Protein 3PLT (pdb70)

Structure (mmCIF, N/CA/C/O backbone):
data_3PLT
#
_entry.id   3PLT
#
_cell.length_a   273.1600
_cell.length_b   38.7530
_cell.length_c   75.5090
_cell.angle_alpha   90.0000
_cell.angle_beta   99.3490
_cell.angle_gamma   90.0000
#
_symmetry.space_group_name_H-M   'C 1 2 1'
#
loop_
_entity.id
_entity.type
_entity.pdbx_description
1 polymer 'Sphingolipid long chain base-responsive protein LSP1'
2 water water
#
loop_
_atom_site.group_PDB
_atom_site.id
_atom_site.type_symbol
_atom_site.label_atom_id
_atom_site.label_alt_id
_atom_site.label_comp_id
_atom_site.label_asym_id
_atom_site.label_entity_id
_atom_site.label_seq_id
_atom_site.pdbx_PDB_ins_code
_atom_site.Cartn_x
_atom_site.Cartn_y
_atom_site.Cartn_z
_atom_site.occupancy
_atom_site.B_iso_or_equiv
_atom_site.auth_seq_id
_atom_site.auth_comp_id
_atom_site.auth_asym_id
_atom_site.auth_atom_id
_atom_site.pdbx_PDB_model_num
ATOM 1 N N . GLY A 1 18 ? 88.581 31.081 44.036 1.00 50.02 51 GLY A N 1
ATOM 2 C CA . GLY A 1 18 ? 88.531 32.157 45.087 1.00 49.92 51 GLY A CA 1
ATOM 3 C C . GLY A 1 18 ? 89.342 31.793 46.329 1.00 49.56 51 GLY A C 1
ATOM 4 O O . GLY A 1 18 ? 89.801 30.639 46.461 1.00 50.42 51 GLY A O 1
ATOM 5 N N . PRO A 1 19 ? 89.517 32.757 47.263 1.00 118.25 52 PRO A N 1
ATOM 6 C CA . PRO A 1 19 ? 90.251 32.404 48.484 1.00 114.76 52 PRO A CA 1
ATOM 7 C C . PRO A 1 19 ? 89.516 31.313 49.259 1.00 108.52 52 PRO A C 1
ATOM 8 O O . PRO A 1 19 ? 88.281 31.237 49.199 1.00 105.01 52 PRO A O 1
ATOM 12 N N . GLU A 1 20 ? 90.283 30.487 49.970 1.00 107.17 53 GLU A N 1
ATOM 13 C CA . GLU A 1 20 ? 89.775 29.238 50.540 1.00 103.48 53 GLU A CA 1
ATOM 14 C C . GLU A 1 20 ? 88.622 29.404 51.516 1.00 96.56 53 GLU A C 1
ATOM 15 O O . GLU A 1 20 ? 87.558 28.809 51.321 1.00 94.79 53 GLU A O 1
ATOM 21 N N . LEU A 1 21 ? 88.826 30.206 52.559 1.00 92.79 54 LEU A N 1
ATOM 22 C CA . LEU A 1 21 ? 87.830 30.316 53.630 1.00 87.05 54 LEU A CA 1
ATOM 23 C C . LEU A 1 21 ? 86.547 31.039 53.163 1.00 83.57 54 LEU A C 1
ATOM 24 O O . LEU A 1 21 ? 85.485 30.938 53.810 1.00 80.11 54 LEU A O 1
ATOM 29 N N . ALA A 1 22 ? 86.656 31.737 52.029 1.00 84.26 55 ALA A N 1
ATOM 30 C CA . ALA A 1 22 ? 85.521 32.366 51.371 1.00 81.83 55 ALA A CA 1
ATOM 31 C C . ALA A 1 22 ? 84.565 31.352 50.757 1.00 79.37 55 ALA A C 1
ATOM 32 O O . ALA A 1 22 ? 83.374 31.397 51.027 1.00 76.18 55 ALA A O 1
ATOM 34 N N . ARG A 1 23 ? 85.097 30.442 49.942 1.00 81.06 56 ARG A N 1
ATOM 35 C CA . ARG A 1 23 ? 84.294 29.588 49.040 1.00 80.62 56 ARG A CA 1
ATOM 36 C C . ARG A 1 23 ? 82.925 29.170 49.570 1.00 75.06 56 ARG A C 1
ATOM 37 O O . ARG A 1 23 ? 81.900 29.605 49.043 1.00 73.77 56 ARG A O 1
ATOM 45 N N . LYS A 1 24 ? 82.908 28.335 50.612 1.00 71.79 57 LYS A N 1
ATOM 46 C CA . LYS A 1 24 ? 81.653 27.742 51.133 1.00 67.24 57 LYS A CA 1
ATOM 47 C C . LYS A 1 24 ? 80.606 28.785 51.477 1.00 62.27 57 LYS A C 1
ATOM 48 O O . LYS A 1 24 ? 79.425 28.563 51.277 1.00 60.22 57 LYS A O 1
ATOM 54 N N . LEU A 1 25 ? 81.051 29.920 51.990 1.00 60.44 58 LEU A N 1
ATOM 55 C CA . LEU A 1 25 ? 80.151 31.016 52.284 1.00 57.40 58 LEU A CA 1
ATOM 56 C C . LEU A 1 25 ? 79.721 31.739 51.016 1.00 58.34 58 LEU A C 1
ATOM 57 O O . LEU A 1 25 ? 78.586 32.202 50.934 1.00 56.71 58 LEU A O 1
ATOM 62 N N . SER A 1 26 ? 80.605 31.846 50.030 1.00 61.32 59 SER A N 1
ATOM 63 C CA . SER A 1 26 ? 80.221 32.447 48.747 1.00 63.40 59 SER A CA 1
ATOM 64 C C . SER A 1 26 ? 79.173 31.598 48.034 1.00 62.52 59 SER A C 1
ATOM 65 O O . SER A 1 26 ? 78.289 32.125 47.376 1.00 62.56 59 SER A O 1
ATOM 68 N N . GLN A 1 27 ? 79.283 30.281 48.170 1.00 62.34 60 GLN A N 1
ATOM 69 C CA . GLN A 1 27 ? 78.311 29.350 47.589 1.00 61.99 60 GLN A CA 1
ATOM 70 C C . GLN A 1 27 ? 76.924 29.569 48.159 1.00 57.00 60 GLN A C 1
ATOM 71 O O . GLN A 1 27 ? 75.941 29.539 47.426 1.00 57.06 60 GLN A O 1
ATOM 77 N N . LEU A 1 28 ? 76.859 29.801 49.463 1.00 53.28 61 LEU A N 1
ATOM 78 C CA . LEU A 1 28 ? 75.593 30.034 50.166 1.00 49.36 61 LEU A CA 1
ATOM 79 C C . LEU A 1 28 ? 75.009 31.397 49.827 1.00 48.44 61 LEU A C 1
ATOM 80 O O . LEU A 1 28 ? 73.814 31.537 49.608 1.00 46.87 61 LEU A O 1
ATOM 85 N N . VAL A 1 29 ? 75.866 32.403 49.818 1.00 49.83 62 VAL A N 1
ATOM 86 C CA . VAL A 1 29 ? 75.491 33.739 49.386 1.00 50.78 62 VAL A CA 1
ATOM 87 C C . VAL A 1 29 ? 74.883 33.719 47.984 1.00 52.60 62 VAL A C 1
ATOM 88 O O . VAL A 1 29 ? 73.893 34.385 47.727 1.00 52.16 62 VAL A O 1
ATOM 92 N N . LYS A 1 30 ? 75.471 32.943 47.084 1.00 55.69 63 LYS A N 1
ATOM 93 C CA . LYS A 1 30 ? 74.945 32.801 45.726 1.00 58.63 63 LYS A CA 1
ATOM 94 C C . LYS A 1 30 ? 73.572 32.144 45.735 1.00 55.78 63 LYS A C 1
ATOM 95 O O . LYS A 1 30 ? 72.625 32.661 45.153 1.00 55.61 63 LYS A O 1
ATOM 101 N N . THR A 1 31 ? 73.472 30.998 46.397 1.00 53.99 64 THR A N 1
ATOM 102 C CA . THR A 1 31 ? 72.216 30.269 46.439 1.00 51.93 64 THR A CA 1
ATOM 103 C C . THR A 1 31 ? 71.126 31.160 46.965 1.00 49.04 64 THR A C 1
ATOM 104 O O . THR A 1 31 ? 70.032 31.153 46.442 1.00 48.58 64 THR A O 1
ATOM 108 N N . GLU A 1 32 ? 71.445 31.949 47.980 1.00 48.14 65 GLU A N 1
ATOM 109 C CA . GLU A 1 32 ? 70.471 32.845 48.589 1.00 46.68 65 GLU A CA 1
ATOM 110 C C . GLU A 1 32 ? 70.066 34.016 47.688 1.00 48.18 65 GLU A C 1
ATOM 111 O O . GLU A 1 32 ? 68.946 34.476 47.793 1.00 46.90 65 GLU A O 1
ATOM 117 N N . LYS A 1 33 ? 70.951 34.492 46.809 1.00 51.58 66 LYS A N 1
ATOM 118 C CA . LYS A 1 33 ? 70.541 35.453 45.771 1.00 54.46 66 LYS A CA 1
ATOM 119 C C . LYS A 1 33 ? 69.416 34.860 44.922 1.00 53.87 66 LYS A C 1
ATOM 120 O O . LYS A 1 33 ? 68.436 35.534 44.625 1.00 53.86 66 LYS A O 1
ATOM 126 N N . GLY A 1 34 ? 69.562 33.591 44.556 1.00 53.90 67 GLY A N 1
ATOM 127 C CA . GLY A 1 34 ? 68.580 32.887 43.742 1.00 54.08 67 GLY A CA 1
ATOM 128 C C . GLY A 1 34 ? 67.230 32.759 44.410 1.00 50.33 67 GLY A C 1
ATOM 129 O O . GLY A 1 34 ? 66.202 32.894 43.746 1.00 50.73 67 GLY A O 1
ATOM 130 N N . VAL A 1 35 ? 67.239 32.503 45.716 1.00 47.33 68 VAL A N 1
ATOM 131 C CA . VAL A 1 35 ? 66.015 32.376 46.504 1.00 44.55 68 VAL A CA 1
ATOM 132 C C . VAL A 1 35 ? 65.277 33.690 46.543 1.00 44.76 68 VAL A C 1
ATOM 133 O O . VAL A 1 35 ? 64.068 33.725 46.394 1.00 43.97 68 VAL A O 1
ATOM 137 N N . LEU A 1 36 ? 66.005 34.776 46.748 1.00 46.70 69 LEU A N 1
ATOM 138 C CA . LEU A 1 36 ? 65.426 36.105 46.596 1.00 48.61 69 LEU A CA 1
ATOM 139 C C . LEU A 1 36 ? 64.760 36.220 45.209 1.00 50.93 69 LEU A C 1
ATOM 140 O O . LEU A 1 36 ? 63.542 36.397 45.116 1.00 50.18 69 LEU A O 1
ATOM 145 N N . ARG A 1 37 ? 65.550 36.066 44.146 1.00 54.12 70 ARG A N 1
ATOM 146 C CA . ARG A 1 37 ? 65.044 36.231 42.784 1.00 57.50 70 ARG A CA 1
ATOM 147 C C . ARG A 1 37 ? 63.740 35.472 42.524 1.00 55.22 70 ARG A C 1
ATOM 148 O O . ARG A 1 37 ? 62.851 35.970 41.818 1.00 56.27 70 ARG A O 1
ATOM 156 N N . ALA A 1 38 ? 63.629 34.271 43.093 1.00 52.25 71 ALA A N 1
ATOM 157 C CA . ALA A 1 38 ? 62.424 33.449 42.926 1.00 50.32 71 ALA A CA 1
ATOM 158 C C . ALA A 1 38 ? 61.236 34.003 43.711 1.00 47.72 71 ALA A C 1
ATOM 159 O O . ALA A 1 38 ? 60.111 34.031 43.205 1.00 47.38 71 ALA A O 1
ATOM 161 N N . MET A 1 39 ? 61.493 34.445 44.942 1.00 46.04 72 MET A N 1
ATOM 162 C CA . MET A 1 39 ? 60.451 35.043 45.770 1.00 44.74 72 MET A CA 1
ATOM 163 C C . MET A 1 39 ? 59.839 36.276 45.095 1.00 46.43 72 MET A C 1
ATOM 164 O O . MET A 1 39 ? 58.627 36.472 45.166 1.00 45.39 72 MET A O 1
ATOM 169 N N . GLU A 1 40 ? 60.684 37.079 44.440 1.00 49.06 73 GLU A N 1
ATOM 170 C CA . GLU A 1 40 ? 60.241 38.224 43.632 1.00 52.32 73 GLU A CA 1
ATOM 171 C C . GLU A 1 40 ? 59.189 37.855 42.590 1.00 52.06 73 GLU A C 1
ATOM 172 O O . GLU A 1 40 ? 58.197 38.565 42.427 1.00 53.04 73 GLU A O 1
ATOM 178 N N . VAL A 1 41 ? 59.441 36.760 41.874 1.00 51.15 74 VAL A N 1
ATOM 179 C CA . VAL A 1 41 ? 58.542 36.268 40.841 1.00 51.22 74 VAL A CA 1
ATOM 180 C C . VAL A 1 41 ? 57.205 35.834 41.450 1.00 47.85 74 VAL A C 1
ATOM 181 O O . VAL A 1 41 ? 56.135 36.246 40.992 1.00 47.92 74 VAL A O 1
ATOM 185 N N . VAL A 1 42 ? 57.268 35.018 42.493 1.00 44.83 75 VAL A N 1
ATOM 186 C CA . VAL A 1 42 ? 56.052 34.618 43.195 1.00 42.72 75 VAL A CA 1
ATOM 187 C C . VAL A 1 42 ? 55.216 35.858 43.513 1.00 43.62 75 VAL A C 1
ATOM 188 O O . VAL A 1 42 ? 54.099 35.999 43.025 1.00 44.46 75 VAL A O 1
ATOM 192 N N . ALA A 1 43 ? 55.772 36.773 44.297 1.00 44.41 76 ALA A N 1
ATOM 193 C CA . ALA A 1 43 ? 55.029 37.961 44.713 1.00 46.05 76 ALA A CA 1
ATOM 194 C C . ALA A 1 43 ? 54.416 38.686 43.523 1.00 49.22 76 ALA A C 1
ATOM 195 O O . ALA A 1 43 ? 53.226 38.986 43.523 1.00 49.15 76 ALA A O 1
ATOM 197 N N . SER A 1 44 ? 55.237 38.954 42.507 1.00 52.46 77 SER A N 1
ATOM 198 C CA . SER A 1 44 ? 54.758 39.560 41.261 1.00 56.16 77 SER A CA 1
ATOM 199 C C . SER A 1 44 ? 53.567 38.815 40.678 1.00 55.25 77 SER A C 1
ATOM 200 O O . SER A 1 44 ? 52.512 39.412 40.433 1.00 56.45 77 SER A O 1
ATOM 203 N N . GLU A 1 45 ? 53.744 37.516 40.447 1.00 53.52 78 GLU A N 1
ATOM 204 C CA . GLU A 1 45 ? 52.728 36.746 39.751 1.00 53.42 78 GLU A CA 1
ATOM 205 C C . GLU A 1 45 ? 51.466 36.679 40.599 1.00 51.18 78 GLU A C 1
ATOM 206 O O . GLU A 1 45 ? 50.359 36.872 40.083 1.00 52.21 78 GLU A O 1
ATOM 212 N N . ARG A 1 46 ? 51.638 36.448 41.899 1.00 48.77 79 ARG A N 1
ATOM 213 C CA . ARG A 1 46 ? 50.513 36.404 42.833 1.00 47.50 79 ARG A CA 1
ATOM 214 C C . ARG A 1 46 ? 49.651 37.661 42.746 1.00 49.24 79 ARG A C 1
ATOM 215 O O . ARG A 1 46 ? 48.435 37.592 42.856 1.00 49.23 79 ARG A O 1
ATOM 223 N N . ARG A 1 47 ? 50.272 38.811 42.536 1.00 51.41 80 ARG A N 1
ATOM 224 C CA . ARG A 1 47 ? 49.510 40.031 42.358 1.00 54.19 80 ARG A CA 1
ATOM 225 C C . ARG A 1 47 ? 48.769 40.018 41.028 1.00 55.14 80 ARG A C 1
ATOM 226 O O . ARG A 1 47 ? 47.672 40.566 40.924 1.00 56.89 80 ARG A O 1
ATOM 234 N N . GLU A 1 48 ? 49.372 39.412 40.008 1.00 54.46 81 GLU A N 1
ATOM 235 C CA . GLU A 1 48 ? 48.726 39.306 38.698 1.00 55.77 81 GLU A CA 1
ATOM 236 C C . GLU A 1 48 ? 47.497 38.381 38.785 1.00 52.31 81 GLU A C 1
ATOM 237 O O . GLU A 1 48 ? 46.460 38.625 38.166 1.00 53.21 81 GLU A O 1
ATOM 243 N N . ALA A 1 49 ? 47.630 37.323 39.576 1.00 48.18 82 ALA A N 1
ATOM 244 C CA . ALA A 1 49 ? 46.532 36.398 39.826 1.00 45.62 82 ALA A CA 1
ATOM 245 C C . ALA A 1 49 ? 45.365 37.132 40.450 1.00 45.25 82 ALA A C 1
ATOM 246 O O . ALA A 1 49 ? 44.227 36.940 40.043 1.00 45.67 82 ALA A O 1
ATOM 248 N N . ALA A 1 50 ? 45.662 37.971 41.438 1.00 44.94 83 ALA A N 1
ATOM 249 C CA . ALA A 1 50 ? 44.646 38.756 42.131 1.00 45.59 83 ALA A CA 1
ATOM 250 C C . ALA A 1 50 ? 43.780 39.498 41.141 1.00 47.91 83 ALA A C 1
ATOM 251 O O . ALA A 1 50 ? 42.562 39.371 41.152 1.00 47.62 83 ALA A O 1
ATOM 253 N N . LYS A 1 51 ? 44.430 40.260 40.276 1.00 50.37 84 LYS A N 1
ATOM 254 C CA . LYS A 1 51 ? 43.727 41.068 39.301 1.00 54.06 84 LYS A CA 1
ATOM 255 C C . LYS A 1 51 ? 42.913 40.191 38.365 1.00 52.78 84 LYS A C 1
ATOM 256 O O . LYS A 1 51 ? 41.714 40.425 38.151 1.00 53.89 84 LYS A O 1
ATOM 262 N N . GLN A 1 52 ? 43.555 39.157 37.837 1.00 50.61 85 GLN A N 1
ATOM 263 C CA . GLN A 1 52 ? 42.901 38.285 36.869 1.00 50.07 85 GLN A CA 1
ATOM 264 C C . GLN A 1 52 ? 41.703 37.554 37.455 1.00 47.15 85 GLN A C 1
ATOM 265 O O . GLN A 1 52 ? 40.717 37.327 36.759 1.00 48.00 85 GLN A O 1
ATOM 271 N N . LEU A 1 53 ? 41.780 37.214 38.733 1.00 44.38 86 LEU A N 1
ATOM 272 C CA . LEU A 1 53 ? 40.658 36.595 39.435 1.00 43.13 86 LEU A CA 1
ATOM 273 C C . LEU A 1 53 ? 39.494 37.572 39.560 1.00 45.40 86 LEU A C 1
ATOM 274 O O . LEU A 1 53 ? 38.360 37.275 39.180 1.00 45.79 86 LEU A O 1
ATOM 279 N N . SER A 1 54 ? 39.782 38.744 40.108 1.00 47.36 87 SER A N 1
ATOM 280 C CA . SER A 1 54 ? 38.772 39.771 40.260 1.00 50.10 87 SER A CA 1
ATOM 281 C C . SER A 1 54 ? 38.112 40.086 38.926 1.00 52.29 87 SER A C 1
ATOM 282 O O . SER A 1 54 ? 36.884 40.164 38.854 1.00 53.33 87 SER A O 1
ATOM 285 N N . LEU A 1 55 ? 38.915 40.257 37.875 1.00 53.56 88 LEU A N 1
ATOM 286 C CA . LEU A 1 55 ? 38.372 40.603 36.541 1.00 56.61 88 LEU A CA 1
ATOM 287 C C . LEU A 1 55 ? 37.537 39.475 35.964 1.00 54.88 88 LEU A C 1
ATOM 288 O O . LEU A 1 55 ? 36.525 39.725 35.333 1.00 56.46 88 LEU A O 1
ATOM 293 N N . TRP A 1 56 ? 37.965 38.235 36.178 1.00 52.11 89 TRP A N 1
ATOM 294 C CA . TRP A 1 56 ? 37.139 37.078 35.813 1.00 51.38 89 TRP A CA 1
ATOM 295 C C . TRP A 1 56 ? 35.796 37.054 36.545 1.00 50.90 89 TRP A C 1
ATOM 296 O O . TRP A 1 56 ? 34.743 37.007 35.924 1.00 51.93 89 TRP A O 1
ATOM 307 N N . GLY A 1 57 ? 35.857 37.052 37.871 1.00 49.65 90 GLY A N 1
ATOM 308 C CA . GLY A 1 57 ? 34.669 37.167 38.694 1.00 50.57 90 GLY A CA 1
ATOM 309 C C . GLY A 1 57 ? 33.841 38.395 38.376 1.00 54.03 90 GLY A C 1
ATOM 310 O O . GLY A 1 57 ? 32.627 38.390 38.530 1.00 54.82 90 GLY A O 1
ATOM 311 N N . ALA A 1 58 ? 34.500 39.452 37.922 1.00 56.89 91 ALA A N 1
ATOM 312 C CA . ALA A 1 58 ? 33.810 40.675 37.542 1.00 61.48 91 ALA A CA 1
ATOM 313 C C . ALA A 1 58 ? 32.515 40.384 36.782 1.00 63.17 91 ALA A C 1
ATOM 314 O O . ALA A 1 58 ? 31.464 40.913 37.132 1.00 65.88 91 ALA A O 1
ATOM 316 N N . ASP A 1 59 ? 32.566 39.533 35.766 1.00 62.77 92 ASP A N 1
ATOM 317 C CA . ASP A 1 59 ? 31.394 39.367 34.902 1.00 64.97 92 ASP A CA 1
ATOM 318 C C . ASP A 1 59 ? 30.720 38.009 35.085 1.00 62.53 92 ASP A C 1
ATOM 319 O O . ASP A 1 59 ? 30.584 37.225 34.146 1.00 62.02 92 ASP A O 1
ATOM 324 N N . ASN A 1 60 ? 30.266 37.775 36.311 1.00 61.35 93 ASN A N 1
ATOM 325 C CA . ASN A 1 60 ? 29.595 36.541 36.664 1.00 60.10 93 ASN A CA 1
ATOM 326 C C . ASN A 1 60 ? 28.316 36.858 37.421 1.00 61.93 93 ASN A C 1
ATOM 327 O O . ASN A 1 60 ? 27.746 37.923 37.237 1.00 64.48 93 ASN A O 1
ATOM 332 N N . ASP A 1 61 ? 27.852 35.935 38.254 1.00 61.61 94 ASP A N 1
ATOM 333 C CA . ASP A 1 61 ? 26.762 36.233 39.164 1.00 64.31 94 ASP A CA 1
ATOM 334 C C . ASP A 1 61 ? 27.199 37.273 40.205 1.00 65.48 94 ASP A C 1
ATOM 335 O O . ASP A 1 61 ? 28.388 37.459 40.467 1.00 63.74 94 ASP A O 1
ATOM 340 N N . ASP A 1 62 ? 26.216 37.951 40.789 1.00 68.90 95 ASP A N 1
ATOM 341 C CA . ASP A 1 62 ? 26.464 39.050 41.719 1.00 71.38 95 ASP A CA 1
ATOM 342 C C . ASP A 1 62 ? 27.287 38.589 42.924 1.00 69.74 95 ASP A C 1
ATOM 343 O O . ASP A 1 62 ? 28.171 39.314 43.399 1.00 70.10 95 ASP A O 1
ATOM 348 N N . ASP A 1 63 ? 26.996 37.385 43.415 1.00 68.22 96 ASP A N 1
ATOM 349 C CA . ASP A 1 63 ? 27.679 36.864 44.606 1.00 67.39 96 ASP A CA 1
ATOM 350 C C . ASP A 1 63 ? 29.118 36.471 44.326 1.00 62.97 96 ASP A C 1
ATOM 351 O O . ASP A 1 63 ? 30.003 36.745 45.141 1.00 62.56 96 ASP A O 1
ATOM 356 N N . VAL A 1 64 ? 29.340 35.835 43.176 1.00 59.64 97 VAL A N 1
ATOM 357 C CA . VAL A 1 64 ? 30.676 35.465 42.747 1.00 56.06 97 VAL A CA 1
ATOM 358 C C . VAL A 1 64 ? 31.503 36.716 42.466 1.00 55.83 97 VAL A C 1
ATOM 359 O O . VAL A 1 64 ? 32.649 36.805 42.894 1.00 54.69 97 VAL A O 1
ATOM 363 N N . SER A 1 65 ? 30.918 37.696 41.784 1.00 57.52 98 SER A N 1
ATOM 364 C CA . SER A 1 65 ? 31.621 38.958 41.518 1.00 58.63 98 SER A CA 1
ATOM 365 C C . SER A 1 65 ? 32.084 39.704 42.782 1.00 60.22 98 SER A C 1
ATOM 366 O O . SER A 1 65 ? 33.066 40.447 42.736 1.00 60.64 98 SER A O 1
ATOM 369 N N . ASP A 1 66 ? 31.376 39.523 43.893 1.00 61.63 99 ASP A N 1
ATOM 370 C CA . ASP A 1 66 ? 31.756 40.166 45.141 1.00 63.97 99 ASP A CA 1
ATOM 371 C C . ASP A 1 66 ? 32.863 39.388 45.832 1.00 60.90 99 ASP A C 1
ATOM 372 O O . ASP A 1 66 ? 33.948 39.915 46.038 1.00 60.48 99 ASP A O 1
ATOM 377 N N . VAL A 1 67 ? 32.593 38.129 46.165 1.00 59.16 100 VAL A N 1
ATOM 378 C CA . VAL A 1 67 ? 33.557 37.285 46.869 1.00 57.03 100 VAL A CA 1
ATOM 379 C C . VAL A 1 67 ? 34.913 37.349 46.175 1.00 54.03 100 VAL A C 1
ATOM 380 O O . VAL A 1 67 ? 35.964 37.440 46.822 1.00 53.07 100 VAL A O 1
ATOM 384 N N . THR A 1 68 ? 34.873 37.327 44.849 1.00 52.75 101 THR A N 1
ATOM 385 C CA . THR A 1 68 ? 36.082 37.396 44.052 1.00 50.79 101 THR A CA 1
ATOM 386 C C . THR A 1 68 ? 36.754 38.757 44.122 1.00 52.62 101 THR A C 1
ATOM 387 O O . THR A 1 68 ? 37.967 38.830 44.158 1.00 51.32 101 THR A O 1
ATOM 391 N N . ASP A 1 69 ? 35.973 39.836 44.143 1.00 56.44 102 ASP A N 1
ATOM 392 C CA . ASP A 1 69 ? 36.541 41.171 44.292 1.00 59.31 102 ASP A CA 1
ATOM 393 C C . ASP A 1 69 ? 37.379 41.212 45.569 1.00 59.44 102 ASP A C 1
ATOM 394 O O . ASP A 1 69 ? 38.590 41.478 45.521 1.00 58.77 102 ASP A O 1
ATOM 399 N N . LYS A 1 70 ? 36.761 40.906 46.706 1.00 60.49 103 LYS A N 1
ATOM 400 C CA . LYS A 1 70 ? 37.496 40.965 47.971 1.00 61.31 103 LYS A CA 1
ATOM 401 C C . LYS A 1 70 ? 38.648 39.956 47.972 1.00 56.73 103 LYS A C 1
ATOM 402 O O . LYS A 1 70 ? 39.746 40.288 48.398 1.00 56.63 103 LYS A O 1
ATOM 408 N N . LEU A 1 71 ? 38.430 38.750 47.455 1.00 53.27 104 LEU A N 1
ATOM 409 C CA . LEU A 1 71 ? 39.535 37.776 47.364 1.00 49.72 104 LEU A CA 1
ATOM 410 C C . LEU A 1 71 ? 40.718 38.325 46.587 1.00 48.61 104 LEU A C 1
ATOM 411 O O . LEU A 1 71 ? 41.861 37.939 46.825 1.00 47.00 104 LEU A O 1
ATOM 416 N N . GLY A 1 72 ? 40.428 39.215 45.645 1.00 49.98 105 GLY A N 1
ATOM 417 C CA . GLY A 1 72 ? 41.463 39.923 44.906 1.00 50.09 105 GLY A CA 1
ATOM 418 C C . GLY A 1 72 ? 42.206 40.928 45.763 1.00 52.20 105 GLY A C 1
ATOM 419 O O . GLY A 1 72 ? 43.393 41.138 45.567 1.00 51.76 105 GLY A O 1
ATOM 420 N N . VAL A 1 73 ? 41.523 41.566 46.705 1.00 54.98 106 VAL A N 1
ATOM 421 C CA . VAL A 1 73 ? 42.229 42.457 47.611 1.00 57.82 106 VAL A CA 1
ATOM 422 C C . VAL A 1 73 ? 43.158 41.632 48.482 1.00 55.29 106 VAL A C 1
ATOM 423 O O . VAL A 1 73 ? 44.356 41.884 48.519 1.00 55.17 106 VAL A O 1
ATOM 427 N N . LEU A 1 74 ? 42.602 40.638 49.170 1.00 53.98 107 LEU A N 1
ATOM 428 C CA . LEU A 1 74 ? 43.363 39.863 50.150 1.00 52.31 107 LEU A CA 1
ATOM 429 C C . LEU A 1 74 ? 44.592 39.214 49.528 1.00 48.80 107 LEU A C 1
ATOM 430 O O . LEU A 1 74 ? 45.678 39.284 50.097 1.00 48.68 107 LEU A O 1
ATOM 435 N N . ILE A 1 75 ? 44.422 38.604 48.360 1.00 46.62 108 ILE A N 1
ATOM 436 C CA . ILE A 1 75 ? 45.544 37.993 47.644 1.00 43.96 108 ILE A CA 1
ATOM 437 C C . ILE A 1 75 ? 46.546 39.029 47.137 1.00 45.55 108 ILE A C 1
ATOM 438 O O . ILE A 1 75 ? 47.727 38.741 47.061 1.00 44.10 108 ILE A O 1
ATOM 443 N N . TYR A 1 76 ? 46.101 40.244 46.837 1.00 49.44 109 TYR A N 1
ATOM 444 C CA . TYR A 1 76 ? 47.038 41.305 46.451 1.00 52.37 109 TYR A CA 1
ATOM 445 C C . TYR A 1 76 ? 48.004 41.637 47.579 1.00 53.88 109 TYR A C 1
ATOM 446 O O . TYR A 1 76 ? 49.163 41.954 47.329 1.00 54.36 109 TYR A O 1
ATOM 455 N N . GLU A 1 77 ? 47.524 41.556 48.816 1.00 55.59 110 GLU A N 1
ATOM 456 C CA . GLU A 1 77 ? 48.338 41.879 49.980 1.00 57.87 110 GLU A CA 1
ATOM 457 C C . GLU A 1 77 ? 49.444 40.838 50.201 1.00 54.55 110 GLU A C 1
ATOM 458 O O . GLU A 1 77 ? 50.589 41.187 50.499 1.00 55.29 110 GLU A O 1
ATOM 464 N N . LEU A 1 78 ? 49.121 39.563 50.027 1.00 51.61 111 LEU A N 1
ATOM 465 C CA . LEU A 1 78 ? 50.149 38.532 50.034 1.00 48.78 111 LEU A CA 1
ATOM 466 C C . LEU A 1 78 ? 51.316 39.004 49.166 1.00 49.25 111 LEU A C 1
ATOM 467 O O . LEU A 1 78 ? 52.489 38.838 49.524 1.00 48.68 111 LEU A O 1
ATOM 472 N N . GLY A 1 79 ? 50.979 39.618 48.031 1.00 50.91 112 GLY A N 1
ATOM 473 C CA . GLY A 1 79 ? 51.970 40.176 47.123 1.00 52.30 112 GLY A CA 1
ATOM 474 C C . GLY A 1 79 ? 52.813 41.214 47.816 1.00 55.46 112 GLY A C 1
ATOM 475 O O . GLY A 1 79 ? 54.016 41.009 48.011 1.00 54.89 112 GLY A O 1
ATOM 476 N N . GLU A 1 80 ? 52.170 42.310 48.217 1.00 59.23 113 GLU A N 1
ATOM 477 C CA . GLU A 1 80 ? 52.846 43.375 48.935 1.00 63.27 113 GLU A CA 1
ATOM 478 C C . GLU A 1 80 ? 53.630 42.822 50.116 1.00 61.58 113 GLU A C 1
ATOM 479 O O . GLU A 1 80 ? 54.804 43.129 50.284 1.00 62.63 113 GLU A O 1
ATOM 485 N N . LEU A 1 81 ? 52.988 41.986 50.920 1.00 59.70 114 LEU A N 1
ATOM 486 C CA . LEU A 1 81 ? 53.646 41.390 52.079 1.00 58.83 114 LEU A CA 1
ATOM 487 C C . LEU A 1 81 ? 54.926 40.638 51.721 1.00 56.16 114 LEU A C 1
ATOM 488 O O . LEU A 1 81 ? 55.940 40.804 52.398 1.00 56.87 114 LEU A O 1
ATOM 493 N N . GLN A 1 82 ? 54.884 39.812 50.676 1.00 53.59 115 GLN A N 1
ATOM 494 C CA . GLN A 1 82 ? 56.093 39.130 50.219 1.00 52.08 115 GLN A CA 1
ATOM 495 C C . GLN A 1 82 ? 57.165 40.162 49.962 1.00 54.47 115 GLN A C 1
ATOM 496 O O . GLN A 1 82 ? 58.253 40.077 50.503 1.00 54.71 115 GLN A O 1
ATOM 502 N N . ASP A 1 83 ? 56.860 41.163 49.155 1.00 57.20 116 ASP A N 1
ATOM 503 C CA . ASP A 1 83 ? 57.904 42.095 48.760 1.00 60.44 116 ASP A CA 1
ATOM 504 C C . ASP A 1 83 ? 58.512 42.832 49.933 1.00 62.34 116 ASP A C 1
ATOM 505 O O . ASP A 1 83 ? 59.710 43.102 49.939 1.00 63.23 116 ASP A O 1
ATOM 510 N N . GLN A 1 84 ? 57.700 43.144 50.933 1.00 63.18 117 GLN A N 1
ATOM 511 C CA . GLN A 1 84 ? 58.235 43.713 52.155 1.00 65.54 117 GLN A CA 1
ATOM 512 C C . GLN A 1 84 ? 59.248 42.741 52.742 1.00 61.67 117 GLN A C 1
ATOM 513 O O . GLN A 1 84 ? 60.330 43.151 53.133 1.00 63.68 117 GLN A O 1
ATOM 519 N N . PHE A 1 85 ? 58.918 41.455 52.783 1.00 56.61 118 PHE A N 1
ATOM 520 C CA . PHE A 1 85 ? 59.854 40.476 53.324 1.00 53.52 118 PHE A CA 1
ATOM 521 C C . PHE A 1 85 ? 61.092 40.299 52.453 1.00 52.45 118 PHE A C 1
ATOM 522 O O . PHE A 1 85 ? 62.151 39.969 52.976 1.00 52.19 118 PHE A O 1
ATOM 530 N N . ILE A 1 86 ? 60.975 40.502 51.142 1.00 52.39 119 ILE A N 1
ATOM 531 C CA . ILE A 1 86 ? 62.163 40.549 50.278 1.00 52.87 119 ILE A CA 1
ATOM 532 C C . ILE A 1 86 ? 63.158 41.648 50.697 1.00 56.54 119 ILE A C 1
ATOM 533 O O . ILE A 1 86 ? 64.295 41.357 51.035 1.00 55.85 119 ILE A O 1
ATOM 538 N N . ASP A 1 87 ? 62.728 42.906 50.694 1.00 61.07 120 ASP A N 1
ATOM 539 C CA . ASP A 1 87 ? 63.563 44.007 51.197 1.00 65.75 120 ASP A CA 1
ATOM 540 C C . ASP A 1 87 ? 64.415 43.580 52.407 1.00 64.15 120 ASP A C 1
ATOM 541 O O . ASP A 1 87 ? 65.602 43.885 52.462 1.00 65.83 120 ASP A O 1
ATOM 546 N N . LYS A 1 88 ? 63.798 42.895 53.372 1.00 61.38 121 LYS A N 1
ATOM 547 C CA . LYS A 1 88 ? 64.486 42.497 54.607 1.00 60.93 121 LYS A CA 1
ATOM 548 C C . LYS A 1 88 ? 65.397 41.272 54.401 1.00 57.17 121 LYS A C 1
ATOM 549 O O . LYS A 1 88 ? 66.460 41.166 55.015 1.00 57.31 121 LYS A O 1
ATOM 555 N N . TYR A 1 89 ? 64.980 40.353 53.538 1.00 54.14 122 TYR A N 1
ATOM 556 C CA . TYR A 1 89 ? 65.819 39.230 53.169 1.00 51.65 122 TYR A CA 1
ATOM 557 C C . TYR A 1 89 ? 67.103 39.792 52.583 1.00 53.88 122 TYR A C 1
ATOM 558 O O . TYR A 1 89 ? 68.198 39.383 52.947 1.00 54.01 122 TYR A O 1
ATOM 567 N N . ASP A 1 90 ? 66.977 40.763 51.697 1.00 56.78 123 ASP A N 1
ATOM 568 C CA . ASP A 1 90 ? 68.155 41.389 51.112 1.00 60.24 123 ASP A CA 1
ATOM 569 C C . ASP A 1 90 ? 69.173 41.788 52.195 1.00 61.68 123 ASP A C 1
ATOM 570 O O . ASP A 1 90 ? 70.355 41.450 52.093 1.00 61.71 123 ASP A O 1
ATOM 575 N N . GLN A 1 91 ? 68.702 42.482 53.233 1.00 63.18 124 GLN A N 1
ATOM 576 C CA . GLN A 1 91 ? 69.560 42.920 54.340 1.00 65.20 124 GLN A CA 1
ATOM 577 C C . GLN A 1 91 ? 70.260 41.739 54.990 1.00 61.47 124 GLN A C 1
ATOM 578 O O . GLN A 1 91 ? 71.439 41.826 55.353 1.00 62.51 124 GLN A O 1
ATOM 584 N N . TYR A 1 92 ? 69.521 40.638 55.129 1.00 57.28 125 TYR A N 1
ATOM 585 C CA . TYR A 1 92 ? 70.083 39.381 55.601 1.00 53.96 125 TYR A CA 1
ATOM 586 C C . TYR A 1 92 ? 71.232 39.017 54.684 1.00 53.45 125 TYR A C 1
ATOM 587 O O . TYR A 1 92 ? 72.369 38.905 55.125 1.00 53.74 125 TYR A O 1
ATOM 596 N N . ARG A 1 93 ? 70.945 38.921 53.395 1.00 54.96 126 ARG A N 1
ATOM 597 C CA . ARG A 1 93 ? 71.931 38.441 52.425 1.00 55.35 126 ARG A CA 1
ATOM 598 C C . ARG A 1 93 ? 73.227 39.256 52.404 1.00 56.19 126 ARG A C 1
ATOM 599 O O . ARG A 1 93 ? 74.306 38.680 52.384 1.00 55.31 126 ARG A O 1
ATOM 607 N N . VAL A 1 94 ? 73.130 40.584 52.405 1.00 58.13 127 VAL A N 1
ATOM 608 C CA . VAL A 1 94 ? 74.339 41.418 52.374 1.00 59.69 127 VAL A CA 1
ATOM 609 C C . VAL A 1 94 ? 75.148 41.241 53.652 1.00 58.19 127 VAL A C 1
ATOM 610 O O . VAL A 1 94 ? 76.369 41.147 53.611 1.00 58.45 127 VAL A O 1
ATOM 614 N N . THR A 1 95 ? 74.470 41.169 54.789 1.00 57.07 128 THR A N 1
ATOM 615 C CA . THR A 1 95 ? 75.156 40.877 56.037 1.00 55.70 128 THR A CA 1
ATOM 616 C C . THR A 1 95 ? 76.014 39.628 55.876 1.00 53.35 128 THR A C 1
ATOM 617 O O . THR A 1 95 ? 77.184 39.634 56.229 1.00 53.43 128 THR A O 1
ATOM 621 N N . LEU A 1 96 ? 75.455 38.565 55.317 1.00 51.89 129 LEU A N 1
ATOM 622 C CA . LEU A 1 96 ? 76.267 37.382 55.069 1.00 50.83 129 LEU A CA 1
ATOM 623 C C . LEU A 1 96 ? 77.401 37.773 54.132 1.00 52.47 129 LEU A C 1
ATOM 624 O O . LEU A 1 96 ? 78.567 37.480 54.407 1.00 52.39 129 LEU A O 1
ATOM 629 N N . LYS A 1 97 ? 77.061 38.454 53.043 1.00 54.51 130 LYS A N 1
ATOM 630 C CA . LYS A 1 97 ? 78.065 38.879 52.083 1.00 56.85 130 LYS A CA 1
ATOM 631 C C . LYS A 1 97 ? 79.225 39.529 52.832 1.00 57.10 130 LYS A C 1
ATOM 632 O O . LYS A 1 97 ? 80.391 39.252 52.551 1.00 57.35 130 LYS A O 1
ATOM 638 N N . SER A 1 98 ? 78.902 40.353 53.822 1.00 57.51 131 SER A N 1
ATOM 639 C CA . SER A 1 98 ? 79.928 41.076 54.559 1.00 58.47 131 SER A CA 1
ATOM 640 C C . SER A 1 98 ? 80.818 40.127 55.359 1.00 56.46 131 SER A C 1
ATOM 641 O O . SER A 1 98 ? 82.022 40.377 55.469 1.00 57.14 131 SER A O 1
ATOM 644 N N . ILE A 1 99 ? 80.244 39.051 55.912 1.00 54.41 132 ILE A N 1
ATOM 645 C CA . ILE A 1 99 ? 81.051 38.039 56.620 1.00 52.96 132 ILE A CA 1
ATOM 646 C C . ILE A 1 99 ? 82.029 37.384 55.671 1.00 52.88 132 ILE A C 1
ATOM 647 O O . ILE A 1 99 ? 83.190 37.181 56.010 1.00 52.41 132 ILE A O 1
ATOM 652 N N . ARG A 1 100 ? 81.537 37.033 54.489 1.00 53.67 133 ARG A N 1
ATOM 653 C CA . ARG A 1 100 ? 82.375 36.419 53.472 1.00 54.76 133 ARG A CA 1
ATOM 654 C C . ARG A 1 100 ? 83.555 37.317 53.133 1.00 56.46 133 ARG A C 1
ATOM 655 O O . ARG A 1 100 ? 84.695 36.844 53.057 1.00 56.79 133 ARG A O 1
ATOM 663 N N . ASN A 1 101 ? 83.294 38.606 52.944 1.00 58.06 134 ASN A N 1
ATOM 664 C CA . ASN A 1 101 ? 84.376 39.547 52.634 1.00 60.06 134 ASN A CA 1
ATOM 665 C C . ASN A 1 101 ? 85.484 39.546 53.676 1.00 59.24 134 ASN A C 1
ATOM 666 O O . ASN A 1 101 ? 86.662 39.725 53.343 1.00 60.35 134 ASN A O 1
ATOM 671 N N . ILE A 1 102 ? 85.102 39.338 54.932 1.00 57.66 135 ILE A N 1
ATOM 672 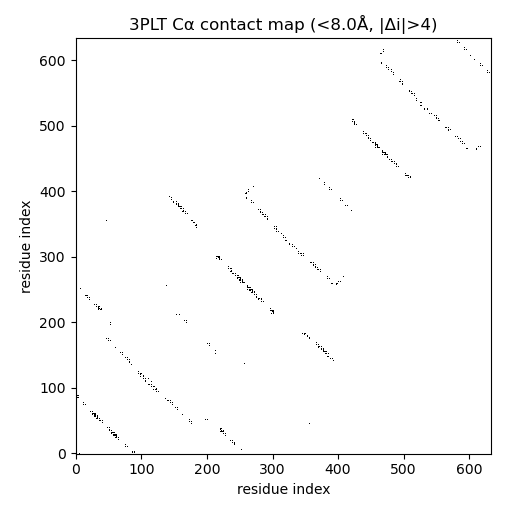C CA . ILE A 1 102 ? 86.059 39.329 56.027 1.00 57.00 135 ILE A CA 1
ATOM 673 C C . ILE A 1 102 ? 86.845 38.028 56.048 1.00 55.41 135 ILE A C 1
ATOM 674 O O . ILE A 1 102 ? 88.063 38.048 56.224 1.00 55.57 135 ILE A O 1
ATOM 679 N N . GLU A 1 103 ? 86.164 36.908 55.839 1.00 54.27 136 GLU A N 1
ATOM 680 C CA . GLU A 1 103 ? 86.856 35.638 55.678 1.00 53.81 136 GLU A CA 1
ATOM 681 C C . GLU A 1 103 ? 87.852 35.738 54.523 1.00 54.70 136 GLU A C 1
ATOM 682 O O . GLU A 1 103 ? 88.857 35.049 54.512 1.00 54.62 136 GLU A O 1
ATOM 688 N N . ALA A 1 104 ? 87.572 36.594 53.550 1.00 56.37 137 ALA A N 1
ATOM 689 C CA . ALA A 1 104 ? 88.516 36.839 52.451 1.00 58.50 137 ALA A CA 1
ATOM 690 C C . ALA A 1 104 ? 89.755 37.609 52.916 1.00 58.91 137 ALA A C 1
ATOM 691 O O . ALA A 1 104 ? 90.874 37.257 52.542 1.00 59.58 137 ALA A O 1
ATOM 693 N N . SER A 1 105 ? 89.548 38.648 53.730 1.00 58.90 138 SER A N 1
ATOM 694 C CA . SER A 1 105 ? 90.637 39.538 54.167 1.00 59.90 138 SER A CA 1
ATOM 695 C C . SER A 1 105 ? 91.683 38.822 55.026 1.00 58.00 138 SER A C 1
ATOM 696 O O . SER A 1 105 ? 92.816 39.292 55.162 1.00 59.04 138 SER A O 1
ATOM 699 N N . VAL A 1 106 ? 91.308 37.683 55.591 1.00 55.62 139 VAL A N 1
ATOM 700 C CA . VAL A 1 106 ? 92.177 36.982 56.518 1.00 54.27 139 VAL A CA 1
ATOM 701 C C . VAL A 1 106 ? 93.159 36.045 55.820 1.00 54.40 139 VAL A C 1
ATOM 702 O O . VAL A 1 106 ? 94.222 35.757 56.375 1.00 53.80 139 VAL A O 1
ATOM 706 N N . GLN A 1 107 ? 92.825 35.612 54.603 1.00 55.52 140 GLN A N 1
ATOM 707 C CA . GLN A 1 107 ? 93.659 34.653 53.847 1.00 56.61 140 GLN A CA 1
ATOM 708 C C . GLN A 1 107 ? 95.129 35.041 53.731 1.00 57.63 140 GLN A C 1
ATOM 709 O O . GLN A 1 107 ? 96.003 34.218 53.997 1.00 57.12 140 GLN A O 1
ATOM 715 N N . PRO A 1 108 ? 95.411 36.286 53.321 1.00 59.65 141 PRO A N 1
ATOM 716 C CA . PRO A 1 108 ? 96.805 36.700 53.197 1.00 60.87 141 PRO A CA 1
ATOM 717 C C . PRO A 1 108 ? 97.661 36.334 54.400 1.00 59.16 141 PRO A C 1
ATOM 718 O O . PRO A 1 108 ? 98.730 35.746 54.230 1.00 59.52 141 PRO A O 1
ATOM 722 N N . SER A 1 109 ? 97.176 36.642 55.601 1.00 57.92 142 SER A N 1
ATOM 723 C CA . SER A 1 109 ? 97.939 36.396 56.824 1.00 56.75 142 SER A CA 1
ATOM 724 C C . SER A 1 109 ? 98.165 34.912 57.060 1.00 55.96 142 SER A C 1
ATOM 725 O O . SER A 1 109 ? 99.014 34.540 57.857 1.00 55.49 142 SER A O 1
ATOM 728 N N . ARG A 1 110 ? 97.382 34.073 56.390 1.00 56.44 143 ARG A N 1
ATOM 729 C CA . ARG A 1 110 ? 97.574 32.641 56.431 1.00 56.63 143 ARG A CA 1
ATOM 730 C C . ARG A 1 110 ? 98.603 32.220 55.399 1.00 58.07 143 ARG A C 1
ATOM 731 O O . ARG A 1 110 ? 99.535 31.499 55.721 1.00 58.93 143 ARG A O 1
ATOM 739 N N . ASP A 1 111 ? 98.439 32.660 54.159 1.00 59.24 144 ASP A N 1
ATOM 740 C CA . ASP A 1 111 ? 99.420 32.364 53.122 1.00 61.35 144 ASP A CA 1
ATOM 741 C C . ASP A 1 111 ? 100.839 32.769 53.547 1.00 60.98 144 ASP A C 1
ATOM 742 O O . ASP A 1 111 ? 101.823 32.080 53.266 1.00 61.73 144 ASP A O 1
ATOM 747 N N . ARG A 1 112 ? 100.930 33.898 54.232 1.00 59.79 145 ARG A N 1
ATOM 748 C CA . ARG A 1 112 ? 102.207 34.427 54.639 1.00 59.87 145 ARG A CA 1
ATOM 749 C C . ARG A 1 112 ? 102.862 33.528 55.666 1.00 58.66 145 ARG A C 1
ATOM 750 O O . ARG A 1 112 ? 104.037 33.187 55.548 1.00 59.72 145 ARG A O 1
ATOM 758 N N . LYS A 1 113 ? 102.109 33.176 56.694 1.00 57.07 146 LYS A N 1
ATOM 759 C CA . LYS A 1 113 ? 102.584 32.232 57.689 1.00 56.37 146 LYS A CA 1
ATOM 760 C C . LYS A 1 113 ? 103.102 30.984 56.991 1.00 57.69 146 LYS A C 1
ATOM 761 O O . LYS A 1 113 ? 104.205 30.527 57.292 1.00 58.17 146 LYS A O 1
ATOM 767 N N . GLU A 1 114 ? 102.324 30.450 56.049 1.00 58.66 147 GLU A N 1
ATOM 768 C CA . GLU A 1 114 ? 102.711 29.226 55.348 1.00 60.82 147 GLU A CA 1
ATOM 769 C C . GLU A 1 114 ? 103.977 29.403 54.492 1.00 62.15 147 GLU A C 1
ATOM 770 O O . GLU A 1 114 ? 104.804 28.504 54.419 1.00 63.34 147 GLU A O 1
ATOM 776 N N . LYS A 1 115 ? 104.132 30.561 53.863 1.00 62.10 148 LYS A N 1
ATOM 777 C CA . LYS A 1 115 ? 105.311 30.825 53.039 1.00 64.01 148 LYS A CA 1
ATOM 778 C C . LYS A 1 115 ? 106.610 30.890 53.851 1.00 62.68 148 LYS A C 1
ATOM 779 O O . LYS A 1 115 ? 107.617 30.249 53.513 1.00 64.09 148 LYS A O 1
ATOM 785 N N . ILE A 1 116 ? 106.579 31.687 54.913 1.00 59.99 149 ILE A N 1
ATOM 786 C CA . ILE A 1 116 ? 107.697 31.792 55.846 1.00 58.65 149 ILE A CA 1
ATOM 787 C C . ILE A 1 116 ? 108.054 30.426 56.429 1.00 58.46 149 ILE A C 1
ATOM 788 O O . ILE A 1 116 ? 109.217 30.151 56.694 1.00 58.94 149 ILE A O 1
ATOM 793 N N . THR A 1 117 ? 107.060 29.572 56.631 1.00 58.19 150 THR A N 1
ATOM 794 C CA . THR A 1 117 ? 107.320 28.229 57.123 1.00 59.11 150 THR A CA 1
ATOM 795 C C . THR A 1 117 ? 108.057 27.403 56.068 1.00 62.16 150 THR A C 1
ATOM 796 O O . THR A 1 117 ? 109.060 26.745 56.364 1.00 63.19 150 THR A O 1
ATOM 800 N N . ASP A 1 118 ? 107.576 27.463 54.834 1.00 64.10 151 ASP A N 1
ATOM 801 C CA . ASP A 1 118 ? 108.172 26.689 53.750 1.00 67.75 151 ASP A CA 1
ATOM 802 C C . ASP A 1 118 ? 109.551 27.226 53.369 1.00 68.67 151 ASP A C 1
ATOM 803 O O . ASP A 1 118 ? 110.386 26.479 52.844 1.00 71.41 151 ASP A O 1
ATOM 808 N N . GLU A 1 119 ? 109.785 28.513 53.629 1.00 66.87 152 GLU A N 1
ATOM 809 C CA . GLU A 1 119 ? 111.096 29.119 53.383 1.00 67.79 152 GLU A CA 1
ATOM 810 C C . GLU A 1 119 ? 112.139 28.631 54.367 1.00 66.79 152 GLU A C 1
ATOM 811 O O . GLU A 1 119 ? 113.251 28.323 53.967 1.00 68.47 152 GLU A O 1
ATOM 817 N N . ILE A 1 120 ? 111.778 28.551 55.646 1.00 64.47 153 ILE A N 1
ATOM 818 C CA . ILE A 1 120 ? 112.666 27.970 56.655 1.00 64.04 153 ILE A CA 1
ATOM 819 C C . ILE A 1 120 ? 112.940 26.496 56.343 1.00 66.97 153 ILE A C 1
ATOM 820 O O . ILE A 1 120 ? 114.086 26.066 56.365 1.00 68.11 153 ILE A O 1
ATOM 825 N N . ALA A 1 121 ? 111.880 25.738 56.050 1.00 68.46 154 ALA A N 1
ATOM 826 C CA . ALA A 1 121 ? 111.984 24.322 55.684 1.00 71.90 154 ALA A CA 1
ATOM 827 C C . ALA A 1 121 ? 112.924 24.102 54.511 1.00 75.63 154 ALA A C 1
ATOM 828 O O . ALA A 1 121 ? 113.658 23.109 54.475 1.00 78.55 154 ALA A O 1
ATOM 830 N N . HIS A 1 122 ? 112.895 25.019 53.546 1.00 76.35 155 HIS A N 1
ATOM 831 C CA . HIS A 1 122 ? 113.814 24.967 52.409 1.00 80.15 155 HIS A CA 1
ATOM 832 C C . HIS A 1 122 ? 115.248 25.303 52.818 1.00 79.83 155 HIS A C 1
ATOM 833 O O . HIS A 1 122 ? 116.199 24.661 52.389 1.00 82.83 155 HIS A O 1
ATOM 840 N N . LEU A 1 123 ? 115.391 26.322 53.647 1.00 76.79 156 LEU A N 1
ATOM 841 C CA . LEU A 1 123 ? 116.692 26.833 54.015 1.00 76.53 156 LEU A CA 1
ATOM 842 C C . LEU A 1 123 ? 117.372 25.933 55.060 1.00 76.63 156 LEU A C 1
ATOM 843 O O . LEU A 1 123 ? 118.548 25.623 54.907 1.00 78.05 156 LEU A O 1
ATOM 848 N N . LYS A 1 124 ? 116.644 25.501 56.099 1.00 75.66 157 LYS A N 1
ATOM 849 C CA . LYS A 1 124 ? 117.197 24.551 57.100 1.00 76.65 157 LYS A CA 1
ATOM 850 C C . LYS A 1 124 ? 117.656 23.228 56.465 1.00 81.34 157 LYS A C 1
ATOM 851 O O . LYS A 1 124 ? 118.702 22.674 56.841 1.00 82.48 157 LYS A O 1
ATOM 857 N N . TYR A 1 125 ? 116.882 22.729 55.507 1.00 84.35 158 TYR A N 1
ATOM 858 C CA . TYR A 1 125 ? 117.244 21.489 54.825 1.00 89.77 158 TYR A CA 1
ATOM 859 C C . TYR A 1 125 ? 118.409 21.668 53.845 1.00 92.38 158 TYR A C 1
ATOM 860 O O . TYR A 1 125 ? 119.415 20.957 53.948 1.00 95.06 158 TYR A O 1
ATOM 869 N N . LYS A 1 126 ? 118.290 22.614 52.914 1.00 92.22 159 LYS A N 1
ATOM 870 C CA . LYS A 1 126 ? 119.298 22.766 51.848 1.00 95.53 159 LYS A CA 1
ATOM 871 C C . LYS A 1 126 ? 120.331 23.878 52.048 1.00 93.30 159 LYS A C 1
ATOM 872 O O . LYS A 1 126 ? 120.965 24.305 51.082 1.00 95.74 159 LYS A O 1
ATOM 878 N N . ASP A 1 127 ? 120.526 24.328 53.289 1.00 89.36 160 ASP A N 1
ATOM 879 C CA . ASP A 1 127 ? 121.476 25.412 53.578 1.00 87.14 160 ASP A CA 1
ATOM 880 C C . ASP A 1 127 ? 121.471 25.748 55.070 1.00 82.91 160 ASP A C 1
ATOM 881 O O . ASP A 1 127 ? 121.169 26.884 55.431 1.00 80.35 160 ASP A O 1
ATOM 886 N N . PRO A 1 128 ? 121.798 24.778 55.949 1.00 82.86 161 PRO A N 1
ATOM 887 C CA . PRO A 1 128 ? 121.633 25.107 57.377 1.00 79.60 161 PRO A CA 1
ATOM 888 C C . PRO A 1 128 ? 122.590 26.176 57.921 1.00 77.54 161 PRO A C 1
ATOM 889 O O . PRO A 1 128 ? 122.357 26.702 59.010 1.00 74.94 161 PRO A O 1
ATOM 893 N N . GLN A 1 129 ? 123.627 26.513 57.155 1.00 79.03 162 GLN A N 1
ATOM 894 C CA . GLN A 1 129 ? 124.651 27.464 57.595 1.00 77.64 162 GLN A CA 1
ATOM 895 C C . GLN A 1 129 ? 124.217 28.912 57.499 1.00 75.86 162 GLN A C 1
ATOM 896 O O . GLN A 1 129 ? 124.895 29.791 58.030 1.00 74.74 162 GLN A O 1
ATOM 902 N N . SER A 1 130 ? 123.122 29.166 56.794 1.00 76.02 163 SER A N 1
ATOM 903 C CA . SER A 1 130 ? 122.688 30.523 56.532 1.00 75.11 163 SER A CA 1
ATOM 904 C C . SER A 1 130 ? 122.358 31.318 57.793 1.00 72.46 163 SER A C 1
ATOM 905 O O . SER A 1 130 ? 121.815 30.788 58.768 1.00 71.06 163 SER A O 1
ATOM 908 N N . THR A 1 131 ? 122.694 32.603 57.738 1.00 72.43 164 THR A N 1
ATOM 909 C CA . THR A 1 131 ? 122.489 33.535 58.836 1.00 70.64 164 THR A CA 1
ATOM 910 C C . THR A 1 131 ? 121.056 34.093 58.890 1.00 69.90 164 THR A C 1
ATOM 911 O O . THR A 1 131 ? 120.670 34.727 59.882 1.00 68.76 164 THR A O 1
ATOM 915 N N . LYS A 1 132 ? 120.271 33.863 57.835 1.00 70.78 165 LYS A N 1
ATOM 916 C CA . LYS A 1 132 ? 118.884 34.348 57.790 1.00 69.98 165 LYS A CA 1
ATOM 917 C C . LYS A 1 132 ? 117.844 33.333 58.303 1.00 68.03 165 LYS A C 1
ATOM 918 O O . LYS A 1 132 ? 116.646 33.571 58.179 1.00 67.69 165 LYS A O 1
ATOM 924 N N . ILE A 1 133 ? 118.291 32.224 58.885 1.00 67.07 166 ILE A N 1
ATOM 925 C CA . ILE A 1 133 ? 117.380 31.317 59.589 1.00 65.74 166 ILE A CA 1
ATOM 926 C C . ILE A 1 133 ? 116.956 31.874 60.947 1.00 63.93 166 ILE A C 1
ATOM 927 O O . ILE A 1 133 ? 115.766 31.860 61.255 1.00 62.93 166 ILE A O 1
ATOM 932 N N . PRO A 1 134 ? 117.918 32.348 61.776 1.00 63.59 167 PRO A N 1
ATOM 933 C CA . PRO A 1 134 ? 117.474 32.944 63.037 1.00 62.64 167 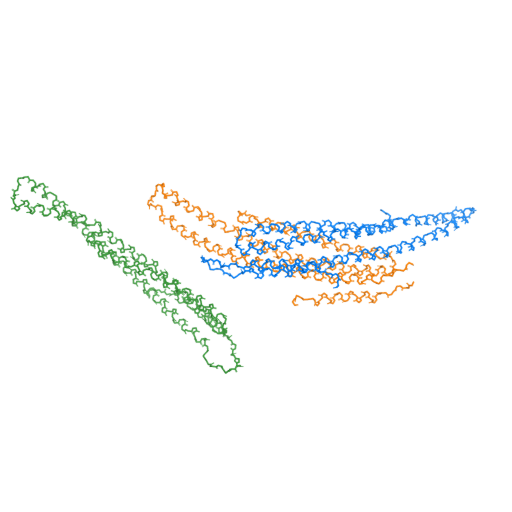PRO A CA 1
ATOM 934 C C . PRO A 1 134 ? 116.433 34.046 62.825 1.00 62.38 167 PRO A C 1
ATOM 935 O O . PRO A 1 134 ? 115.477 34.142 63.589 1.00 61.73 167 PRO A O 1
ATOM 939 N N . VAL A 1 135 ? 116.620 34.839 61.769 1.00 63.23 168 VAL A N 1
ATOM 940 C CA . VAL A 1 135 ? 115.738 35.955 61.455 1.00 63.53 168 VAL A CA 1
ATOM 941 C C . VAL A 1 135 ? 114.378 35.447 60.971 1.00 62.96 168 VAL A C 1
ATOM 942 O O . VAL A 1 135 ? 113.343 35.878 61.465 1.00 62.43 168 VAL A O 1
ATOM 946 N N . LEU A 1 136 ? 114.379 34.511 60.026 1.00 63.37 169 LEU A N 1
ATOM 947 C CA . LEU A 1 136 ? 113.131 33.870 59.586 1.00 63.01 169 LEU A CA 1
ATOM 948 C C . LEU A 1 136 ? 112.408 33.171 60.728 1.00 61.50 169 LEU A C 1
ATOM 949 O O . LEU A 1 136 ? 111.190 33.223 60.806 1.00 61.18 169 LEU A O 1
ATOM 954 N N . GLU A 1 137 ? 113.146 32.510 61.605 1.00 61.18 170 GLU A N 1
ATOM 955 C CA . GLU A 1 137 ? 112.529 31.892 62.779 1.00 60.82 170 GLU A CA 1
ATOM 956 C C . GLU A 1 137 ? 111.819 32.947 63.606 1.00 59.73 170 GLU A C 1
ATOM 957 O O . GLU A 1 137 ? 110.702 32.749 64.046 1.00 59.55 170 GLU A O 1
ATOM 963 N N . GLN A 1 138 ? 112.472 34.080 63.793 1.00 59.44 171 GLN A N 1
ATOM 964 C CA . GLN A 1 138 ? 111.876 35.197 64.492 1.00 59.35 171 GLN A CA 1
ATOM 965 C C . GLN A 1 138 ? 110.657 35.745 63.720 1.00 58.56 171 GLN A C 1
ATOM 966 O O . GLN A 1 138 ? 109.627 36.023 64.326 1.00 58.45 171 GLN A O 1
ATOM 972 N N . GLU A 1 139 ? 110.769 35.877 62.393 1.00 57.90 172 GLU A N 1
ATOM 973 C CA . GLU A 1 139 ? 109.651 36.331 61.547 1.00 57.49 172 GLU A CA 1
ATOM 974 C C . GLU A 1 139 ? 108.418 35.411 61.658 1.00 55.55 172 GLU A C 1
ATOM 975 O O . GLU A 1 139 ? 107.277 35.861 61.598 1.00 55.08 172 GLU A O 1
ATOM 981 N N . LEU A 1 140 ? 108.655 34.120 61.824 1.00 54.21 173 LEU A N 1
ATOM 982 C CA . LEU A 1 140 ? 107.574 33.156 61.902 1.00 53.14 173 LEU A CA 1
ATOM 983 C C . LEU A 1 140 ? 106.761 33.276 63.205 1.00 52.74 173 LEU A C 1
ATOM 984 O O . LEU A 1 140 ? 105.539 33.104 63.196 1.00 52.30 173 LEU A O 1
ATOM 989 N N . VAL A 1 141 ? 107.425 33.557 64.327 1.00 52.74 174 VAL A N 1
ATOM 990 C CA . VAL A 1 141 ? 106.703 33.690 65.595 1.00 52.85 174 VAL A CA 1
ATOM 991 C C . VAL A 1 141 ? 105.767 34.881 65.533 1.00 52.88 174 VAL A C 1
ATOM 992 O O . VAL A 1 141 ? 104.607 34.749 65.918 1.00 53.29 174 VAL A O 1
ATOM 996 N N . ARG A 1 142 ? 106.253 36.017 65.012 1.00 52.75 175 ARG A N 1
ATOM 997 C CA . ARG A 1 142 ? 105.404 37.181 64.750 1.00 52.99 175 ARG A CA 1
ATOM 998 C C . ARG A 1 142 ? 104.246 36.821 63.818 1.00 51.54 175 ARG A C 1
ATOM 999 O O . ARG A 1 142 ? 103.111 37.161 64.103 1.00 51.73 175 ARG A O 1
ATOM 1007 N N . ALA A 1 143 ? 104.538 36.138 62.710 1.00 50.23 176 ALA A N 1
ATOM 1008 C CA . ALA A 1 143 ? 103.507 35.734 61.732 1.00 49.37 176 ALA A CA 1
ATOM 1009 C C . ALA A 1 143 ? 102.408 34.843 62.315 1.00 48.24 176 ALA A C 1
ATOM 1010 O O . ALA A 1 143 ? 101.229 35.043 62.051 1.00 47.78 176 ALA A O 1
ATOM 1012 N N . GLU A 1 144 ? 102.810 33.850 63.087 1.00 48.16 177 GLU A N 1
ATOM 1013 C CA . GLU A 1 144 ? 101.871 32.965 63.782 1.00 48.43 177 GLU A CA 1
ATOM 1014 C C . GLU A 1 144 ? 101.019 33.737 64.771 1.00 48.53 177 GLU A C 1
ATOM 1015 O O . GLU A 1 144 ? 99.820 33.493 64.889 1.00 48.30 177 GLU A O 1
ATOM 1021 N N . ALA A 1 145 ? 101.654 34.659 65.493 1.00 49.03 178 ALA A N 1
ATOM 1022 C CA . ALA A 1 145 ? 100.949 35.510 66.432 1.00 50.24 178 ALA A CA 1
ATOM 1023 C C . ALA A 1 145 ? 99.911 36.347 65.691 1.00 50.32 178 ALA A C 1
ATOM 1024 O O . ALA A 1 145 ? 98.769 36.443 66.129 1.00 50.92 178 ALA A O 1
ATOM 1026 N N . GLU A 1 146 ? 100.316 36.936 64.563 1.00 50.22 179 GLU A N 1
ATOM 1027 C CA . GLU A 1 146 ? 99.429 37.770 63.747 1.00 50.59 179 GLU A CA 1
ATOM 1028 C C . GLU A 1 146 ? 98.229 36.944 63.318 1.00 48.83 179 GLU A C 1
ATOM 1029 O O . GLU A 1 146 ? 97.101 37.400 63.402 1.00 49.12 179 GLU A O 1
ATOM 1035 N N . SER A 1 147 ? 98.481 35.709 62.908 1.00 47.33 180 SER A N 1
ATOM 1036 C CA . SER A 1 147 ? 97.428 34.837 62.425 1.00 46.58 180 SER A CA 1
ATOM 1037 C C . SER A 1 147 ? 96.403 34.479 63.525 1.00 46.82 180 SER A C 1
ATOM 1038 O O . SER A 1 147 ? 95.199 34.540 63.289 1.00 46.52 180 SER A O 1
ATOM 1041 N N . LEU A 1 148 ? 96.865 34.124 64.724 1.00 47.36 181 LEU A N 1
ATOM 1042 C CA . LEU A 1 148 ? 95.942 33.899 65.848 1.00 48.28 181 LEU A CA 1
ATOM 1043 C C . LEU A 1 148 ? 95.025 35.086 66.097 1.00 48.72 181 LEU A C 1
ATOM 1044 O O . LEU A 1 148 ? 93.805 34.943 66.083 1.00 49.32 181 LEU A O 1
ATOM 1049 N N . VAL A 1 149 ? 95.609 36.256 66.323 1.00 49.03 182 VAL A N 1
ATOM 1050 C CA . VAL A 1 149 ? 94.821 37.455 66.519 1.00 50.21 182 VAL A CA 1
ATOM 1051 C C . VAL A 1 149 ? 93.829 37.617 65.374 1.00 49.01 182 VAL A C 1
ATOM 1052 O O . VAL A 1 149 ? 92.640 37.797 65.593 1.00 49.04 182 VAL A O 1
ATOM 1056 N N . ALA A 1 150 ? 94.328 37.523 64.150 1.00 48.05 183 ALA A N 1
ATOM 1057 C CA . ALA A 1 150 ? 93.476 37.622 62.972 1.00 47.65 183 ALA A CA 1
ATOM 1058 C C . ALA A 1 150 ? 92.270 36.696 63.053 1.00 47.04 183 ALA A C 1
ATOM 1059 O O . ALA A 1 150 ? 91.149 37.131 62.802 1.00 47.31 183 ALA A O 1
ATOM 1061 N N . GLU A 1 151 ? 92.491 35.437 63.419 1.00 46.84 184 GLU A N 1
ATOM 1062 C CA . GLU A 1 151 ? 91.414 34.444 63.424 1.00 47.14 184 GLU A CA 1
ATOM 1063 C C . GLU A 1 151 ? 90.474 34.663 64.617 1.00 48.36 184 GLU A C 1
ATOM 1064 O O . GLU A 1 151 ? 89.257 34.471 64.507 1.00 48.16 184 GLU A O 1
ATOM 1070 N N . ALA A 1 152 ? 91.021 35.079 65.756 1.00 49.82 185 ALA A N 1
ATOM 1071 C CA . ALA A 1 152 ? 90.171 35.423 66.896 1.00 51.96 185 ALA A CA 1
ATOM 1072 C C . ALA A 1 152 ? 89.193 36.534 66.492 1.00 52.65 185 ALA A C 1
ATOM 1073 O O . ALA A 1 152 ? 87.993 36.448 66.752 1.00 53.23 185 ALA A O 1
ATOM 1075 N N . GLN A 1 153 ? 89.722 37.572 65.854 1.00 53.01 186 GLN A N 1
ATOM 1076 C CA . GLN A 1 153 ? 88.911 38.666 65.350 1.00 54.06 186 GLN A CA 1
ATOM 1077 C C . GLN A 1 153 ? 87.836 38.159 64.413 1.00 52.02 186 GLN A C 1
ATOM 1078 O O . GLN A 1 153 ? 86.666 38.456 64.591 1.00 52.79 186 GLN A O 1
ATOM 1084 N N . LEU A 1 154 ? 88.232 37.395 63.409 1.00 49.85 187 LEU A N 1
ATOM 1085 C CA . LEU A 1 154 ? 87.265 36.858 62.475 1.00 48.51 187 LEU A CA 1
ATOM 1086 C C . LEU A 1 154 ? 86.099 36.223 63.229 1.00 48.80 187 LEU A C 1
ATOM 1087 O O . LEU A 1 154 ? 84.943 36.561 62.961 1.00 49.34 187 LEU A O 1
ATOM 1092 N N . SER A 1 155 ? 86.401 35.341 64.184 1.00 49.06 188 SER A N 1
ATOM 1093 C CA . SER A 1 155 ? 85.361 34.643 64.962 1.00 50.00 188 SER A CA 1
ATOM 1094 C C . SER A 1 155 ? 84.367 35.561 65.649 1.00 51.65 188 SER A C 1
ATOM 1095 O O . SER A 1 155 ? 83.164 35.351 65.558 1.00 51.97 188 SER A O 1
ATOM 1098 N N . ASN A 1 156 ? 84.871 36.582 66.329 1.00 53.45 189 ASN A N 1
ATOM 1099 C CA . ASN A 1 156 ? 84.010 37.543 67.021 1.00 55.86 189 ASN A CA 1
ATOM 1100 C C . ASN A 1 156 ? 83.146 38.348 66.076 1.00 55.41 189 ASN A C 1
ATOM 1101 O O . ASN A 1 156 ? 82.131 38.919 66.488 1.00 57.24 189 ASN A O 1
ATOM 1106 N N . ILE A 1 157 ? 83.584 38.449 64.829 1.00 53.55 190 ILE A N 1
ATOM 1107 C CA . ILE A 1 157 ? 82.808 39.127 63.818 1.00 53.52 190 ILE A CA 1
ATOM 1108 C C . ILE A 1 157 ? 81.797 38.145 63.249 1.00 51.76 190 ILE A C 1
ATOM 1109 O O . ILE A 1 157 ? 80.627 38.482 63.086 1.00 51.87 190 ILE A O 1
ATOM 1114 N N . THR A 1 158 ? 82.237 36.928 62.956 1.00 50.19 191 THR A N 1
ATOM 1115 C CA . THR A 1 158 ? 81.327 35.960 62.383 1.00 49.20 191 THR A CA 1
ATOM 1116 C C . THR A 1 158 ? 80.160 35.782 63.330 1.00 50.24 191 THR A C 1
ATOM 1117 O O . THR A 1 158 ? 79.022 36.088 62.990 1.00 50.24 191 THR A O 1
ATOM 1121 N N . ARG A 1 159 ? 80.460 35.359 64.545 1.00 51.63 192 ARG A N 1
ATOM 1122 C CA . ARG A 1 159 ? 79.422 35.128 65.534 1.00 53.60 192 ARG A CA 1
ATOM 1123 C C . ARG A 1 159 ? 78.398 36.256 65.599 1.00 54.83 192 ARG A C 1
ATOM 1124 O O . ARG A 1 159 ? 77.206 35.993 65.577 1.00 55.18 192 ARG A O 1
ATOM 1132 N N . GLU A 1 160 ? 78.867 37.500 65.663 1.00 56.20 193 GLU A N 1
ATOM 1133 C CA . GLU A 1 160 ? 77.984 38.678 65.804 1.00 58.37 193 GLU A CA 1
ATOM 1134 C C . GLU A 1 160 ? 77.128 38.925 64.564 1.00 56.40 193 GLU A C 1
ATOM 1135 O O . GLU A 1 160 ? 75.901 39.051 64.647 1.00 56.82 193 GLU A O 1
ATOM 1141 N N . LYS A 1 161 ? 77.788 38.973 63.415 1.00 54.32 194 LYS A N 1
ATOM 1142 C CA . LYS A 1 161 ? 77.107 39.160 62.140 1.00 52.96 194 LYS A CA 1
ATOM 1143 C C . LYS A 1 161 ? 76.152 38.008 61.864 1.00 50.59 194 LYS A C 1
ATOM 1144 O O . LYS A 1 161 ? 75.024 38.229 61.432 1.00 50.39 194 LYS A O 1
ATOM 1150 N N . LEU A 1 162 ? 76.588 36.787 62.144 1.00 48.90 195 LEU A N 1
ATOM 1151 C CA . LEU A 1 162 ? 75.699 35.633 62.017 1.00 47.86 195 LEU A CA 1
ATOM 1152 C C . LEU A 1 162 ? 74.471 35.805 62.895 1.00 48.87 195 LEU A C 1
ATOM 1153 O O . LEU A 1 162 ? 73.340 35.771 62.405 1.00 48.43 195 LEU A O 1
ATOM 1158 N N . LYS A 1 163 ? 74.701 36.008 64.187 1.00 50.27 196 LYS A N 1
ATOM 1159 C CA . LYS A 1 163 ? 73.610 36.164 65.118 1.00 52.30 196 LYS A CA 1
ATOM 1160 C C . LYS A 1 163 ? 72.662 37.257 64.641 1.00 52.95 196 LYS A C 1
ATOM 1161 O O . LYS A 1 163 ? 71.471 37.021 64.517 1.00 53.09 196 LYS A O 1
ATOM 1167 N N . ALA A 1 164 ? 73.182 38.443 64.346 1.00 53.65 197 ALA A N 1
ATOM 1168 C CA . ALA A 1 164 ? 72.323 39.520 63.851 1.00 54.71 197 ALA A CA 1
ATOM 1169 C C . ALA A 1 164 ? 71.621 39.148 62.537 1.00 52.72 197 ALA A C 1
ATOM 1170 O O . ALA A 1 164 ? 70.482 39.532 62.319 1.00 53.34 197 ALA A O 1
ATOM 1172 N N . ALA A 1 165 ? 72.300 38.407 61.671 1.00 50.72 198 ALA A N 1
ATOM 1173 C CA . ALA A 1 165 ? 71.734 38.017 60.391 1.00 49.62 198 ALA A CA 1
ATOM 1174 C C . ALA A 1 165 ? 70.426 37.230 60.538 1.00 49.61 198 ALA A C 1
ATOM 1175 O O . ALA A 1 165 ? 69.330 37.754 60.313 1.00 50.52 198 ALA A O 1
ATOM 1177 N N . TYR A 1 166 ? 70.539 35.966 60.916 1.00 49.06 199 TYR A N 1
ATOM 1178 C CA . TYR A 1 166 ? 69.369 35.117 61.005 1.00 49.01 199 TYR A CA 1
ATOM 1179 C C . TYR A 1 166 ? 68.386 35.629 62.055 1.00 50.77 199 TYR A C 1
ATOM 1180 O O . TYR A 1 166 ? 67.190 35.448 61.923 1.00 51.02 199 TYR A O 1
ATOM 1189 N N . SER A 1 167 ? 68.879 36.296 63.084 1.00 52.78 200 SER A N 1
ATOM 1190 C CA . SER A 1 167 ? 67.993 36.829 64.112 1.00 55.58 200 SER A CA 1
ATOM 1191 C C . SER A 1 167 ? 66.985 37.793 63.504 1.00 56.50 200 SER A C 1
ATOM 1192 O O . SER A 1 167 ? 65.791 37.715 63.778 1.00 57.60 200 SER A O 1
ATOM 1195 N N . TYR A 1 168 ? 67.483 38.686 62.661 1.00 56.74 201 TYR A N 1
ATOM 1196 C CA . TYR A 1 168 ? 66.659 39.654 61.959 1.00 57.94 201 TYR A CA 1
ATOM 1197 C C . TYR A 1 168 ? 65.736 38.978 60.942 1.00 55.80 201 TYR A C 1
ATOM 1198 O O . TYR A 1 168 ? 64.525 39.217 60.940 1.00 56.64 201 TYR A O 1
ATOM 1207 N N . MET A 1 169 ? 66.311 38.131 60.091 1.00 53.53 202 MET A N 1
ATOM 1208 C CA . MET A 1 169 ? 65.547 37.367 59.095 1.00 51.96 202 MET A CA 1
ATOM 1209 C C . MET A 1 169 ? 64.402 36.554 59.708 1.00 51.60 202 MET A C 1
ATOM 1210 O O . MET A 1 169 ? 63.289 36.604 59.204 1.00 51.56 202 MET A O 1
ATOM 1215 N N . PHE A 1 170 ? 64.654 35.817 60.787 1.00 51.71 203 PHE A N 1
ATOM 1216 C CA . PHE A 1 170 ? 63.588 35.011 61.399 1.00 52.27 203 PHE A CA 1
ATOM 1217 C C . PHE A 1 170 ? 62.453 35.855 61.943 1.00 53.51 203 PHE A C 1
ATOM 1218 O O . PHE A 1 170 ? 61.288 35.491 61.798 1.00 53.05 203 PHE A O 1
ATOM 1226 N N . ASP A 1 171 ? 62.780 36.982 62.555 1.00 55.03 204 ASP A N 1
ATOM 1227 C CA . ASP A 1 171 ? 61.732 37.887 63.013 1.00 57.37 204 ASP A CA 1
ATOM 1228 C C . ASP A 1 171 ? 60.906 38.427 61.857 1.00 56.24 204 ASP A C 1
ATOM 1229 O O . ASP A 1 171 ? 59.695 38.601 61.989 1.00 57.20 204 ASP A O 1
ATOM 1234 N N . SER A 1 172 ? 61.556 38.684 60.728 1.00 54.28 205 SER A N 1
ATOM 1235 C CA . SER A 1 172 ? 60.850 39.148 59.542 1.00 53.58 205 SER A CA 1
ATOM 1236 C C . SER A 1 172 ? 60.002 38.046 58.922 1.00 51.61 205 SER A C 1
ATOM 1237 O O . SER A 1 172 ? 58.869 38.286 58.493 1.00 51.57 205 SER A O 1
ATOM 1240 N N . LEU A 1 173 ? 60.554 36.838 58.880 1.00 49.92 206 LEU A N 1
ATOM 1241 C CA . LEU A 1 173 ? 59.831 35.697 58.359 1.00 48.79 206 LEU A CA 1
ATOM 1242 C C . LEU A 1 173 ? 58.656 35.376 59.255 1.00 49.89 206 LEU A C 1
ATOM 1243 O O . LEU A 1 173 ? 57.580 35.066 58.762 1.00 49.62 206 LEU A O 1
ATOM 1248 N N . ARG A 1 174 ? 58.843 35.437 60.567 1.00 51.51 207 ARG A N 1
ATOM 1249 C CA . ARG A 1 174 ? 57.719 35.181 61.450 1.00 53.50 207 ARG A CA 1
ATOM 1250 C C . ARG A 1 174 ? 56.658 36.241 61.237 1.00 54.38 207 ARG A C 1
ATOM 1251 O O . ARG A 1 174 ? 55.485 35.944 61.346 1.00 55.39 207 ARG A O 1
ATOM 1259 N N . GLU A 1 175 ? 57.047 37.471 60.924 1.00 55.03 208 GLU A N 1
ATOM 1260 C CA . GLU A 1 175 ? 56.048 38.499 60.623 1.00 56.22 208 GLU A CA 1
ATOM 1261 C C . GLU A 1 175 ? 55.283 38.070 59.376 1.00 54.48 208 GLU A C 1
ATOM 1262 O O . GLU A 1 175 ? 54.088 37.758 59.454 1.00 54.78 208 GLU A O 1
ATOM 1268 N N . LEU A 1 176 ? 55.971 38.025 58.236 1.00 52.83 209 LEU A N 1
ATOM 1269 C CA . LEU A 1 176 ? 55.344 37.560 57.004 1.00 51.53 209 LEU A CA 1
ATOM 1270 C C . LEU A 1 176 ? 54.329 36.480 57.330 1.00 51.16 209 LEU A C 1
ATOM 1271 O O . LEU A 1 176 ? 53.133 36.664 57.146 1.00 52.01 209 LEU A O 1
ATOM 1276 N N . SER A 1 177 ? 54.812 35.375 57.874 1.00 50.49 210 SER A N 1
ATOM 1277 C CA . SER A 1 177 ? 53.993 34.200 58.023 1.00 50.32 210 SER A CA 1
ATOM 1278 C C . SER A 1 177 ? 52.831 34.367 58.966 1.00 51.52 210 SER A C 1
ATOM 1279 O O . SER A 1 177 ? 51.750 33.890 58.674 1.00 51.67 210 SER A O 1
ATOM 1282 N N . GLU A 1 178 ? 53.012 35.063 60.075 1.00 53.02 211 GLU A N 1
ATOM 1283 C CA . GLU A 1 178 ? 51.862 35.297 60.966 1.00 55.21 211 GLU A CA 1
ATOM 1284 C C . GLU A 1 178 ? 50.793 36.190 60.325 1.00 55.00 211 GLU A C 1
ATOM 1285 O O . GLU A 1 178 ? 49.595 36.035 60.597 1.00 55.78 211 GLU A O 1
ATOM 1291 N N . LYS A 1 179 ? 51.222 37.093 59.452 1.00 54.06 212 LYS A N 1
ATOM 1292 C CA . LYS A 1 179 ? 50.278 37.904 58.680 1.00 54.31 212 LYS A CA 1
ATOM 1293 C C . LYS A 1 179 ? 49.609 37.120 57.534 1.00 52.18 212 LYS A C 1
ATOM 1294 O O . LYS A 1 179 ? 48.456 37.372 57.203 1.00 52.70 212 LYS A O 1
ATOM 1300 N N . PHE A 1 180 ? 50.319 36.181 56.926 1.00 50.30 213 PHE A N 1
ATOM 1301 C CA . PHE A 1 180 ? 49.682 35.283 55.965 1.00 49.41 213 PHE A CA 1
ATOM 1302 C C . PHE A 1 180 ? 48.558 34.550 56.690 1.00 49.92 213 PHE A C 1
ATOM 1303 O O . PHE A 1 180 ? 47.418 34.555 56.232 1.00 50.14 213 PHE A O 1
ATOM 1311 N N . ALA A 1 181 ? 48.881 33.958 57.842 1.00 50.45 214 ALA A N 1
ATOM 1312 C CA . ALA A 1 181 ? 47.906 33.220 58.644 1.00 51.44 214 ALA A CA 1
ATOM 1313 C C . ALA A 1 181 ? 46.603 33.990 58.790 1.00 52.33 214 ALA A C 1
ATOM 1314 O O . ALA A 1 181 ? 45.518 33.433 58.649 1.00 52.55 214 ALA A O 1
ATOM 1316 N N . LEU A 1 182 ? 46.718 35.282 59.055 1.00 53.34 215 LEU A N 1
ATOM 1317 C CA . LEU A 1 182 ? 45.543 36.119 59.246 1.00 54.98 215 LEU A CA 1
ATOM 1318 C C . LEU A 1 182 ? 44.723 36.185 57.989 1.00 53.74 215 LEU A C 1
ATOM 1319 O O . LEU A 1 182 ? 43.522 35.957 58.019 1.00 54.63 215 LEU A O 1
ATOM 1324 N N . ILE A 1 183 ? 45.375 36.496 56.883 1.00 52.44 216 ILE A N 1
ATOM 1325 C CA . ILE A 1 183 ? 44.674 36.641 55.614 1.00 51.93 216 ILE A CA 1
ATOM 1326 C C . ILE A 1 183 ? 44.003 35.348 55.136 1.00 50.75 216 ILE A C 1
ATOM 1327 O O . ILE A 1 183 ? 42.887 35.379 54.634 1.00 50.33 216 ILE A O 1
ATOM 1332 N N . ALA A 1 184 ? 44.678 34.218 55.304 1.00 50.31 217 ALA A N 1
ATOM 1333 C CA . ALA A 1 184 ? 44.060 32.926 55.032 1.00 50.47 217 ALA A CA 1
ATOM 1334 C C . ALA A 1 184 ? 42.758 32.819 55.801 1.00 52.06 217 ALA A C 1
ATOM 1335 O O . ALA A 1 184 ? 41.706 32.599 55.209 1.00 52.35 217 ALA A O 1
ATOM 1337 N N . GLY A 1 185 ? 42.833 32.995 57.119 1.00 53.73 218 GLY A N 1
ATOM 1338 C CA . GLY A 1 185 ? 41.665 32.869 57.986 1.00 55.68 218 GLY A CA 1
ATOM 1339 C C . GLY A 1 185 ? 40.528 33.788 57.582 1.00 56.40 218 GLY A C 1
ATOM 1340 O O . GLY A 1 185 ? 39.373 33.380 57.577 1.00 57.06 218 GLY A O 1
ATOM 1341 N N . TYR A 1 186 ? 40.852 35.032 57.245 1.00 56.96 219 TYR A N 1
ATOM 1342 C CA . TYR A 1 186 ? 39.841 35.984 56.792 1.00 58.08 219 TYR A CA 1
ATOM 1343 C C . TYR A 1 186 ? 39.412 35.646 55.370 1.00 57.17 219 TYR A C 1
ATOM 1344 O O . TYR A 1 186 ? 38.233 35.699 55.043 1.00 57.86 219 TYR A O 1
ATOM 1353 N N . GLY A 1 187 ? 40.365 35.269 54.533 1.00 56.40 220 GLY A N 1
ATOM 1354 C CA . GLY A 1 187 ? 40.046 34.824 53.191 1.00 56.18 220 GLY A CA 1
ATOM 1355 C C . GLY A 1 187 ? 39.009 33.718 53.191 1.00 56.78 220 GLY A C 1
ATOM 1356 O O . GLY A 1 187 ? 38.143 33.685 52.327 1.00 57.23 220 GLY A O 1
ATOM 1357 N N . LYS A 1 188 ? 39.089 32.806 54.157 1.00 57.77 221 LYS A N 1
ATOM 1358 C CA . LYS A 1 188 ? 38.142 31.697 54.222 1.00 58.90 221 LYS A CA 1
ATOM 1359 C C . LYS A 1 188 ? 36.808 32.153 54.784 1.00 60.19 221 LYS A C 1
ATOM 1360 O O . LYS A 1 188 ? 35.769 31.557 54.514 1.00 60.88 221 LYS A O 1
ATOM 1366 N N . ALA A 1 189 ? 36.838 33.222 55.565 1.00 61.41 222 ALA A N 1
ATOM 1367 C CA . ALA A 1 189 ? 35.618 33.814 56.087 1.00 62.96 222 ALA A CA 1
ATOM 1368 C C . ALA A 1 189 ? 34.780 34.426 54.976 1.00 62.70 222 ALA A C 1
ATOM 1369 O O . ALA A 1 189 ? 33.572 34.511 55.122 1.00 64.07 222 ALA A O 1
ATOM 1371 N N . LEU A 1 190 ? 35.416 34.858 53.886 1.00 61.88 223 LEU A N 1
ATOM 1372 C CA . LEU A 1 190 ? 34.696 35.350 52.701 1.00 62.02 223 LEU A CA 1
ATOM 1373 C C . LEU A 1 190 ? 33.974 34.228 51.971 1.00 61.95 223 LEU A C 1
ATOM 1374 O O . LEU A 1 190 ? 32.840 34.389 51.545 1.00 62.31 223 LEU A O 1
ATOM 1379 N N . LEU A 1 191 ? 34.634 33.093 51.816 1.00 61.96 224 LEU A N 1
ATOM 1380 C CA . LEU A 1 191 ? 34.029 31.972 51.118 1.00 62.79 224 LEU A CA 1
ATOM 1381 C C . LEU A 1 191 ? 32.740 31.494 51.785 1.00 64.46 224 LEU A C 1
ATOM 1382 O O . LEU A 1 191 ? 31.920 30.855 51.124 1.00 64.97 224 LEU A O 1
ATOM 1387 N N . GLU A 1 192 ? 32.552 31.777 53.076 1.00 66.00 225 GLU A N 1
ATOM 1388 C CA . GLU A 1 192 ? 31.265 31.478 53.722 1.00 68.13 225 GLU A CA 1
ATOM 1389 C C . GLU A 1 192 ? 30.104 32.250 53.073 1.00 68.46 225 GLU A C 1
ATOM 1390 O O . GLU A 1 192 ? 28.994 31.729 52.997 1.00 69.23 225 GLU A O 1
ATOM 1396 N N . LEU A 1 193 ? 30.364 33.469 52.594 1.00 68.41 226 LEU A N 1
ATOM 1397 C CA . LEU A 1 193 ? 29.352 34.257 51.869 1.00 69.01 226 LEU A CA 1
ATOM 1398 C C . LEU A 1 193 ? 28.826 33.556 50.620 1.00 69.08 226 LEU A C 1
ATOM 1399 O O . LEU A 1 193 ? 27.645 33.640 50.314 1.00 69.83 226 LEU A O 1
ATOM 1404 N N . LEU A 1 194 ? 29.710 32.876 49.901 1.00 69.12 227 LEU A N 1
ATOM 1405 C CA . LEU A 1 194 ? 29.380 32.255 48.619 1.00 69.82 227 LEU A CA 1
ATOM 1406 C C . LEU A 1 194 ? 28.554 30.984 48.808 1.00 71.00 227 LEU A C 1
ATOM 1407 O O . LEU A 1 194 ? 29.027 30.019 49.406 1.00 71.29 227 LEU A O 1
ATOM 1412 N N . ASP A 1 195 ? 27.320 30.995 48.304 1.00 72.29 228 ASP A N 1
ATOM 1413 C CA . ASP A 1 195 ? 26.410 29.854 48.420 1.00 73.74 228 ASP A CA 1
ATOM 1414 C C . ASP A 1 195 ? 26.609 28.895 47.257 1.00 75.02 228 ASP A C 1
ATOM 1415 O O . ASP A 1 195 ? 26.477 29.295 46.100 1.00 75.15 228 ASP A O 1
ATOM 1420 N N . ASP A 1 196 ? 26.882 27.627 47.567 1.00 76.60 229 ASP A N 1
ATOM 1421 C CA . ASP A 1 196 ? 27.080 26.591 46.532 1.00 78.82 229 ASP A CA 1
ATOM 1422 C C . ASP A 1 196 ? 25.905 25.619 46.366 1.00 80.87 229 ASP A C 1
ATOM 1423 O O . ASP A 1 196 ? 26.046 24.574 45.730 1.00 82.97 229 ASP A O 1
ATOM 1428 N N . SER A 1 197 ? 24.748 25.982 46.920 1.00 80.64 230 SER A N 1
ATOM 1429 C CA . SER A 1 197 ? 23.527 25.183 46.802 1.00 82.40 230 SER A CA 1
ATOM 1430 C C . SER A 1 197 ? 23.063 25.124 45.355 1.00 83.44 230 SER A C 1
ATOM 1431 O O . SER A 1 197 ? 22.719 26.163 44.777 1.00 82.70 230 SER A O 1
ATOM 1434 N N . PRO A 1 198 ? 23.036 23.913 44.770 1.00 85.75 231 PRO A N 1
ATOM 1435 C CA . PRO A 1 198 ? 22.597 23.698 43.401 1.00 87.44 231 PRO A CA 1
ATOM 1436 C C . PRO A 1 198 ? 21.317 24.413 42.980 1.00 86.69 231 PRO A C 1
ATOM 1437 O O . PRO A 1 198 ? 20.522 24.869 43.813 1.00 85.08 231 PRO A O 1
ATOM 1441 N N . VAL A 1 199 ? 21.138 24.468 41.668 1.00 88.22 232 VAL A N 1
ATOM 1442 C CA . VAL A 1 199 ? 20.024 25.141 41.046 1.00 88.22 232 VAL A CA 1
ATOM 1443 C C . VAL A 1 199 ? 19.307 24.159 40.132 1.00 91.80 232 VAL A C 1
ATOM 1444 O O . VAL A 1 199 ? 19.929 23.289 39.513 1.00 94.47 232 VAL A O 1
ATOM 1448 N N . THR A 1 200 ? 17.985 24.291 40.088 1.00 92.07 233 THR A N 1
ATOM 1449 C CA . THR A 1 200 ? 17.161 23.582 39.130 1.00 95.47 233 THR A CA 1
ATOM 1450 C C . THR A 1 200 ? 17.281 24.316 37.802 1.00 96.56 233 THR A C 1
ATOM 1451 O O . THR A 1 200 ? 17.120 25.543 37.757 1.00 94.55 233 THR A O 1
ATOM 1455 N N . PRO A 1 201 ? 17.567 23.577 36.719 1.00 100.32 234 PRO A N 1
ATOM 1456 C CA . PRO A 1 201 ? 17.518 24.133 35.374 1.00 102.65 234 PRO A CA 1
ATOM 1457 C C . PRO A 1 201 ? 16.201 24.852 35.121 1.00 102.08 234 PRO A C 1
ATOM 1458 O O . PRO A 1 201 ? 15.146 24.223 35.166 1.00 103.21 234 PRO A O 1
ATOM 1462 N N . GLY A 1 202 ? 16.268 26.159 34.882 1.00 100.66 235 GLY A N 1
ATOM 1463 C CA . GLY A 1 202 ? 15.076 26.985 34.702 1.00 100.20 235 GLY A CA 1
ATOM 1464 C C . GLY A 1 202 ? 15.015 28.158 35.663 1.00 96.35 235 GLY A C 1
ATOM 1465 O O . GLY A 1 202 ? 15.114 29.313 35.252 1.00 96.47 235 GLY A O 1
ATOM 1466 N N . GLU A 1 203 ? 14.852 27.875 36.948 1.00 93.54 236 GLU A N 1
ATOM 1467 C CA . GLU A 1 203 ? 14.610 28.944 37.900 1.00 90.60 236 GLU A CA 1
ATOM 1468 C C . GLU A 1 203 ? 15.911 29.686 38.247 1.00 88.70 236 GLU A C 1
ATOM 1469 O O . GLU A 1 203 ? 17.012 29.176 38.013 1.00 89.33 236 GLU A O 1
ATOM 1475 N N . ALA A 1 204 ? 15.750 30.896 38.790 1.00 86.45 237 ALA A N 1
ATOM 1476 C CA . ALA A 1 204 ? 16.832 31.854 38.987 1.00 85.00 237 ALA A CA 1
ATOM 1477 C C . ALA A 1 204 ? 17.509 31.701 40.338 1.00 82.05 237 ALA A C 1
ATOM 1478 O O . ALA A 1 204 ? 16.987 31.039 41.230 1.00 81.02 237 ALA A O 1
ATOM 1480 N N . ARG A 1 205 ? 18.675 32.333 40.472 1.00 80.94 238 ARG A N 1
ATOM 1481 C CA . ARG A 1 205 ? 19.416 32.384 41.738 1.00 78.36 238 ARG A CA 1
ATOM 1482 C C . ARG A 1 205 ? 18.779 33.425 42.661 1.00 77.15 238 ARG A C 1
ATOM 1483 O O . ARG A 1 205 ? 18.275 34.444 42.182 1.00 77.93 238 ARG A O 1
ATOM 1491 N N . PRO A 1 206 ? 18.813 33.186 43.988 1.00 75.48 239 PRO A N 1
ATOM 1492 C CA . PRO A 1 206 ? 18.203 34.115 44.944 1.00 74.93 239 PRO A CA 1
ATOM 1493 C C . PRO A 1 206 ? 18.878 35.480 45.057 1.00 74.88 239 PRO A C 1
ATOM 1494 O O . PRO A 1 206 ? 19.881 35.750 44.402 1.00 75.15 239 PRO A O 1
ATOM 1498 N N . ALA A 1 207 ? 18.301 36.328 45.900 1.00 74.91 240 ALA A N 1
ATOM 1499 C CA . ALA A 1 207 ? 18.905 37.594 46.269 1.00 75.33 240 ALA A CA 1
ATOM 1500 C C . ALA A 1 207 ? 20.198 37.345 47.010 1.00 73.79 240 ALA A C 1
ATOM 1501 O O . ALA A 1 207 ? 20.254 36.486 47.887 1.00 72.81 240 ALA A O 1
ATOM 1503 N N . TYR A 1 208 ? 21.223 38.114 46.653 1.00 73.85 241 TYR A N 1
ATOM 1504 C CA . TYR A 1 208 ? 22.500 38.107 47.351 1.00 72.56 241 TYR A CA 1
ATOM 1505 C C . TYR A 1 208 ? 22.699 39.418 48.093 1.00 74.24 241 TYR A C 1
ATOM 1506 O O . TYR A 1 208 ? 22.827 40.469 47.462 1.00 76.04 241 TYR A O 1
ATOM 1515 N N . ASP A 1 209 ? 22.755 39.358 49.421 1.00 74.17 242 ASP A N 1
ATOM 1516 C CA . ASP A 1 209 ? 23.071 40.541 50.208 1.00 76.33 242 ASP A CA 1
ATOM 1517 C C . ASP A 1 209 ? 24.229 40.296 51.179 1.00 75.68 242 ASP A C 1
ATOM 1518 O O . ASP A 1 209 ? 24.128 40.557 52.380 1.00 77.06 242 ASP A O 1
ATOM 1523 N N . GLY A 1 210 ? 25.346 39.814 50.642 1.00 73.85 243 GLY A N 1
ATOM 1524 C CA . GLY A 1 210 ? 26.558 39.651 51.428 1.00 73.02 243 GLY A CA 1
ATOM 1525 C C . GLY A 1 210 ? 27.563 40.772 51.247 1.00 74.24 243 GLY A C 1
ATOM 1526 O O . GLY A 1 210 ? 28.753 40.547 51.434 1.00 73.36 243 GLY A O 1
ATOM 1527 N N . TYR A 1 211 ? 27.106 41.976 50.893 1.00 76.65 244 TYR A N 1
ATOM 1528 C CA . TYR A 1 211 ? 28.016 43.103 50.659 1.00 78.52 244 TYR A CA 1
ATOM 1529 C C . TYR A 1 211 ? 28.437 43.739 51.971 1.00 80.39 244 TYR A C 1
ATOM 1530 O O . TYR A 1 211 ? 29.620 44.010 52.170 1.00 80.42 244 TYR A O 1
ATOM 1539 N N . GLU A 1 212 ? 27.467 43.998 52.853 1.00 82.39 245 GLU A N 1
ATOM 1540 C CA . GLU A 1 212 ? 27.754 44.568 54.180 1.00 85.03 245 GLU A CA 1
ATOM 1541 C C . GLU A 1 212 ? 28.758 43.646 54.873 1.00 82.50 245 GLU A C 1
ATOM 1542 O O . GLU A 1 212 ? 29.792 44.103 55.379 1.00 83.52 245 GLU A O 1
ATOM 1548 N N . ALA A 1 213 ? 28.463 42.346 54.842 1.00 79.23 246 ALA A N 1
ATOM 1549 C CA . ALA A 1 213 ? 29.326 41.339 55.451 1.00 77.06 246 ALA A CA 1
ATOM 1550 C C . ALA A 1 213 ? 30.716 41.323 54.826 1.00 75.35 246 ALA A C 1
ATOM 1551 O O . ALA A 1 213 ? 31.717 41.332 55.545 1.00 75.79 246 ALA A O 1
ATOM 1553 N N . SER A 1 214 ? 30.779 41.303 53.495 1.00 73.74 247 SER A N 1
ATOM 1554 C CA . SER A 1 214 ? 32.055 41.181 52.797 1.00 72.15 247 SER A CA 1
ATOM 1555 C C . SER A 1 214 ? 32.950 42.375 53.077 1.00 74.21 247 SER A C 1
ATOM 1556 O O . SER A 1 214 ? 34.124 42.206 53.398 1.00 73.56 247 SER A O 1
ATOM 1559 N N . ARG A 1 215 ? 32.398 43.578 52.958 1.00 77.16 248 ARG A N 1
ATOM 1560 C CA . ARG A 1 215 ? 33.150 44.793 53.275 1.00 80.18 248 ARG A CA 1
ATOM 1561 C C . ARG A 1 215 ? 33.664 44.741 54.711 1.00 80.18 248 ARG A C 1
ATOM 1562 O O . ARG A 1 215 ? 34.764 45.211 54.998 1.00 80.80 248 ARG A O 1
ATOM 1570 N N . GLN A 1 216 ? 32.858 44.161 55.600 1.00 79.37 249 GLN A N 1
ATOM 1571 C CA . GLN A 1 216 ? 33.234 44.010 56.998 1.00 80.07 249 GLN A CA 1
ATOM 1572 C C . GLN A 1 216 ? 34.469 43.142 57.163 1.00 77.04 249 GLN A C 1
ATOM 1573 O O . GLN A 1 216 ? 35.305 43.443 58.012 1.00 78.48 249 GLN A O 1
ATOM 1579 N N . ILE A 1 217 ? 34.588 42.083 56.357 1.00 73.07 250 ILE A N 1
ATOM 1580 C CA . ILE A 1 217 ? 35.739 41.180 56.437 1.00 70.32 250 ILE A CA 1
ATOM 1581 C C . ILE A 1 217 ? 37.057 41.850 56.049 1.00 70.50 250 ILE A C 1
ATOM 1582 O O . ILE A 1 217 ? 38.078 41.607 56.688 1.00 70.07 250 ILE A O 1
ATOM 1587 N N . ILE A 1 218 ? 37.045 42.691 55.020 1.00 71.57 251 ILE A N 1
ATOM 1588 C CA . ILE A 1 218 ? 38.218 43.514 54.704 1.00 72.99 251 ILE A CA 1
ATOM 1589 C C . ILE A 1 218 ? 38.629 44.355 55.905 1.00 76.26 251 ILE A C 1
ATOM 1590 O O . ILE A 1 218 ? 39.742 44.237 56.396 1.00 76.04 251 ILE A O 1
ATOM 1595 N N . MET A 1 219 ? 37.711 45.204 56.362 1.00 80.02 252 MET A N 1
ATOM 1596 C CA . MET A 1 219 ? 37.922 46.069 57.525 1.00 84.17 252 MET A CA 1
ATOM 1597 C C . MET A 1 219 ? 38.484 45.310 58.724 1.00 83.43 252 MET A C 1
ATOM 1598 O O . MET A 1 219 ? 39.301 45.844 59.466 1.00 85.69 252 MET A O 1
ATOM 1603 N N . ASP A 1 220 ? 38.024 44.076 58.918 1.00 80.81 253 ASP A N 1
ATOM 1604 C CA . ASP A 1 220 ? 38.507 43.233 60.012 1.00 80.55 253 ASP A CA 1
ATOM 1605 C C . ASP A 1 220 ? 39.943 42.814 59.755 1.00 78.10 253 ASP A C 1
ATOM 1606 O O . ASP A 1 220 ? 40.764 42.814 60.673 1.00 79.34 253 ASP A O 1
ATOM 1611 N N . ALA A 1 221 ? 40.229 42.465 58.501 1.00 75.31 254 ALA A N 1
ATOM 1612 C CA . ALA A 1 221 ? 41.571 42.058 58.058 1.00 73.06 254 ALA A CA 1
ATOM 1613 C C . ALA A 1 221 ? 42.590 43.198 58.145 1.00 75.32 254 ALA A C 1
ATOM 1614 O O . ALA A 1 221 ? 43.722 42.992 58.586 1.00 74.85 254 ALA A O 1
ATOM 1616 N N . GLU A 1 222 ? 42.187 44.391 57.708 1.00 78.11 255 GLU A N 1
ATOM 1617 C CA . GLU A 1 222 ? 43.026 45.580 57.808 1.00 81.28 255 GLU A CA 1
ATOM 1618 C C . GLU A 1 222 ? 43.282 45.904 59.281 1.00 84.18 255 GLU A C 1
ATOM 1619 O O . GLU A 1 222 ? 44.362 46.373 59.646 1.00 85.52 255 GLU A O 1
ATOM 1625 N N . SER A 1 223 ? 42.286 45.636 60.121 1.00 85.39 256 SER A N 1
ATOM 1626 C CA . SER A 1 223 ? 42.399 45.888 61.548 1.00 88.90 256 SER A CA 1
ATOM 1627 C C . SER A 1 223 ? 43.406 44.933 62.171 1.00 86.79 256 SER A C 1
ATOM 1628 O O . SER A 1 223 ? 44.267 45.360 62.944 1.00 89.16 256 SER A O 1
ATOM 1631 N N . ALA A 1 224 ? 43.306 43.651 61.819 1.00 82.72 257 ALA A N 1
ATOM 1632 C CA . ALA A 1 224 ? 44.209 42.629 62.354 1.00 80.96 257 ALA A CA 1
ATOM 1633 C C . ALA A 1 224 ? 45.671 42.819 61.914 1.00 79.72 257 ALA A C 1
ATOM 1634 O O . ALA A 1 224 ? 46.597 42.515 62.674 1.00 79.81 257 ALA A O 1
ATOM 1636 N N . LEU A 1 225 ? 45.871 43.337 60.703 1.00 78.86 258 LEU A N 1
ATOM 1637 C CA . LEU A 1 225 ? 47.218 43.566 60.174 1.00 78.23 258 LEU A CA 1
ATOM 1638 C C . LEU A 1 225 ? 47.870 44.871 60.655 1.00 82.32 258 LEU A C 1
ATOM 1639 O O . LEU A 1 225 ? 49.089 45.016 60.602 1.00 81.73 258 LEU A O 1
ATOM 1644 N N . GLU A 1 226 ? 47.065 45.824 61.104 1.00 86.90 259 GLU A N 1
ATOM 1645 C CA . GLU A 1 226 ? 47.608 47.040 61.719 1.00 92.08 259 GLU A CA 1
ATOM 1646 C C . GLU A 1 226 ? 48.143 46.744 63.114 1.00 93.65 259 GLU A C 1
ATOM 1647 O O . GLU A 1 226 ? 49.204 47.223 63.499 1.00 95.20 259 GLU A O 1
ATOM 1653 N N . SER A 1 227 ? 47.382 45.949 63.859 1.00 93.63 260 SER A N 1
ATOM 1654 C CA . SER A 1 227 ? 47.598 45.756 65.288 1.00 96.72 260 SER A CA 1
ATOM 1655 C C . SER A 1 227 ? 48.545 44.611 65.623 1.00 93.74 260 SER A C 1
ATOM 1656 O O . SER A 1 227 ? 48.969 44.475 66.768 1.00 96.13 260 SER A O 1
ATOM 1659 N N . TRP A 1 228 ? 48.857 43.777 64.635 1.00 89.09 261 TRP A N 1
ATOM 1660 C CA . TRP A 1 228 ? 49.753 42.649 64.847 1.00 86.35 261 TRP A CA 1
ATOM 1661 C C . TRP A 1 228 ? 51.077 43.138 65.414 1.00 88.22 261 TRP A C 1
ATOM 1662 O O . TRP A 1 228 ? 51.612 44.133 64.943 1.00 89.39 261 TRP A O 1
ATOM 1673 N N . THR A 1 229 ? 51.600 42.450 66.426 1.00 89.19 262 THR A N 1
ATOM 1674 C CA . THR A 1 229 ? 52.934 42.754 66.948 1.00 90.64 262 THR A CA 1
ATOM 1675 C C . THR A 1 229 ? 53.697 41.485 67.267 1.00 88.61 262 THR A C 1
ATOM 1676 O O . THR A 1 229 ? 53.102 40.465 67.613 1.00 88.14 262 THR A O 1
ATOM 1680 N N . LEU A 1 230 ? 55.020 41.571 67.174 1.00 88.01 263 LEU A N 1
ATOM 1681 C CA . LEU A 1 230 ? 55.899 40.493 67.614 1.00 87.00 263 LEU A CA 1
ATOM 1682 C C . LEU A 1 230 ? 55.629 40.136 69.077 1.00 91.46 263 LEU A C 1
ATOM 1683 O O . LEU A 1 230 ? 55.835 40.976 69.968 1.00 96.11 263 LEU A O 1
ATOM 1688 N N . ASP A 1 231 ? 55.164 38.902 69.315 1.00 90.87 264 ASP A N 1
ATOM 1689 C CA . ASP A 1 231 ? 54.877 38.369 70.679 1.00 95.25 264 ASP A CA 1
ATOM 1690 C C . ASP A 1 231 ? 53.681 39.038 71.366 1.00 99.42 264 ASP A C 1
ATOM 1691 O O . ASP A 1 231 ? 52.512 38.684 71.047 1.00 98.61 264 ASP A O 1
ATOM 1696 N N . GLY B 1 18 ? 40.607 27.342 24.617 1.00 49.83 51 GLY B N 1
ATOM 1697 C CA . GLY B 1 18 ? 39.113 27.427 24.496 1.00 49.50 51 GLY B CA 1
ATOM 1698 C C . GLY B 1 18 ? 38.571 28.742 23.923 1.00 48.99 51 GLY B C 1
ATOM 1699 O O . GLY B 1 18 ? 39.361 29.645 23.572 1.00 49.51 51 GLY B O 1
ATOM 1700 N N . PRO B 1 19 ? 37.223 28.857 23.832 1.00 90.39 52 PRO B N 1
ATOM 1701 C CA . PRO B 1 19 ? 36.420 30.003 23.356 1.00 90.84 52 PRO B CA 1
ATOM 1702 C C . PRO B 1 19 ? 36.304 31.184 24.338 1.00 88.72 52 PRO B C 1
ATOM 1703 O O . PRO B 1 19 ? 36.968 31.191 25.368 1.00 86.89 52 PRO B O 1
ATOM 1707 N N . GLU B 1 20 ? 35.454 32.159 24.008 1.00 88.98 53 GLU B N 1
ATOM 1708 C CA . GLU B 1 20 ? 35.335 33.433 24.744 1.00 88.51 53 GLU B CA 1
ATOM 1709 C C . GLU B 1 20 ? 34.999 33.334 26.237 1.00 84.16 53 GLU B C 1
ATOM 1710 O O . GLU B 1 20 ? 35.645 33.964 27.069 1.00 83.70 53 GLU B O 1
ATOM 1716 N N . LEU B 1 21 ? 33.970 32.566 26.569 1.00 80.69 54 LEU B N 1
ATOM 1717 C CA . LEU B 1 21 ? 33.519 32.441 27.952 1.00 77.36 54 LEU B CA 1
ATOM 1718 C C . LEU B 1 21 ? 34.646 31.956 28.872 1.00 74.04 54 LEU B C 1
ATOM 1719 O O . LEU B 1 21 ? 34.681 32.309 30.051 1.00 73.53 54 LEU B O 1
ATOM 1724 N N . ALA B 1 22 ? 35.570 31.166 28.332 1.00 71.86 55 ALA B N 1
ATOM 1725 C CA . ALA B 1 22 ? 36.665 30.594 29.117 1.00 68.84 55 ALA B CA 1
ATOM 1726 C C . ALA B 1 22 ? 37.962 31.430 29.156 1.00 68.76 55 ALA B C 1
ATOM 1727 O O . ALA B 1 22 ? 38.843 31.153 29.967 1.00 67.50 55 ALA B O 1
ATOM 1729 N N . ARG B 1 23 ? 38.076 32.453 28.310 1.00 69.90 56 ARG B N 1
ATOM 1730 C CA . ARG B 1 23 ? 39.340 33.193 28.142 1.00 70.64 56 ARG B CA 1
ATOM 1731 C C . ARG B 1 23 ? 39.949 33.678 29.443 1.00 68.11 56 ARG B C 1
ATOM 1732 O O . ARG B 1 23 ? 41.108 33.411 29.728 1.00 67.35 56 ARG B O 1
ATOM 1740 N N . LYS B 1 24 ? 39.166 34.419 30.216 1.00 66.69 57 LYS B N 1
ATOM 1741 C CA . LYS B 1 24 ? 39.690 35.101 31.399 1.00 65.38 57 LYS B CA 1
ATOM 1742 C C . LYS B 1 24 ? 40.136 34.127 32.471 1.00 61.09 57 LYS B C 1
ATOM 1743 O O . LYS B 1 24 ? 41.041 34.435 33.248 1.00 60.54 57 LYS B O 1
ATOM 1749 N N . LEU B 1 25 ? 39.503 32.954 32.498 1.00 57.96 58 LEU B N 1
ATOM 1750 C CA . LEU B 1 25 ? 39.847 31.908 33.452 1.00 54.47 58 LEU B CA 1
ATOM 1751 C C . LEU B 1 25 ? 41.055 31.112 32.978 1.00 53.55 58 LEU B C 1
ATOM 1752 O O . LEU B 1 25 ? 41.822 30.606 33.782 1.00 52.21 58 LEU B O 1
ATOM 1757 N N . SER B 1 26 ? 41.245 31.009 31.674 1.00 54.63 59 SER B N 1
ATOM 1758 C CA . SER B 1 26 ? 42.476 30.421 31.163 1.00 55.28 59 SER B CA 1
ATOM 1759 C C . SER B 1 26 ? 43.684 31.245 31.576 1.00 55.92 59 SER B C 1
ATOM 1760 O O . SER B 1 26 ? 44.675 30.705 32.057 1.00 55.47 59 SER B O 1
ATOM 1763 N N . GLN B 1 27 ? 43.591 32.558 31.388 1.00 57.59 60 GLN B N 1
ATOM 1764 C CA . GLN B 1 27 ? 44.652 33.488 31.787 1.00 58.56 60 GLN B CA 1
ATOM 1765 C C . GLN B 1 27 ? 45.029 33.194 33.218 1.00 55.30 60 GLN B C 1
ATOM 1766 O O . GLN B 1 27 ? 46.203 33.057 33.537 1.00 55.55 60 GLN B O 1
ATOM 1772 N N . LEU B 1 28 ? 44.019 33.081 34.074 1.00 52.67 61 LEU B N 1
ATOM 1773 C CA . LEU B 1 28 ? 44.244 32.843 35.485 1.00 50.03 61 LEU B CA 1
ATOM 1774 C C . LEU B 1 28 ? 44.973 31.542 35.691 1.00 48.01 61 LEU B C 1
ATOM 1775 O O . LEU B 1 28 ? 45.977 31.489 36.384 1.00 47.46 61 LEU B O 1
ATOM 1780 N N . VAL B 1 29 ? 44.475 30.482 35.087 1.00 47.34 62 VAL B N 1
ATOM 1781 C CA . VAL B 1 29 ? 45.120 29.188 35.250 1.00 46.58 62 VAL B CA 1
ATOM 1782 C C . VAL B 1 29 ? 46.607 29.253 34.867 1.00 48.01 62 VAL B C 1
ATOM 1783 O O . VAL B 1 29 ? 47.456 28.704 35.560 1.00 47.24 62 VAL B O 1
ATOM 1787 N N . LYS B 1 30 ? 46.911 29.966 33.786 1.00 50.69 63 LYS B N 1
ATOM 1788 C CA . LYS B 1 30 ? 48.284 30.130 33.297 1.00 53.04 63 LYS B CA 1
ATOM 1789 C C . LYS B 1 30 ? 49.184 30.826 34.302 1.00 52.55 63 LYS B C 1
ATOM 1790 O O . LYS B 1 30 ? 50.373 30.556 34.392 1.00 53.39 63 LYS B O 1
ATOM 1796 N N . THR B 1 31 ? 48.617 31.749 35.047 1.00 51.90 64 THR B N 1
ATOM 1797 C CA . THR B 1 31 ? 49.403 32.507 35.979 1.00 51.91 64 THR B CA 1
ATOM 1798 C C . THR B 1 31 ? 49.723 31.659 37.204 1.00 49.76 64 THR B C 1
ATOM 1799 O O . THR B 1 31 ? 50.837 31.726 37.732 1.00 49.90 64 THR B O 1
ATOM 1803 N N . GLU B 1 32 ? 48.764 30.849 37.647 1.00 48.24 65 GLU B N 1
ATOM 1804 C CA . GLU B 1 32 ? 48.979 30.034 38.834 1.00 46.88 65 GLU B CA 1
ATOM 1805 C C . GLU B 1 32 ? 49.967 28.909 38.571 1.00 46.97 65 GLU B C 1
ATOM 1806 O O . GLU B 1 32 ? 50.639 28.457 39.486 1.00 46.03 65 GLU B O 1
ATOM 1812 N N . LYS B 1 33 ? 50.072 28.466 37.327 1.00 48.58 66 LYS B N 1
ATOM 1813 C CA . LYS B 1 33 ? 51.159 27.568 36.956 1.00 50.21 66 LYS B CA 1
ATOM 1814 C C . LYS B 1 33 ? 52.497 28.297 37.117 1.00 51.11 66 LYS B C 1
ATOM 1815 O O . LYS B 1 33 ? 53.442 27.750 37.676 1.00 51.35 66 LYS B O 1
ATOM 1821 N N . GLY B 1 34 ? 52.574 29.534 36.641 1.00 52.27 67 GLY B N 1
ATOM 1822 C CA . GLY B 1 34 ? 53.735 30.383 36.904 1.00 53.32 67 GLY B CA 1
ATOM 1823 C C . GLY B 1 34 ? 54.083 30.492 38.384 1.00 51.04 67 GLY B C 1
ATOM 1824 O O . GLY B 1 34 ? 55.252 30.420 38.757 1.00 51.69 67 GLY B O 1
ATOM 1825 N N . VAL B 1 35 ? 53.070 30.659 39.228 1.00 48.80 68 VAL B N 1
ATOM 1826 C CA . VAL B 1 35 ? 53.288 30.798 40.672 1.00 47.18 68 VAL B CA 1
ATOM 1827 C C . VAL B 1 35 ? 53.736 29.491 41.304 1.00 46.25 68 VAL B C 1
ATOM 1828 O O . VAL B 1 35 ? 54.638 29.482 42.114 1.00 45.82 68 VAL B O 1
ATOM 1832 N N . LEU B 1 36 ? 53.088 28.391 40.947 1.00 46.59 69 LEU B N 1
ATOM 1833 C CA . LEU B 1 36 ? 53.516 27.078 41.404 1.00 46.91 69 LEU B CA 1
ATOM 1834 C C . LEU B 1 36 ? 55.009 26.899 41.067 1.00 49.07 69 LEU B C 1
ATOM 1835 O O . LEU B 1 36 ? 55.844 26.628 41.939 1.00 48.82 69 LEU B O 1
ATOM 1840 N N . ARG B 1 37 ? 55.352 27.100 39.803 1.00 51.56 70 ARG B N 1
ATOM 1841 C CA . ARG B 1 37 ? 56.722 26.912 39.370 1.00 54.41 70 ARG B CA 1
ATOM 1842 C C . ARG B 1 37 ? 57.706 27.831 40.093 1.00 53.82 70 ARG B C 1
ATOM 1843 O O . ARG B 1 37 ? 58.821 27.416 40.389 1.00 55.07 70 ARG B O 1
ATOM 1851 N N . ALA B 1 38 ? 57.309 29.059 40.401 1.00 52.63 71 ALA B N 1
ATOM 1852 C CA . ALA B 1 38 ? 58.189 29.948 41.168 1.00 52.53 71 ALA B CA 1
ATOM 1853 C C . ALA B 1 38 ? 58.413 29.391 42.583 1.00 50.41 71 ALA B C 1
ATOM 1854 O O . ALA B 1 38 ? 59.533 29.384 43.115 1.00 50.67 71 ALA B O 1
ATOM 1856 N N . MET B 1 39 ? 57.349 28.883 43.179 1.00 48.49 72 MET B N 1
ATOM 1857 C CA . MET B 1 39 ? 57.449 28.330 44.506 1.00 47.12 72 MET B CA 1
ATOM 1858 C C . MET B 1 39 ? 58.379 27.119 44.513 1.00 47.84 72 MET B C 1
ATOM 1859 O O . MET B 1 39 ? 59.252 27.018 45.371 1.00 47.83 72 MET B O 1
ATOM 1864 N N . GLU B 1 40 ? 58.207 26.208 43.557 1.00 48.93 73 GLU B N 1
ATOM 1865 C CA . GLU B 1 40 ? 59.070 25.025 43.465 1.00 50.53 73 GLU B CA 1
ATOM 1866 C C . GLU B 1 40 ? 60.551 25.415 43.545 1.00 51.02 73 GLU B C 1
ATOM 1867 O O . GLU B 1 40 ? 61.334 24.753 44.215 1.00 51.37 73 GLU B O 1
ATOM 1873 N N . VAL B 1 41 ? 60.925 26.499 42.874 1.00 50.99 74 VAL B N 1
ATOM 1874 C CA . VAL B 1 41 ? 62.292 26.983 42.936 1.00 51.87 74 VAL B CA 1
ATOM 1875 C C . VAL B 1 41 ? 62.643 27.470 44.340 1.00 49.82 74 VAL B C 1
ATOM 1876 O O . VAL B 1 41 ? 63.692 27.139 44.883 1.00 50.25 74 VAL B O 1
ATOM 1880 N N . VAL B 1 42 ? 61.763 28.249 44.941 1.00 47.65 75 VAL B N 1
ATOM 1881 C CA . VAL B 1 42 ? 62.049 28.756 46.261 1.00 46.31 75 VAL B CA 1
ATOM 1882 C C . VAL B 1 42 ? 62.279 27.632 47.266 1.00 45.57 75 VAL B C 1
ATOM 1883 O O . VAL B 1 42 ? 63.261 27.657 47.990 1.00 45.85 75 VAL B O 1
ATOM 1887 N N . ALA B 1 43 ? 61.406 26.637 47.307 1.00 45.38 76 ALA B N 1
ATOM 1888 C CA . ALA B 1 43 ? 61.646 25.493 48.190 1.00 46.01 76 ALA B CA 1
ATOM 1889 C C . ALA B 1 43 ? 62.996 24.851 47.877 1.00 48.48 76 ALA B C 1
ATOM 1890 O O . ALA B 1 43 ? 63.850 24.723 48.735 1.00 48.73 76 ALA B O 1
ATOM 1892 N N . SER B 1 44 ? 63.182 24.464 46.629 1.00 51.18 77 SER B N 1
ATOM 1893 C CA . SER B 1 44 ? 64.422 23.858 46.181 1.00 54.47 77 SER B CA 1
ATOM 1894 C C . SER B 1 44 ? 65.653 24.543 46.738 1.00 54.99 77 SER B C 1
ATOM 1895 O O . SER B 1 44 ? 66.507 23.899 47.345 1.00 56.21 77 SER B O 1
ATOM 1898 N N . GLU B 1 45 ? 65.745 25.847 46.505 1.00 54.74 78 GLU B N 1
ATOM 1899 C CA . GLU B 1 45 ? 66.924 26.612 46.882 1.00 55.72 78 GLU B CA 1
ATOM 1900 C C . GLU B 1 45 ? 67.048 26.728 48.393 1.00 53.65 78 GLU B C 1
ATOM 1901 O O . GLU B 1 45 ? 68.140 26.578 48.951 1.00 54.57 78 GLU B O 1
ATOM 1907 N N . ARG B 1 46 ? 65.942 26.994 49.069 1.00 51.34 79 ARG B N 1
ATOM 1908 C CA . ARG B 1 46 ? 66.001 27.056 50.521 1.00 50.40 79 ARG B CA 1
ATOM 1909 C C . ARG B 1 46 ? 66.759 25.836 51.017 1.00 51.25 79 ARG B C 1
ATOM 1910 O O . ARG B 1 46 ? 67.643 25.943 51.853 1.00 51.49 79 ARG B O 1
ATOM 1918 N N . ARG B 1 47 ? 66.440 24.682 50.453 1.00 52.30 80 ARG B N 1
ATOM 1919 C CA . ARG B 1 47 ? 67.098 23.445 50.841 1.00 54.10 80 ARG B CA 1
ATOM 1920 C C . ARG B 1 47 ? 68.580 23.449 50.559 1.00 55.25 80 ARG B C 1
ATOM 1921 O O . ARG B 1 47 ? 69.360 22.913 51.336 1.00 56.63 80 ARG B O 1
ATOM 1929 N N . GLU B 1 48 ? 68.978 24.036 49.448 1.00 55.24 81 GLU B N 1
ATOM 1930 C CA . GLU B 1 48 ? 70.387 24.158 49.179 1.00 56.76 81 GLU B CA 1
ATOM 1931 C C . GLU B 1 48 ? 70.987 25.109 50.206 1.00 53.91 81 GLU B C 1
ATOM 1932 O O . GLU B 1 48 ? 72.023 24.825 50.785 1.00 54.58 81 GLU B O 1
ATOM 1938 N N . ALA B 1 49 ? 70.313 26.224 50.451 1.00 50.51 82 ALA B N 1
ATOM 1939 C CA . ALA B 1 49 ? 70.777 27.181 51.443 1.00 48.70 82 ALA B CA 1
ATOM 1940 C C . ALA B 1 49 ? 71.019 26.533 52.804 1.00 47.33 82 ALA B C 1
ATOM 1941 O O . ALA B 1 49 ? 72.025 26.788 53.450 1.00 47.56 82 ALA B O 1
ATOM 1943 N N . ALA B 1 50 ? 70.098 25.690 53.241 1.00 46.27 83 ALA B N 1
ATOM 1944 C CA . ALA B 1 50 ? 70.248 25.012 54.530 1.00 45.95 83 ALA B CA 1
ATOM 1945 C C . ALA B 1 50 ? 71.539 24.226 54.545 1.00 48.22 83 ALA B C 1
ATOM 1946 O O . ALA B 1 50 ? 72.400 24.441 55.391 1.00 48.36 83 ALA B O 1
ATOM 1948 N N . LYS B 1 51 ? 71.681 23.322 53.588 1.00 50.31 84 LYS B N 1
ATOM 1949 C CA . LYS B 1 51 ? 72.864 22.508 53.525 1.00 53.37 84 LYS B CA 1
ATOM 1950 C C . LYS B 1 51 ? 74.087 23.386 53.516 1.00 53.12 84 LYS B C 1
ATOM 1951 O O . LYS B 1 51 ? 74.972 23.256 54.354 1.00 54.06 84 LYS B O 1
ATOM 1957 N N . GLN B 1 52 ? 74.129 24.305 52.574 1.00 52.32 85 GLN B N 1
ATOM 1958 C CA . GLN B 1 52 ? 75.296 25.129 52.432 1.00 52.91 85 GLN B CA 1
ATOM 1959 C C . GLN B 1 52 ? 75.619 25.832 53.749 1.00 50.16 85 GLN B C 1
ATOM 1960 O O . GLN B 1 52 ? 76.775 25.943 54.117 1.00 50.97 85 GLN B O 1
ATOM 1966 N N . LEU B 1 53 ? 74.601 26.244 54.489 1.00 47.12 86 LEU B N 1
ATOM 1967 C CA . LEU B 1 53 ? 74.836 26.932 55.760 1.00 45.78 86 LEU B CA 1
ATOM 1968 C C . LEU B 1 53 ? 75.428 26.019 56.821 1.00 46.87 86 LEU B C 1
ATOM 1969 O O . LEU B 1 53 ? 76.265 26.446 57.624 1.00 47.13 86 LEU B O 1
ATOM 1974 N N . SER B 1 54 ? 74.969 24.770 56.836 1.00 47.83 87 SER B N 1
ATOM 1975 C CA . SER B 1 54 ? 75.479 23.770 57.758 1.00 49.21 87 SER B CA 1
ATOM 1976 C C . SER B 1 54 ? 76.921 23.385 57.462 1.00 52.04 87 SER B C 1
ATOM 1977 O O . SER B 1 54 ? 77.712 23.211 58.383 1.00 52.88 87 SER B O 1
ATOM 1980 N N . LEU B 1 55 ? 77.257 23.242 56.182 1.00 54.06 88 LEU B N 1
ATOM 1981 C CA . LEU B 1 55 ? 78.600 22.820 55.782 1.00 57.64 88 LEU B CA 1
ATOM 1982 C C . LEU B 1 55 ? 79.651 23.900 55.986 1.00 57.56 88 LEU B C 1
ATOM 1983 O O . LEU B 1 55 ? 80.787 23.593 56.282 1.00 59.95 88 LEU B O 1
ATOM 1988 N N . TRP B 1 56 ? 79.280 25.160 55.794 1.00 55.83 89 TRP B N 1
ATOM 1989 C CA . TRP B 1 56 ? 80.171 26.277 56.086 1.00 55.94 89 TRP B CA 1
ATOM 1990 C C . TRP B 1 56 ? 80.392 26.377 57.587 1.00 54.53 89 TRP B C 1
ATOM 1991 O O . TRP B 1 56 ? 81.503 26.585 58.043 1.00 55.48 89 TRP B O 1
ATOM 2002 N N . GLY B 1 57 ? 79.316 26.238 58.351 1.00 52.80 90 GLY B N 1
ATOM 2003 C CA . GLY B 1 57 ? 79.404 26.265 59.805 1.00 52.34 90 GLY B CA 1
ATOM 2004 C C . GLY B 1 57 ? 80.387 25.246 60.354 1.00 55.08 90 GLY B C 1
ATOM 2005 O O . GLY B 1 57 ? 81.006 25.480 61.383 1.00 55.20 90 GLY B O 1
ATOM 2006 N N . ALA B 1 58 ? 80.552 24.124 59.658 1.00 58.01 91 ALA B N 1
ATOM 2007 C CA . ALA B 1 58 ? 81.416 23.047 60.128 1.00 61.39 91 ALA B CA 1
ATOM 2008 C C . ALA B 1 58 ? 82.856 23.495 60.404 1.00 63.48 91 ALA B C 1
ATOM 2009 O O . ALA B 1 58 ? 83.516 22.942 61.288 1.00 65.05 91 ALA B O 1
ATOM 2011 N N . ASP B 1 59 ? 83.337 24.499 59.669 1.00 64.18 92 ASP B N 1
ATOM 2012 C CA . ASP B 1 59 ? 84.721 24.974 59.814 1.00 66.37 92 ASP B CA 1
ATOM 2013 C C . ASP B 1 59 ? 84.857 26.143 60.781 1.00 64.01 92 ASP B C 1
ATOM 2014 O O . ASP B 1 59 ? 85.681 27.018 60.567 1.00 65.01 92 ASP B O 1
ATOM 2019 N N . ASN B 1 60 ? 84.070 26.165 61.844 1.00 61.77 93 ASN B N 1
ATOM 2020 C CA . ASN B 1 60 ? 84.037 27.327 62.721 1.00 60.20 93 ASN B CA 1
ATOM 2021 C C . ASN B 1 60 ? 84.099 26.943 64.194 1.00 59.96 93 ASN B C 1
ATOM 2022 O O . ASN B 1 60 ? 84.108 25.768 64.543 1.00 61.11 93 ASN B O 1
ATOM 2027 N N . ASP B 1 61 ? 84.142 27.938 65.067 1.00 59.21 94 ASP B N 1
ATOM 2028 C CA . ASP B 1 61 ? 84.062 27.662 66.496 1.00 59.58 94 ASP B CA 1
ATOM 2029 C C . ASP B 1 61 ? 82.879 26.725 66.762 1.00 59.22 94 ASP B C 1
ATOM 2030 O O . ASP B 1 61 ? 81.918 26.678 65.990 1.00 58.25 94 ASP B O 1
ATOM 2035 N N . ASP B 1 62 ? 82.961 25.968 67.851 1.00 60.50 95 ASP B N 1
ATOM 2036 C CA . ASP B 1 62 ? 82.048 24.833 68.081 1.00 61.23 95 ASP B CA 1
ATOM 2037 C C . ASP B 1 62 ? 80.601 25.240 68.300 1.00 59.19 95 ASP B C 1
ATOM 2038 O O . ASP B 1 62 ? 79.691 24.530 67.896 1.00 59.26 95 ASP B O 1
ATOM 2043 N N . ASP B 1 63 ? 80.396 26.374 68.959 1.00 57.73 96 ASP B N 1
ATOM 2044 C CA . ASP B 1 63 ? 79.057 26.936 69.110 1.00 56.30 96 ASP B CA 1
ATOM 2045 C C . ASP B 1 63 ? 78.436 27.229 67.749 1.00 54.06 96 ASP B C 1
ATOM 2046 O O . ASP B 1 63 ? 77.283 26.890 67.500 1.00 53.60 96 ASP B O 1
ATOM 2051 N N . VAL B 1 64 ? 79.212 27.848 66.868 1.00 52.76 97 VAL B N 1
ATOM 2052 C CA . VAL B 1 64 ? 78.742 28.170 65.538 1.00 51.17 97 VAL B CA 1
ATOM 2053 C C . VAL B 1 64 ? 78.472 26.893 64.754 1.00 51.30 97 VAL B C 1
ATOM 2054 O O . VAL B 1 64 ? 77.454 26.789 64.084 1.00 50.37 97 VAL B O 1
ATOM 2058 N N . SER B 1 65 ? 79.359 25.908 64.873 1.00 52.70 98 SER B N 1
ATOM 2059 C CA . SER B 1 65 ? 79.188 24.637 64.164 1.00 54.13 98 SER B CA 1
ATOM 2060 C C . SER B 1 65 ? 77.890 23.918 64.544 1.00 54.18 98 SER B C 1
ATOM 2061 O O . SER B 1 65 ? 77.268 23.251 63.717 1.00 54.80 98 SER B O 1
ATOM 2064 N N . ASP B 1 66 ? 77.489 24.068 65.799 1.00 54.06 99 ASP B N 1
ATOM 2065 C CA . ASP B 1 66 ? 76.341 23.371 66.343 1.00 54.73 99 ASP B CA 1
ATOM 2066 C C . ASP B 1 66 ? 75.068 24.081 65.988 1.00 52.56 99 ASP B C 1
ATOM 2067 O O . ASP B 1 66 ? 74.139 23.495 65.476 1.00 52.60 99 ASP B O 1
ATOM 2072 N N . VAL B 1 67 ? 75.029 25.362 66.290 1.00 51.04 100 VAL B N 1
ATOM 2073 C CA . VAL B 1 67 ? 73.874 26.163 65.998 1.00 49.75 100 VAL B CA 1
ATOM 2074 C C . VAL B 1 67 ? 73.604 26.108 64.502 1.00 48.69 100 VAL B C 1
ATOM 2075 O O . VAL B 1 67 ? 72.459 25.896 64.095 1.00 48.32 100 VAL B O 1
ATOM 2079 N N . THR B 1 68 ? 74.643 26.260 63.680 1.00 48.61 101 THR B N 1
ATOM 2080 C CA . THR B 1 68 ? 74.435 26.283 62.222 1.00 48.29 101 THR B CA 1
ATOM 2081 C C . THR B 1 68 ? 73.950 24.963 61.680 1.00 49.39 101 THR B C 1
ATOM 2082 O O . THR B 1 68 ? 73.197 24.948 60.726 1.00 49.20 101 THR B O 1
ATOM 2086 N N . ASP B 1 69 ? 74.368 23.847 62.263 1.00 51.58 102 ASP B N 1
ATOM 2087 C CA . ASP B 1 69 ? 73.815 22.564 61.816 1.00 53.38 102 ASP B CA 1
ATOM 2088 C C . ASP B 1 69 ? 72.318 22.444 62.144 1.00 52.82 102 ASP B C 1
ATOM 2089 O O . ASP B 1 69 ? 71.546 21.949 61.330 1.00 53.28 102 ASP B O 1
ATOM 2094 N N . LYS B 1 70 ? 71.905 22.918 63.315 1.00 52.28 103 LYS B N 1
ATOM 2095 C CA . LYS B 1 70 ? 70.479 22.941 63.653 1.00 52.16 103 LYS B CA 1
ATOM 2096 C C . LYS B 1 70 ? 69.695 23.920 62.764 1.00 49.35 103 LYS B C 1
ATOM 2097 O O . LYS B 1 70 ? 68.731 23.532 62.105 1.00 49.20 103 LYS B O 1
ATOM 2103 N N . LEU B 1 71 ? 70.106 25.179 62.722 1.00 47.24 104 LEU B N 1
ATOM 2104 C CA . LEU B 1 71 ? 69.489 26.106 61.782 1.00 45.24 104 LEU B CA 1
ATOM 2105 C C . LEU B 1 71 ? 69.277 25.414 60.432 1.00 44.96 104 LEU B C 1
ATOM 2106 O O . LEU B 1 71 ? 68.248 25.585 59.784 1.00 44.17 104 LEU B O 1
ATOM 2111 N N . GLY B 1 72 ? 70.247 24.615 60.013 1.00 45.91 105 GLY B N 1
ATOM 2112 C CA . GLY B 1 72 ? 70.098 23.837 58.794 1.00 46.54 105 GLY B CA 1
ATOM 2113 C C . GLY B 1 72 ? 68.887 22.924 58.813 1.00 47.13 105 GLY B C 1
ATOM 2114 O O . GLY B 1 72 ? 68.093 22.920 57.872 1.00 46.46 105 GLY B O 1
ATOM 2115 N N . VAL B 1 73 ? 68.737 22.153 59.887 1.00 48.57 106 VAL B N 1
ATOM 2116 C CA . VAL B 1 73 ? 67.598 21.238 60.000 1.00 50.05 106 VAL B CA 1
ATOM 2117 C C . VAL B 1 73 ? 66.273 21.993 59.944 1.00 48.16 106 VAL B C 1
ATOM 2118 O O . VAL B 1 73 ? 65.350 21.558 59.275 1.00 48.40 106 VAL B O 1
ATOM 2122 N N . LEU B 1 74 ? 66.186 23.121 60.639 1.00 46.73 107 LEU B N 1
ATOM 2123 C CA . LEU B 1 74 ? 64.970 23.906 60.633 1.00 45.90 107 LEU B CA 1
ATOM 2124 C C . LEU B 1 74 ? 64.683 24.400 59.229 1.00 44.48 107 LEU B C 1
ATOM 2125 O O . LEU B 1 74 ? 63.628 24.122 58.664 1.00 44.72 107 LEU B O 1
ATOM 2130 N N . ILE B 1 75 ? 65.642 25.108 58.657 1.00 43.72 108 ILE B N 1
ATOM 2131 C CA . ILE B 1 75 ? 65.468 25.709 57.336 1.00 42.90 108 ILE B CA 1
ATOM 2132 C C . ILE B 1 75 ? 65.158 24.667 56.267 1.00 44.11 108 ILE B C 1
ATOM 2133 O O . ILE B 1 75 ? 64.320 24.903 55.408 1.00 43.58 108 ILE B O 1
ATOM 2138 N N . TYR B 1 76 ? 65.797 23.506 56.328 1.00 46.76 109 TYR B N 1
ATOM 2139 C CA . TYR B 1 76 ? 65.456 22.427 55.396 1.00 48.96 109 TYR B CA 1
ATOM 2140 C C . TYR B 1 76 ? 63.956 22.124 55.436 1.00 49.63 109 TYR B C 1
ATOM 2141 O O . TYR B 1 76 ? 63.318 21.985 54.396 1.00 49.25 109 TYR B O 1
ATOM 2150 N N . GLU B 1 77 ? 63.405 22.051 56.645 1.00 51.17 110 GLU B N 1
ATOM 2151 C CA . GLU B 1 77 ? 61.990 21.762 56.833 1.00 52.70 110 GLU B CA 1
ATOM 2152 C C . GLU B 1 77 ? 61.098 22.849 56.249 1.00 50.67 110 GLU B C 1
ATOM 2153 O O . GLU B 1 77 ? 60.008 22.542 55.764 1.00 50.92 110 GLU B O 1
ATOM 2159 N N . LEU B 1 78 ? 61.545 24.107 56.291 1.00 49.19 111 LEU B N 1
ATOM 2160 C CA . LEU B 1 78 ? 60.805 25.184 55.630 1.00 47.78 111 LEU B CA 1
ATOM 2161 C C . LEU B 1 78 ? 60.570 24.726 54.207 1.00 48.04 111 LEU B C 1
ATOM 2162 O O . LEU B 1 78 ? 59.435 24.657 53.741 1.00 48.18 111 LEU B O 1
ATOM 2167 N N . GLY B 1 79 ? 61.659 24.358 53.547 1.00 48.72 112 GLY B N 1
ATOM 2168 C CA . GLY B 1 79 ? 61.614 23.832 52.198 1.00 49.60 112 GLY B CA 1
ATOM 2169 C C . GLY B 1 79 ? 60.673 22.666 51.993 1.00 51.21 112 GLY B C 1
ATOM 2170 O O . GLY B 1 79 ? 60.017 22.587 50.961 1.00 51.46 112 GLY B O 1
ATOM 2171 N N . GLU B 1 80 ? 60.599 21.755 52.953 1.00 53.23 113 GLU B N 1
ATOM 2172 C CA . GLU B 1 80 ? 59.719 20.597 52.805 1.00 55.80 113 GLU B CA 1
ATOM 2173 C C . GLU B 1 80 ? 58.260 20.963 53.002 1.00 55.23 113 GLU B C 1
ATOM 2174 O O . GLU B 1 80 ? 57.396 20.521 52.252 1.00 55.64 113 GLU B O 1
ATOM 2180 N N . LEU B 1 81 ? 57.990 21.795 54.001 1.00 54.68 114 LEU B N 1
ATOM 2181 C CA . LEU B 1 81 ? 56.643 22.299 54.218 1.00 54.36 114 LEU B CA 1
ATOM 2182 C C . LEU B 1 81 ? 56.187 22.968 52.946 1.00 52.94 114 LEU B C 1
ATOM 2183 O O . LEU B 1 81 ? 55.042 22.806 52.530 1.00 53.57 114 LEU B O 1
ATOM 2188 N N . GLN B 1 82 ? 57.095 23.693 52.304 1.00 51.80 115 GLN B N 1
ATOM 2189 C CA . GLN B 1 82 ? 56.747 24.397 51.080 1.00 50.89 115 GLN B CA 1
ATOM 2190 C C . GLN B 1 82 ? 56.345 23.432 49.985 1.00 51.73 115 GLN B C 1
ATOM 2191 O O . GLN B 1 82 ? 55.293 23.605 49.377 1.00 51.50 115 GLN B O 1
ATOM 2197 N N . ASP B 1 83 ? 57.152 22.403 49.741 1.00 53.21 116 ASP B N 1
ATOM 2198 C CA . ASP B 1 83 ? 56.757 21.395 48.758 1.00 54.92 116 ASP B CA 1
ATOM 2199 C C . ASP B 1 83 ? 55.436 20.741 49.138 1.00 55.28 116 ASP B C 1
ATOM 2200 O O . ASP B 1 83 ? 54.618 20.449 48.267 1.00 55.17 116 ASP B O 1
ATOM 2205 N N . GLN B 1 84 ? 55.217 20.538 50.438 1.00 55.65 117 GLN B N 1
ATOM 2206 C CA . GLN B 1 84 ? 53.947 19.976 50.913 1.00 56.96 117 GLN B CA 1
ATOM 2207 C C . GLN B 1 84 ? 52.807 20.887 50.487 1.00 54.62 117 GLN B C 1
ATOM 2208 O O . GLN B 1 84 ? 51.808 20.423 49.934 1.00 55.68 117 GLN B O 1
ATOM 2214 N N . PHE B 1 85 ? 52.976 22.186 50.698 1.00 51.70 118 PHE B N 1
ATOM 2215 C CA . PHE B 1 85 ? 51.999 23.155 50.218 1.00 49.80 118 PHE B CA 1
ATOM 2216 C C . PHE B 1 85 ? 51.936 23.234 48.699 1.00 48.90 118 PHE B C 1
ATOM 2217 O O . PHE B 1 85 ? 50.873 23.420 48.139 1.00 48.87 118 PHE B O 1
ATOM 2225 N N . ILE B 1 86 ? 53.069 23.106 48.029 1.00 48.69 119 ILE B N 1
ATOM 2226 C CA . ILE B 1 86 ? 53.070 23.118 46.573 1.00 48.79 119 ILE B CA 1
ATOM 2227 C C . ILE B 1 86 ? 52.228 21.987 45.976 1.00 50.54 119 ILE B C 1
ATOM 2228 O O . ILE B 1 86 ? 51.508 22.206 45.004 1.00 50.46 119 ILE B O 1
ATOM 2233 N N . ASP B 1 87 ? 52.305 20.786 46.545 1.00 52.56 120 ASP B N 1
ATOM 2234 C CA . ASP B 1 87 ? 51.445 19.700 46.081 1.00 54.76 120 ASP B CA 1
ATOM 2235 C C . ASP B 1 87 ? 50.000 20.129 46.212 1.00 53.62 120 ASP B C 1
ATOM 2236 O O . ASP B 1 87 ? 49.240 20.013 45.271 1.00 53.90 120 ASP B O 1
ATOM 2241 N N . LYS B 1 88 ? 49.626 20.650 47.375 1.00 52.89 121 LYS B N 1
ATOM 2242 C CA . LYS B 1 88 ? 48.231 21.025 47.617 1.00 52.86 121 LYS B CA 1
ATOM 2243 C C . LYS B 1 88 ? 47.812 22.140 46.669 1.00 50.66 121 LYS B C 1
ATOM 2244 O O . LYS B 1 88 ? 46.702 22.136 46.168 1.00 51.02 121 LYS B O 1
ATOM 2250 N N . TYR B 1 89 ? 48.724 23.060 46.382 1.00 49.13 122 TYR B N 1
ATOM 2251 C CA . TYR B 1 89 ? 48.462 24.138 45.440 1.00 47.90 122 TYR B CA 1
ATOM 2252 C C . TYR B 1 89 ? 48.092 23.603 44.083 1.00 48.63 122 TYR B C 1
ATOM 2253 O O . TYR B 1 89 ? 47.317 24.203 43.378 1.00 48.60 122 TYR B O 1
ATOM 2262 N N . ASP B 1 90 ? 48.656 22.479 43.690 1.00 50.33 123 ASP B N 1
ATOM 2263 C CA . ASP B 1 90 ? 48.332 21.948 42.387 1.00 51.49 123 ASP B CA 1
ATOM 2264 C C . ASP B 1 90 ? 46.860 21.542 42.343 1.00 52.07 123 ASP B C 1
ATOM 2265 O O . ASP B 1 90 ? 46.131 21.988 41.460 1.00 51.71 123 ASP B O 1
ATOM 2270 N N . GLN B 1 91 ? 46.415 20.725 43.301 1.00 53.36 124 GLN B N 1
ATOM 2271 C CA . GLN B 1 91 ? 44.991 20.361 43.395 1.00 54.35 124 GLN B CA 1
ATOM 2272 C C . GLN B 1 91 ? 44.105 21.614 43.205 1.00 52.20 124 GLN B C 1
ATOM 2273 O O . GLN B 1 91 ? 43.073 21.571 42.529 1.00 52.52 124 GLN B O 1
ATOM 2279 N N . TYR B 1 92 ? 44.533 22.725 43.796 1.00 50.10 125 TYR B N 1
ATOM 2280 C CA . TYR B 1 92 ? 43.871 24.018 43.631 1.00 48.65 125 TYR B CA 1
ATOM 2281 C C . TYR B 1 92 ? 43.775 24.394 42.181 1.00 47.71 125 TYR B C 1
ATOM 2282 O O . TYR B 1 92 ? 42.709 24.671 41.666 1.00 47.66 125 TYR B O 1
ATOM 2291 N N . ARG B 1 93 ? 44.913 24.382 41.522 1.00 47.40 126 ARG B N 1
ATOM 2292 C CA . ARG B 1 93 ? 44.997 24.785 40.134 1.00 47.58 126 ARG B CA 1
ATOM 2293 C C . ARG B 1 93 ? 44.168 23.905 39.209 1.00 48.64 126 ARG B C 1
ATOM 2294 O O . ARG B 1 93 ? 43.494 24.420 38.323 1.00 48.69 126 ARG B O 1
ATOM 2302 N N . VAL B 1 94 ? 44.230 22.584 39.396 1.00 49.72 127 VAL B N 1
ATOM 2303 C CA . VAL B 1 94 ? 43.451 21.686 38.546 1.00 51.09 127 VAL B CA 1
ATOM 2304 C C . VAL B 1 94 ? 41.964 21.859 38.809 1.00 50.41 127 VAL B C 1
ATOM 2305 O O . VAL B 1 94 ? 41.160 21.680 37.914 1.00 51.10 127 VAL B O 1
ATOM 2309 N N . THR B 1 95 ? 41.593 22.217 40.025 1.00 49.54 128 THR B N 1
ATOM 2310 C CA . THR B 1 95 ? 40.195 22.515 40.298 1.00 49.87 128 THR B CA 1
ATOM 2311 C C . THR B 1 95 ? 39.711 23.743 39.516 1.00 48.73 128 THR B C 1
ATOM 2312 O O . THR B 1 95 ? 38.539 23.831 39.159 1.00 49.44 128 THR B O 1
ATOM 2316 N N . LEU B 1 96 ? 40.597 24.691 39.243 1.00 47.36 129 LEU B N 1
ATOM 2317 C CA . LEU B 1 96 ? 40.214 25.803 38.392 1.00 46.87 129 LEU B CA 1
ATOM 2318 C C . LEU B 1 96 ? 40.110 25.335 36.964 1.00 47.58 129 LEU B C 1
ATOM 2319 O O . LEU B 1 96 ? 39.067 25.468 36.360 1.00 47.99 129 LEU B O 1
ATOM 2324 N N . LYS B 1 97 ? 41.189 24.776 36.430 1.00 48.60 130 LYS B N 1
ATOM 2325 C CA . LYS B 1 97 ? 41.176 24.179 35.089 1.00 50.42 130 LYS B CA 1
ATOM 2326 C C . LYS B 1 97 ? 39.856 23.470 34.831 1.00 51.15 130 LYS B C 1
ATOM 2327 O O . LYS B 1 97 ? 39.299 23.571 33.752 1.00 51.97 130 LYS B O 1
ATOM 2333 N N . SER B 1 98 ? 39.365 22.751 35.834 1.00 51.58 131 SER B N 1
ATOM 2334 C CA . SER B 1 98 ? 38.077 22.070 35.758 1.00 52.72 131 SER B CA 1
ATOM 2335 C C . SER B 1 98 ? 36.922 23.019 35.481 1.00 51.98 131 SER B C 1
ATOM 2336 O O . SER B 1 98 ? 36.076 22.721 34.660 1.00 53.00 131 SER B O 1
ATOM 2339 N N . ILE B 1 99 ? 36.877 24.148 36.173 1.00 51.21 132 ILE B N 1
ATOM 2340 C CA . ILE B 1 99 ? 35.833 25.146 35.936 1.00 51.39 132 ILE B CA 1
ATOM 2341 C C . ILE B 1 99 ? 35.960 25.690 34.540 1.00 51.70 132 ILE B C 1
ATOM 2342 O O . ILE B 1 99 ? 34.972 25.834 33.831 1.00 53.15 132 ILE B O 1
ATOM 2347 N N . ARG B 1 100 ? 37.179 26.005 34.142 1.00 51.47 133 ARG B N 1
ATOM 2348 C CA . ARG B 1 100 ? 37.408 26.547 32.816 1.00 52.57 133 ARG B CA 1
ATOM 2349 C C . ARG B 1 100 ? 36.822 25.643 31.732 1.00 53.81 133 ARG B C 1
ATOM 2350 O O . ARG B 1 100 ? 36.214 26.129 30.776 1.00 54.91 133 ARG B O 1
ATOM 2358 N N . ASN B 1 101 ? 36.984 24.329 31.886 1.00 54.25 134 ASN B N 1
ATOM 2359 C CA . ASN B 1 101 ? 36.513 23.378 30.876 1.00 55.70 134 ASN B CA 1
ATOM 2360 C C . ASN B 1 101 ? 35.022 23.499 30.654 1.00 55.99 134 ASN B C 1
ATO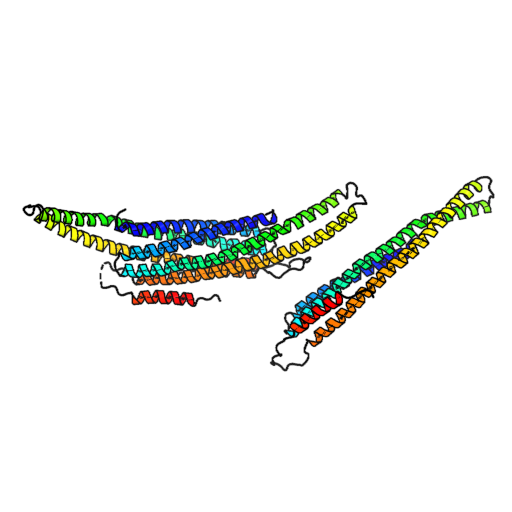M 2361 O O . ASN B 1 101 ? 34.547 23.451 29.524 1.00 56.85 134 ASN B O 1
ATOM 2366 N N . ILE B 1 102 ? 34.286 23.680 31.740 1.00 55.35 135 ILE B N 1
ATOM 2367 C CA . ILE B 1 102 ? 32.843 23.758 31.638 1.00 56.21 135 ILE B CA 1
ATOM 2368 C C . ILE B 1 102 ? 32.452 25.067 30.973 1.00 55.95 135 ILE B C 1
ATOM 2369 O O . ILE B 1 102 ? 31.657 25.074 30.041 1.00 56.54 135 ILE B O 1
ATOM 2374 N N . GLU B 1 103 ? 33.041 26.168 31.419 1.00 55.36 136 GLU B N 1
ATOM 2375 C CA . GLU B 1 103 ? 32.857 27.441 30.712 1.00 56.36 136 GLU B CA 1
ATOM 2376 C C . GLU B 1 103 ? 33.070 27.273 29.210 1.00 57.02 136 GLU B C 1
ATOM 2377 O O . GLU B 1 103 ? 32.382 27.900 28.414 1.00 58.01 136 GLU B O 1
ATOM 2383 N N . ALA B 1 104 ? 34.033 26.438 28.831 1.00 56.88 137 ALA B N 1
ATOM 2384 C CA . ALA B 1 104 ? 34.339 26.223 27.433 1.00 58.41 137 ALA B CA 1
ATOM 2385 C C . ALA B 1 104 ? 33.255 25.425 26.718 1.00 59.41 137 ALA B C 1
ATOM 2386 O O . ALA B 1 104 ? 32.840 25.805 25.628 1.00 61.02 137 ALA B O 1
ATOM 2388 N N . SER B 1 105 ? 32.786 24.332 27.318 1.00 59.03 138 SER B N 1
ATOM 2389 C CA . SER B 1 105 ? 31.800 23.471 26.644 1.00 60.39 138 SER B CA 1
ATOM 2390 C C . SER B 1 105 ? 30.372 24.022 26.640 1.00 59.95 138 SER B C 1
ATOM 2391 O O . SER B 1 105 ? 29.518 23.476 25.955 1.00 61.48 138 SER B O 1
ATOM 2394 N N . VAL B 1 106 ? 30.113 25.099 27.371 1.00 58.59 139 VAL B N 1
ATOM 2395 C CA . VAL B 1 106 ? 28.791 25.720 27.359 1.00 59.09 139 VAL B CA 1
ATOM 2396 C C . VAL B 1 106 ? 28.623 26.716 26.204 1.00 60.57 139 VAL B C 1
ATOM 2397 O O . VAL B 1 106 ? 27.541 26.832 25.645 1.00 61.71 139 VAL B O 1
ATOM 2401 N N . GLN B 1 107 ? 29.682 27.438 25.856 1.00 61.17 140 GLN B N 1
ATOM 2402 C CA . GLN B 1 107 ? 29.665 28.347 24.700 1.00 63.39 140 GLN B CA 1
ATOM 2403 C C . GLN B 1 107 ? 28.863 27.864 23.486 1.00 65.19 140 GLN B C 1
ATOM 2404 O O . GLN B 1 107 ? 27.946 28.562 23.047 1.00 66.46 140 GLN B O 1
ATOM 2410 N N . PRO B 1 108 ? 29.214 26.686 22.923 1.00 65.85 141 PRO B N 1
ATOM 2411 C CA . PRO B 1 108 ? 28.480 26.210 21.762 1.00 67.67 141 PRO B CA 1
ATOM 2412 C C . PRO B 1 108 ? 26.982 26.282 21.977 1.00 67.42 141 PRO B C 1
ATOM 2413 O O . PRO B 1 108 ? 26.273 26.807 21.137 1.00 68.75 141 PRO B O 1
ATOM 2417 N N . SER B 1 109 ? 26.519 25.774 23.113 1.00 66.29 142 SER B N 1
ATOM 2418 C CA . SER B 1 109 ? 25.103 25.844 23.493 1.00 66.56 142 SER B CA 1
ATOM 2419 C C . SER B 1 109 ? 24.510 27.245 23.350 1.00 67.34 142 SER B C 1
ATOM 2420 O O . SER B 1 109 ? 23.405 27.390 22.841 1.00 68.80 142 SER B O 1
ATOM 2423 N N . ARG B 1 110 ? 25.236 28.269 23.790 1.00 67.13 143 ARG B N 1
ATOM 2424 C CA . ARG B 1 110 ? 24.801 29.658 23.598 1.00 68.84 143 ARG B CA 1
ATOM 2425 C C . ARG B 1 110 ? 24.904 30.103 22.153 1.00 70.63 143 ARG B C 1
ATOM 2426 O O . ARG B 1 110 ? 23.946 30.612 21.586 1.00 72.05 143 ARG B O 1
ATOM 2434 N N . ASP B 1 111 ? 26.083 29.924 21.570 1.00 70.82 144 ASP B N 1
ATOM 2435 C CA . ASP B 1 111 ? 26.298 30.253 20.168 1.00 73.49 144 ASP B CA 1
ATOM 2436 C C . ASP B 1 111 ? 25.203 29.646 19.283 1.00 74.07 144 ASP B C 1
ATOM 2437 O O . ASP B 1 111 ? 24.758 30.269 18.328 1.00 76.45 144 ASP B O 1
ATOM 2442 N N . ARG B 1 112 ? 24.766 28.437 19.617 1.00 72.33 145 ARG B N 1
ATOM 2443 C CA . ARG B 1 112 ? 23.781 27.711 18.826 1.00 73.24 145 ARG B CA 1
ATOM 2444 C C . ARG B 1 112 ? 22.413 28.368 18.916 1.00 73.76 145 ARG B C 1
ATOM 2445 O O . ARG B 1 112 ? 21.825 28.735 17.901 1.00 75.86 145 ARG B O 1
ATOM 2453 N N . LYS B 1 113 ? 21.918 28.510 20.141 1.00 72.31 146 LYS B N 1
ATOM 2454 C CA . LYS B 1 113 ? 20.638 29.164 20.410 1.00 73.16 146 LYS B CA 1
ATOM 2455 C C . LYS B 1 113 ? 20.603 30.527 19.737 1.00 75.36 146 LYS B C 1
ATOM 2456 O O . LYS B 1 113 ? 19.598 30.911 19.155 1.00 77.02 146 LYS B O 1
ATOM 2462 N N . GLU B 1 114 ? 21.715 31.249 19.818 1.00 75.85 147 GLU B N 1
ATOM 2463 C CA . GLU B 1 114 ? 21.894 32.500 19.087 1.00 79.17 147 GLU B CA 1
ATOM 2464 C C . GLU B 1 114 ? 21.601 32.301 17.605 1.00 81.03 147 GLU B C 1
ATOM 2465 O O . GLU B 1 114 ? 20.822 33.050 17.024 1.00 83.65 147 GLU B O 1
ATOM 2471 N N . LYS B 1 115 ? 22.226 31.297 16.995 1.00 80.04 148 LYS B N 1
ATOM 2472 C CA . LYS B 1 115 ? 22.061 31.067 15.566 1.00 82.26 148 LYS B CA 1
ATOM 2473 C C . LYS B 1 115 ? 20.616 30.786 15.214 1.00 81.97 148 LYS B C 1
ATOM 2474 O O . LYS B 1 115 ? 20.040 31.472 14.379 1.00 84.84 148 LYS B O 1
ATOM 2480 N N . ILE B 1 116 ? 20.034 29.777 15.849 1.00 78.88 149 ILE B N 1
ATOM 2481 C CA . ILE B 1 116 ? 18.696 29.325 15.479 1.00 79.09 149 ILE B CA 1
ATOM 2482 C C . ILE B 1 116 ? 17.685 30.463 15.499 1.00 80.70 149 ILE B C 1
ATOM 2483 O O . ILE B 1 116 ? 16.890 30.614 14.573 1.00 82.57 149 ILE B O 1
ATOM 2488 N N . THR B 1 117 ? 17.734 31.267 16.551 1.00 80.29 150 THR B N 1
ATOM 2489 C CA . THR B 1 117 ? 16.825 32.393 16.684 1.00 82.58 150 THR B CA 1
ATOM 2490 C C . THR B 1 117 ? 16.969 33.379 15.517 1.00 86.30 150 THR B C 1
ATOM 2491 O O . THR B 1 117 ? 15.971 33.844 14.971 1.00 88.65 150 THR B O 1
ATOM 2495 N N . ASP B 1 118 ? 18.198 33.674 15.112 1.00 87.37 151 ASP B N 1
ATOM 2496 C CA . ASP B 1 118 ? 18.412 34.541 13.954 1.00 91.87 151 ASP B CA 1
ATOM 2497 C C . ASP B 1 118 ? 17.896 33.904 12.667 1.00 93.23 151 ASP B C 1
ATOM 2498 O O . ASP B 1 118 ? 17.385 34.598 11.798 1.00 96.72 151 ASP B O 1
ATOM 2503 N N . GLU B 1 119 ? 18.019 32.586 12.555 1.00 90.97 152 GLU B N 1
ATOM 2504 C CA . GLU B 1 119 ? 17.454 31.856 11.416 1.00 92.57 152 GLU B CA 1
ATOM 2505 C C . GLU B 1 119 ? 15.941 32.021 11.333 1.00 93.15 152 GLU B C 1
ATOM 2506 O O . GLU B 1 119 ? 15.373 32.014 10.244 1.00 95.58 152 GLU B O 1
ATOM 2512 N N . ILE B 1 120 ? 15.292 32.156 12.482 1.00 91.31 153 ILE B N 1
ATOM 2513 C CA . ILE B 1 120 ? 13.870 32.488 12.524 1.00 92.57 153 ILE B CA 1
ATOM 2514 C C . ILE B 1 120 ? 13.656 33.975 12.223 1.00 96.79 153 ILE B C 1
ATOM 2515 O O . ILE B 1 120 ? 12.730 34.339 11.491 1.00 99.03 153 ILE B O 1
ATOM 2520 N N . ALA B 1 121 ? 14.523 34.819 12.788 1.00 97.99 154 ALA B N 1
ATOM 2521 C CA . ALA B 1 121 ? 14.506 36.269 12.529 1.00 102.84 154 ALA B CA 1
ATOM 2522 C C . ALA B 1 121 ? 14.628 36.603 11.034 1.00 107.19 154 ALA B C 1
ATOM 2523 O O . ALA B 1 121 ? 13.964 37.519 10.547 1.00 111.25 154 ALA B O 1
ATOM 2525 N N . HIS B 1 122 ? 15.480 35.870 10.316 1.00 107.01 155 HIS B N 1
ATOM 2526 C CA . HIS B 1 122 ? 15.580 36.031 8.868 1.00 111.43 155 HIS B CA 1
ATOM 2527 C C . HIS B 1 122 ? 14.421 35.370 8.131 1.00 111.79 155 HIS B C 1
ATOM 2528 O O . HIS B 1 122 ? 13.947 35.919 7.144 1.00 116.03 155 HIS B O 1
ATOM 2535 N N . LEU B 1 123 ? 13.984 34.191 8.577 1.00 108.15 156 LEU B N 1
ATOM 2536 C CA . LEU B 1 123 ? 12.895 33.475 7.886 1.00 108.73 156 LEU B CA 1
ATOM 2537 C C . LEU B 1 123 ? 11.585 34.234 8.015 1.00 111.11 156 LEU B C 1
ATOM 2538 O O . LEU B 1 123 ? 10.880 34.428 7.029 1.00 114.28 156 LEU B O 1
ATOM 2543 N N . LYS B 1 124 ? 11.259 34.656 9.235 1.00 110.40 157 LYS B N 1
ATOM 2544 C CA . LYS B 1 124 ? 10.204 35.657 9.443 1.00 113.76 157 LYS B CA 1
ATOM 2545 C C . LYS B 1 124 ? 10.682 36.994 8.858 1.00 119.18 157 LYS B C 1
ATOM 2546 O O . LYS B 1 124 ? 11.888 37.241 8.788 1.00 119.72 157 LYS B O 1
ATOM 2552 N N . TYR B 1 125 ? 9.751 37.853 8.445 1.00 123.84 158 TYR B N 1
ATOM 2553 C CA . TYR B 1 125 ? 10.087 39.179 7.887 1.00 130.17 158 TYR B CA 1
ATOM 2554 C C . TYR B 1 125 ? 10.415 39.103 6.389 1.00 133.39 158 TYR B C 1
ATOM 2555 O O . TYR B 1 125 ? 9.737 39.736 5.574 1.00 137.99 158 TYR B O 1
ATOM 2564 N N . LYS B 1 126 ? 11.467 38.359 6.040 1.00 131.50 159 LYS B N 1
ATOM 2565 C CA . LYS B 1 126 ? 11.812 38.093 4.636 1.00 134.56 159 LYS B CA 1
ATOM 2566 C C . LYS B 1 126 ? 11.277 36.712 4.269 1.00 130.95 159 LYS B C 1
ATOM 2567 O O . LYS B 1 126 ? 11.878 35.696 4.608 1.00 126.87 159 LYS B O 1
ATOM 2573 N N . ASP B 1 127 ? 10.140 36.688 3.582 1.00 132.92 160 ASP B N 1
ATOM 2574 C CA . ASP B 1 127 ? 9.476 35.443 3.197 1.00 130.25 160 ASP B CA 1
ATOM 2575 C C . ASP B 1 127 ? 9.141 34.612 4.437 1.00 124.51 160 ASP B C 1
ATOM 2576 O O . ASP B 1 127 ? 9.718 33.539 4.628 1.00 121.25 160 ASP B O 1
ATOM 2581 N N . PRO B 1 128 ? 8.227 35.112 5.300 1.00 123.89 161 PRO B N 1
ATOM 2582 C CA . PRO B 1 128 ? 7.713 34.284 6.400 1.00 119.30 161 PRO B CA 1
ATOM 2583 C C . PRO B 1 128 ? 6.968 33.073 5.829 1.00 117.99 161 PRO B C 1
ATOM 2584 O O . PRO B 1 128 ? 5.751 32.943 5.972 1.00 118.10 161 PRO B O 1
ATOM 2588 N N . GLN B 1 129 ? 7.731 32.198 5.176 1.00 117.27 162 GLN B N 1
ATOM 2589 C CA . GLN B 1 129 ? 7.188 31.089 4.408 1.00 117.10 162 GLN B CA 1
ATOM 2590 C C . GLN B 1 129 ? 6.704 29.989 5.327 1.00 113.45 162 GLN B C 1
ATOM 2591 O O . GLN B 1 129 ? 7.107 29.913 6.490 1.00 110.75 162 GLN B O 1
ATOM 2597 N N . SER B 1 130 ? 5.870 29.113 4.776 1.00 113.76 163 SER B N 1
ATOM 2598 C CA . SER B 1 130 ? 5.144 28.127 5.576 1.00 111.21 163 SER B CA 1
ATOM 2599 C C . SER B 1 130 ? 5.799 26.749 5.761 1.00 109.29 163 SER B C 1
ATOM 2600 O O . SER B 1 130 ? 5.442 26.028 6.697 1.00 107.48 163 SER B O 1
ATOM 2603 N N . THR B 1 131 ? 6.738 26.370 4.898 1.00 110.35 164 THR B N 1
ATOM 2604 C CA . THR B 1 131 ? 7.302 25.021 4.970 1.00 109.39 164 THR B CA 1
ATOM 2605 C C . THR B 1 131 ? 8.318 24.881 6.101 1.00 106.48 164 THR B C 1
ATOM 2606 O O . THR B 1 131 ? 8.267 23.915 6.863 1.00 104.82 164 THR B O 1
ATOM 2610 N N . LYS B 1 132 ? 9.229 25.845 6.219 1.00 106.12 165 LYS B N 1
ATOM 2611 C CA . LYS B 1 132 ? 10.350 25.720 7.158 1.00 103.59 165 LYS B CA 1
ATOM 2612 C C . LYS B 1 132 ? 9.938 25.924 8.607 1.00 100.43 165 LYS B C 1
ATOM 2613 O O . LYS B 1 132 ? 10.134 25.038 9.436 1.00 98.72 165 LYS B O 1
ATOM 2619 N N . ILE B 1 133 ? 9.365 27.089 8.898 1.00 100.33 166 ILE B N 1
ATOM 2620 C CA . ILE B 1 133 ? 9.124 27.540 10.282 1.00 98.07 166 ILE B CA 1
ATOM 2621 C C . ILE B 1 133 ? 8.949 26.403 11.313 1.00 95.53 166 ILE B C 1
ATOM 2622 O O . ILE B 1 133 ? 9.777 26.270 12.207 1.00 93.54 166 ILE B O 1
ATOM 2627 N N . PRO B 1 134 ? 7.901 25.562 11.178 1.00 95.90 167 PRO B N 1
ATOM 2628 C CA . PRO B 1 134 ? 7.647 24.515 12.181 1.00 94.68 167 PRO B CA 1
ATOM 2629 C C . PRO B 1 134 ? 8.838 23.615 12.531 1.00 93.21 167 PRO B C 1
ATOM 2630 O O . PRO B 1 134 ? 8.889 23.071 13.636 1.00 92.07 167 PRO B O 1
ATOM 2634 N N . VAL B 1 135 ? 9.774 23.458 11.600 1.00 93.70 168 VAL B N 1
ATOM 2635 C CA . VAL B 1 135 ? 10.976 22.651 11.830 1.00 92.85 168 VAL B CA 1
ATOM 2636 C C . VAL B 1 135 ? 11.981 23.459 12.632 1.00 90.69 168 VAL B C 1
ATOM 2637 O O . VAL B 1 135 ? 12.569 22.956 13.584 1.00 89.05 168 VAL B O 1
ATOM 2641 N N . LEU B 1 136 ? 12.181 24.712 12.228 1.00 91.00 169 LEU B N 1
ATOM 2642 C CA . LEU B 1 136 ? 13.024 25.633 12.978 1.00 89.60 169 LEU B CA 1
ATOM 2643 C C . LEU B 1 136 ? 12.425 25.933 14.346 1.00 88.16 169 LEU B C 1
ATOM 2644 O O . LEU B 1 136 ? 13.126 25.877 15.347 1.00 86.64 169 LEU B O 1
ATOM 2649 N N . GLU B 1 137 ? 11.138 26.261 14.388 1.00 89.16 170 GLU B N 1
ATOM 2650 C CA . GLU B 1 137 ? 10.449 26.486 15.659 1.00 88.81 170 GLU B CA 1
ATOM 2651 C C . GLU B 1 137 ? 10.735 25.339 16.644 1.00 86.81 170 GLU B C 1
ATOM 2652 O O . GLU B 1 137 ? 10.984 25.575 17.825 1.00 85.96 170 GLU B O 1
ATOM 2658 N N . GLN B 1 138 ? 10.704 24.108 16.143 1.00 86.50 171 GLN B N 1
ATOM 2659 C CA . GLN B 1 138 ? 10.930 22.908 16.960 1.00 85.59 171 GLN B CA 1
ATOM 2660 C C . GLN B 1 138 ? 12.405 22.649 17.300 1.00 83.26 171 GLN B C 1
ATOM 2661 O O . GLN B 1 138 ? 12.704 22.024 18.317 1.00 82.62 171 GLN B O 1
ATOM 2667 N N . GLU B 1 139 ? 13.327 23.097 16.454 1.00 82.07 172 GLU B N 1
ATOM 2668 C CA . GLU B 1 139 ? 14.751 22.981 16.776 1.00 80.02 172 GLU B CA 1
ATOM 2669 C C . GLU B 1 139 ? 15.184 23.972 17.851 1.00 77.43 172 GLU B C 1
ATOM 2670 O O . GLU B 1 139 ? 16.093 23.671 18.624 1.00 76.10 172 GLU B O 1
ATOM 2676 N N . LEU B 1 140 ? 14.531 25.135 17.911 1.00 76.78 173 LEU B N 1
ATOM 2677 C CA . LEU B 1 140 ? 14.824 26.136 18.937 1.00 74.94 173 LEU B CA 1
ATOM 2678 C C . LEU B 1 140 ? 14.358 25.671 20.299 1.00 74.00 173 LEU B C 1
ATOM 2679 O O . LEU B 1 140 ? 14.969 26.028 21.302 1.00 72.59 173 LEU B O 1
ATOM 2684 N N . VAL B 1 141 ? 13.280 24.886 20.345 1.00 74.71 174 VAL B N 1
ATOM 2685 C CA . VAL B 1 141 ? 12.741 24.447 21.637 1.00 75.04 174 VAL B CA 1
ATOM 2686 C C . VAL B 1 141 ? 13.709 23.473 22.282 1.00 73.68 174 VAL B C 1
ATOM 2687 O O . VAL B 1 141 ? 13.863 23.438 23.510 1.00 73.93 174 VAL B O 1
ATOM 2691 N N . ARG B 1 142 ? 14.372 22.694 21.444 1.00 72.75 175 ARG B N 1
ATOM 2692 C CA . ARG B 1 142 ? 15.351 21.742 21.909 1.00 71.91 175 ARG B CA 1
ATOM 2693 C C . ARG B 1 142 ? 16.631 22.445 22.360 1.00 69.26 175 ARG B C 1
ATOM 2694 O O . ARG B 1 142 ? 17.257 22.040 23.341 1.00 68.17 175 ARG B O 1
ATOM 2702 N N . ALA B 1 143 ? 17.026 23.482 21.628 1.00 68.04 176 ALA B N 1
ATOM 2703 C CA . ALA B 1 143 ? 18.212 24.244 21.978 1.00 66.18 176 ALA B CA 1
ATOM 2704 C C . ALA B 1 143 ? 18.000 24.973 23.308 1.00 65.58 176 ALA B C 1
ATOM 2705 O O . ALA B 1 143 ? 18.830 24.872 24.193 1.00 64.34 176 ALA B O 1
ATOM 2707 N N . GLU B 1 144 ? 16.881 25.676 23.463 1.00 66.91 177 GLU B N 1
ATOM 2708 C CA . GLU B 1 144 ? 16.542 26.277 24.752 1.00 67.68 177 GLU B CA 1
ATOM 2709 C C . GLU B 1 144 ? 16.623 25.231 25.863 1.00 67.28 177 GLU B C 1
ATOM 2710 O O . GLU B 1 144 ? 17.178 25.494 26.930 1.00 66.86 177 GLU B O 1
ATOM 2716 N N . ALA B 1 145 ? 16.075 24.046 25.612 1.00 67.99 178 ALA B N 1
ATOM 2717 C CA . ALA B 1 145 ? 16.111 22.965 26.599 1.00 68.55 178 ALA B CA 1
ATOM 2718 C C . ALA B 1 145 ? 17.542 22.681 27.027 1.00 66.61 178 ALA B C 1
ATOM 2719 O O . ALA B 1 145 ? 17.838 22.628 28.219 1.00 66.57 178 ALA B O 1
ATOM 2721 N N . GLU B 1 146 ? 18.416 22.528 26.032 1.00 65.43 179 GLU B N 1
ATOM 2722 C CA . GLU B 1 146 ? 19.834 22.200 26.229 1.00 64.08 179 GLU B CA 1
ATOM 2723 C C . GLU B 1 146 ? 20.598 23.351 26.878 1.00 62.01 179 GLU B C 1
ATOM 2724 O O . GLU B 1 146 ? 21.475 23.129 27.719 1.00 61.07 179 GLU B O 1
ATOM 2730 N N . SER B 1 147 ? 20.273 24.573 26.463 1.00 61.50 180 SER B N 1
ATOM 2731 C CA . SER B 1 147 ? 20.844 25.790 27.050 1.00 60.48 180 SER B CA 1
ATOM 2732 C C . SER B 1 147 ? 20.552 25.866 28.556 1.00 60.72 180 SER B C 1
ATOM 2733 O O . SER B 1 147 ? 21.461 26.054 29.370 1.00 59.42 180 SER B O 1
ATOM 2736 N N . LEU B 1 148 ? 19.284 25.707 28.913 1.00 62.47 181 LEU B N 1
ATOM 2737 C CA . LEU B 1 148 ? 18.885 25.661 30.312 1.00 63.99 181 LEU B CA 1
ATOM 2738 C C . LEU B 1 148 ? 19.686 24.639 31.118 1.00 63.02 181 LEU B C 1
ATOM 2739 O O . LEU B 1 148 ? 20.189 24.952 32.184 1.00 63.01 181 LEU B O 1
ATOM 2744 N N . VAL B 1 149 ? 19.797 23.417 30.620 1.00 62.61 182 VAL B N 1
ATOM 2745 C CA . VAL B 1 149 ? 20.512 22.392 31.359 1.00 62.53 182 VAL B CA 1
ATOM 2746 C C . VAL B 1 149 ? 21.983 22.745 31.432 1.00 60.15 182 VAL B C 1
ATOM 2747 O O . VAL B 1 149 ? 22.622 22.548 32.459 1.00 60.10 182 VAL B O 1
ATOM 2751 N N . ALA B 1 150 ? 22.511 23.278 30.338 1.00 58.69 183 ALA B N 1
ATOM 2752 C CA . ALA B 1 150 ? 23.906 23.703 30.276 1.00 56.78 183 ALA B CA 1
ATOM 2753 C C . ALA B 1 150 ? 24.197 24.845 31.253 1.00 56.41 183 ALA B C 1
ATOM 2754 O O . ALA B 1 150 ? 25.152 24.782 32.023 1.00 55.30 183 ALA B O 1
ATOM 2756 N N . GLU B 1 151 ? 23.375 25.883 31.235 1.00 57.76 184 GLU B N 1
ATOM 2757 C CA . GLU B 1 151 ? 23.620 27.010 32.121 1.00 58.75 184 GLU B CA 1
ATOM 2758 C C . GLU B 1 151 ? 23.539 26.571 33.580 1.00 59.88 184 GLU B C 1
ATOM 2759 O O . GLU B 1 151 ? 24.321 27.022 34.408 1.00 59.48 184 GLU B O 1
ATOM 2765 N N . ALA B 1 152 ? 22.593 25.687 33.880 1.00 61.90 185 ALA B N 1
ATOM 2766 C CA . ALA B 1 152 ? 22.394 25.185 35.233 1.00 63.81 185 ALA B CA 1
ATOM 2767 C C . ALA B 1 152 ? 23.634 24.474 35.720 1.00 62.57 185 ALA B C 1
ATOM 2768 O O . ALA B 1 152 ? 24.043 24.633 36.859 1.00 63.06 185 ALA B O 1
ATOM 2770 N N . GLN B 1 153 ? 24.226 23.677 34.848 1.00 61.49 186 GLN B N 1
ATOM 2771 C CA . GLN B 1 153 ? 25.395 22.901 35.214 1.00 61.09 186 GLN B CA 1
ATOM 2772 C C . GLN B 1 153 ? 26.618 23.824 35.365 1.00 58.21 186 GLN B C 1
ATOM 2773 O O . GLN B 1 153 ? 27.423 23.6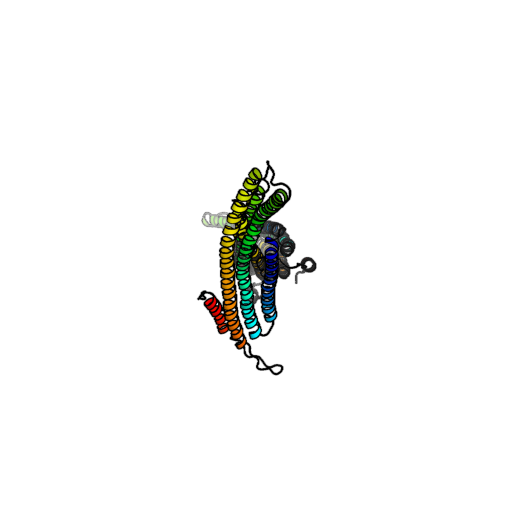50 36.281 1.00 57.96 186 GLN B O 1
ATOM 2779 N N . LEU B 1 154 ? 26.740 24.822 34.490 1.00 56.46 187 LEU B N 1
ATOM 2780 C CA . LEU B 1 154 ? 27.836 25.791 34.587 1.00 54.25 187 LEU B CA 1
ATOM 2781 C C . LEU B 1 154 ? 27.786 26.521 35.916 1.00 54.98 187 LEU B C 1
ATOM 2782 O O . LEU B 1 154 ? 28.771 26.585 36.627 1.00 54.55 187 LEU B O 1
ATOM 2787 N N . SER B 1 155 ? 26.631 27.076 36.238 1.00 56.89 188 SER B N 1
ATOM 2788 C CA . SER B 1 155 ? 26.449 27.811 37.471 1.00 58.62 188 SER B CA 1
ATOM 2789 C C . SER B 1 155 ? 26.816 26.927 38.648 1.00 59.22 188 SER B C 1
ATOM 2790 O O . SER B 1 155 ? 27.687 27.275 39.434 1.00 58.64 188 SER B O 1
ATOM 2793 N N . ASN B 1 156 ? 26.167 25.770 38.740 1.00 60.90 189 ASN B N 1
ATOM 2794 C CA . ASN B 1 156 ? 26.295 24.878 39.900 1.00 62.91 189 ASN B CA 1
ATOM 2795 C C . ASN B 1 156 ? 27.701 24.345 40.118 1.00 61.00 189 ASN B C 1
ATOM 2796 O O . ASN B 1 156 ? 28.120 24.159 41.259 1.00 62.02 189 ASN B O 1
ATOM 2801 N N . ILE B 1 157 ? 28.414 24.090 39.024 1.00 58.52 190 ILE B N 1
ATOM 2802 C CA . ILE B 1 157 ? 29.782 23.599 39.098 1.00 56.97 190 ILE B CA 1
ATOM 2803 C C . ILE B 1 157 ? 30.779 24.717 39.420 1.00 55.19 190 ILE B C 1
ATOM 2804 O O . ILE B 1 157 ? 31.716 24.512 40.188 1.00 54.81 190 ILE B O 1
ATOM 2809 N N . THR B 1 158 ? 30.588 25.894 38.836 1.00 54.54 191 THR B N 1
ATOM 2810 C CA . THR B 1 158 ? 31.434 27.041 39.161 1.00 53.66 191 THR B CA 1
ATOM 2811 C C . THR B 1 158 ? 31.493 27.290 40.672 1.00 55.33 191 THR B C 1
ATOM 2812 O O . THR B 1 158 ? 32.563 27.494 41.245 1.00 54.32 191 THR B O 1
ATOM 2816 N N . ARG B 1 159 ? 30.340 27.272 41.320 1.00 58.08 192 ARG B N 1
ATOM 2817 C CA . ARG B 1 159 ? 30.289 27.628 42.723 1.00 60.50 192 ARG B CA 1
ATOM 2818 C C . ARG B 1 159 ? 30.844 26.513 43.599 1.00 60.78 192 ARG B C 1
ATOM 2819 O O . ARG B 1 159 ? 31.616 26.780 44.508 1.00 60.68 192 ARG B O 1
ATOM 2827 N N . GLU B 1 160 ? 30.488 25.265 43.304 1.00 61.50 193 GLU B N 1
ATOM 2828 C CA . GLU B 1 160 ? 30.954 24.133 44.112 1.00 63.02 193 GLU B CA 1
ATOM 2829 C C . GLU B 1 160 ? 32.468 24.028 44.021 1.00 59.71 193 GLU B C 1
ATOM 2830 O O . GLU B 1 160 ? 33.145 23.789 45.011 1.00 60.51 193 GLU B O 1
ATOM 2836 N N . LYS B 1 161 ? 33.003 24.246 42.833 1.00 56.46 194 LYS B N 1
ATOM 2837 C CA . LYS B 1 161 ? 34.422 24.108 42.639 1.00 53.98 194 LYS B CA 1
ATOM 2838 C C . LYS B 1 161 ? 35.186 25.366 43.042 1.00 52.26 194 LYS B C 1
ATOM 2839 O O . LYS B 1 161 ? 36.200 25.260 43.714 1.00 52.12 194 LYS B O 1
ATOM 2845 N N . LEU B 1 162 ? 34.712 26.553 42.684 1.00 51.64 195 LEU B N 1
ATOM 2846 C CA . LEU B 1 162 ? 35.360 27.778 43.181 1.00 50.81 195 LEU B CA 1
ATOM 2847 C C . LEU B 1 162 ? 35.448 27.789 44.711 1.00 52.13 195 LEU B C 1
ATOM 2848 O O . LEU B 1 162 ? 36.509 28.004 45.270 1.00 51.02 195 LEU B O 1
ATOM 2853 N N . LYS B 1 163 ? 34.333 27.543 45.385 1.00 54.77 196 LYS B N 1
ATOM 2854 C CA . LYS B 1 163 ? 34.332 27.497 46.846 1.00 57.31 196 LYS B CA 1
ATOM 2855 C C . LYS B 1 163 ? 35.316 26.462 47.350 1.00 56.42 196 LYS B C 1
ATOM 2856 O O . LYS B 1 163 ? 36.078 26.743 48.254 1.00 56.82 196 LYS B O 1
ATOM 2862 N N . ALA B 1 164 ? 35.289 25.265 46.772 1.00 55.97 197 ALA B N 1
ATOM 2863 C CA . ALA B 1 164 ? 36.177 24.190 47.204 1.00 55.93 197 ALA B CA 1
ATOM 2864 C C . ALA B 1 164 ? 37.613 24.614 46.983 1.00 53.07 197 ALA B C 1
ATOM 2865 O O . ALA B 1 164 ? 38.414 24.628 47.912 1.00 53.34 197 ALA B O 1
ATOM 2867 N N . ALA B 1 165 ? 37.924 24.967 45.740 1.00 50.81 198 ALA B N 1
ATOM 2868 C CA . ALA B 1 165 ? 39.272 25.353 45.346 1.00 48.58 198 ALA B CA 1
ATOM 2869 C C . ALA B 1 165 ? 39.914 26.263 46.378 1.00 48.93 198 ALA B C 1
ATOM 2870 O O . ALA B 1 165 ? 40.923 25.895 46.976 1.00 49.09 198 ALA B O 1
ATOM 2872 N N . TYR B 1 166 ? 39.326 27.436 46.600 1.00 49.82 199 TYR B N 1
ATOM 2873 C CA . TYR B 1 166 ? 39.944 28.431 47.467 1.00 50.31 199 TYR B CA 1
ATOM 2874 C C . TYR B 1 166 ? 39.843 28.060 48.936 1.00 52.76 199 TYR B C 1
ATOM 2875 O O . TYR B 1 166 ? 40.776 28.282 49.691 1.00 52.35 199 TYR B O 1
ATOM 2884 N N . SER B 1 167 ? 38.716 27.489 49.336 1.00 55.73 200 SER B N 1
ATOM 2885 C CA . SER B 1 167 ? 38.582 26.962 50.679 1.00 59.06 200 SER B CA 1
ATOM 2886 C C . SER B 1 167 ? 39.772 26.068 50.983 1.00 58.18 200 SER B C 1
ATOM 2887 O O . SER B 1 167 ? 40.475 26.278 51.963 1.00 59.19 200 SER B O 1
ATOM 2890 N N . TYR B 1 168 ? 39.996 25.076 50.130 1.00 57.18 201 TYR B N 1
ATOM 2891 C CA . TYR B 1 168 ? 41.085 24.144 50.322 1.00 57.10 201 TYR B CA 1
ATOM 2892 C C . TYR B 1 168 ? 42.376 24.937 50.376 1.00 54.34 201 TYR B C 1
ATOM 2893 O O . TYR B 1 168 ? 43.101 24.912 51.375 1.00 55.27 201 TYR B O 1
ATOM 2902 N N . MET B 1 169 ? 42.636 25.693 49.325 1.00 51.64 202 MET B N 1
ATOM 2903 C CA . MET B 1 169 ? 43.903 26.388 49.211 1.00 49.60 202 MET B CA 1
ATOM 2904 C C . MET B 1 169 ? 44.252 27.157 50.480 1.00 50.43 202 MET B C 1
ATOM 2905 O O . MET B 1 169 ? 45.361 27.041 50.975 1.00 49.82 202 MET B O 1
ATOM 2910 N N . PHE B 1 170 ? 43.303 27.914 51.018 1.00 52.26 203 PHE B N 1
ATOM 2911 C CA . PHE B 1 170 ? 43.566 28.756 52.186 1.00 53.79 203 PHE B CA 1
ATOM 2912 C C . PHE B 1 170 ? 43.897 28.010 53.464 1.00 55.38 203 PHE B C 1
ATOM 2913 O O . PHE B 1 170 ? 44.773 28.439 54.218 1.00 55.44 203 PHE B O 1
ATOM 2921 N N . ASP B 1 171 ? 43.189 26.918 53.729 1.00 56.99 204 ASP B N 1
ATOM 2922 C CA . ASP B 1 171 ? 43.511 26.082 54.877 1.00 59.15 204 ASP B CA 1
ATOM 2923 C C . ASP B 1 171 ? 44.949 25.586 54.765 1.00 56.35 204 ASP B C 1
ATOM 2924 O O . ASP B 1 171 ? 45.701 25.626 55.731 1.00 56.94 204 ASP B O 1
ATOM 2929 N N . SER B 1 172 ? 45.331 25.136 53.573 1.00 53.39 205 SER B N 1
ATOM 2930 C CA . SER B 1 172 ? 46.705 24.711 53.318 1.00 51.13 205 SER B CA 1
ATOM 2931 C C . SER B 1 172 ? 47.695 25.848 53.522 1.00 48.94 205 SER B C 1
ATOM 2932 O O . SER B 1 172 ? 48.776 25.630 54.044 1.00 48.66 205 SER B O 1
ATOM 2935 N N . LEU B 1 173 ? 47.341 27.049 53.084 1.00 47.84 206 LEU B N 1
ATOM 2936 C CA . LEU B 1 173 ? 48.192 28.211 53.286 1.00 46.93 206 LEU B CA 1
ATOM 2937 C C . LEU B 1 173 ? 48.264 28.561 54.765 1.00 49.13 206 LEU B C 1
ATOM 2938 O O . LEU B 1 173 ? 49.330 28.881 55.275 1.00 48.10 206 LEU B O 1
ATOM 2943 N N . ARG B 1 174 ? 47.136 28.492 55.460 1.00 52.26 207 ARG B N 1
ATOM 2944 C CA . ARG B 1 174 ? 47.156 28.708 56.893 1.00 55.71 207 ARG B CA 1
ATOM 2945 C C . ARG B 1 174 ? 48.039 27.670 57.592 1.00 55.82 207 ARG B C 1
ATOM 2946 O O . ARG B 1 174 ? 48.727 27.992 58.554 1.00 56.80 207 ARG B O 1
ATOM 2954 N N . GLU B 1 175 ? 48.033 26.434 57.103 1.00 55.31 208 GLU B N 1
ATOM 2955 C CA . GLU B 1 175 ? 48.937 25.402 57.613 1.00 55.71 208 GLU B CA 1
ATOM 2956 C C . GLU B 1 175 ? 50.400 25.775 57.388 1.00 52.67 208 GLU B C 1
ATOM 2957 O O . GLU B 1 175 ? 51.174 25.812 58.330 1.00 53.73 208 GLU B O 1
ATOM 2963 N N . LEU B 1 176 ? 50.775 26.064 56.150 1.00 49.52 209 LEU B N 1
ATOM 2964 C CA . LEU B 1 176 ? 52.162 26.390 55.826 1.00 47.30 209 LEU B CA 1
ATOM 2965 C C . LEU B 1 176 ? 52.681 27.502 56.704 1.00 47.81 209 LEU B C 1
ATOM 2966 O O . LEU B 1 176 ? 53.722 27.375 57.339 1.00 47.94 209 LEU B O 1
ATOM 2971 N N . SER B 1 177 ? 51.931 28.594 56.732 1.00 48.80 210 SER B N 1
ATOM 2972 C CA . SER B 1 177 ? 52.270 29.787 57.516 1.00 49.91 210 SER B CA 1
ATOM 2973 C C . SER B 1 177 ? 52.454 29.547 59.016 1.00 52.12 210 SER B C 1
ATOM 2974 O O . SER B 1 177 ? 53.515 29.814 59.562 1.00 52.02 210 SER B O 1
ATOM 2977 N N . GLU B 1 178 ? 51.434 29.048 59.694 1.00 54.78 211 GLU B N 1
ATOM 2978 C CA . GLU B 1 178 ? 51.560 28.839 61.132 1.00 58.01 211 GLU B CA 1
ATOM 2979 C C . GLU B 1 178 ? 52.779 27.967 61.428 1.00 56.69 211 GLU B C 1
ATOM 2980 O O . GLU B 1 178 ? 53.538 28.245 62.364 1.00 57.68 211 GLU B O 1
ATOM 2986 N N . LYS B 1 179 ? 52.983 26.936 60.609 1.00 54.52 212 LYS B N 1
ATOM 2987 C CA . LYS B 1 179 ? 54.136 26.057 60.771 1.00 53.46 212 LYS B CA 1
ATOM 2988 C C . LYS B 1 179 ? 55.429 26.799 60.472 1.00 50.60 212 LYS B C 1
ATOM 2989 O O . LYS B 1 179 ? 56.452 26.527 61.096 1.00 51.07 212 LYS B O 1
ATOM 2995 N N . PHE B 1 180 ? 55.396 27.732 59.527 1.00 48.14 213 PHE B N 1
ATOM 2996 C CA . PHE B 1 180 ? 56.551 28.604 59.308 1.00 46.50 213 PHE B CA 1
ATOM 2997 C C . PHE B 1 180 ? 56.792 29.428 60.540 1.00 48.09 213 PHE B C 1
ATOM 2998 O O . PHE B 1 180 ? 57.911 29.470 61.060 1.00 48.07 213 PHE B O 1
ATOM 3006 N N . ALA B 1 181 ? 55.729 30.071 61.011 1.00 50.00 214 ALA B N 1
ATOM 3007 C CA . ALA B 1 181 ? 55.812 30.953 62.154 1.00 52.32 214 ALA B CA 1
ATOM 3008 C C . ALA B 1 181 ? 56.483 30.252 63.331 1.00 53.72 214 ALA B C 1
ATOM 3009 O O . ALA B 1 181 ? 57.421 30.773 63.921 1.00 53.62 214 ALA B O 1
ATOM 3011 N N . LEU B 1 182 ? 56.026 29.048 63.645 1.00 55.17 215 LEU B N 1
ATOM 3012 C CA . LEU B 1 182 ? 56.608 28.299 64.746 1.00 57.27 215 LEU B CA 1
ATOM 3013 C C . LEU B 1 182 ? 58.088 28.047 64.471 1.00 54.50 215 LEU B C 1
ATOM 3014 O O . LEU B 1 182 ? 58.915 28.321 65.331 1.00 55.80 215 LEU B O 1
ATOM 3019 N N . ILE B 1 183 ? 58.438 27.566 63.281 1.00 51.41 216 ILE B N 1
ATOM 3020 C CA . ILE B 1 183 ? 59.839 27.287 62.987 1.00 49.53 216 ILE B CA 1
ATOM 3021 C C . ILE B 1 183 ? 60.698 28.516 63.149 1.00 48.61 216 ILE B C 1
ATOM 3022 O O . ILE B 1 183 ? 61.809 28.442 63.672 1.00 48.21 216 ILE B O 1
ATOM 3027 N N . ALA B 1 184 ? 60.176 29.651 62.705 1.00 48.58 217 ALA B N 1
ATOM 3028 C CA . ALA B 1 184 ? 60.869 30.925 62.876 1.00 48.78 217 ALA B CA 1
ATOM 3029 C C . ALA B 1 184 ? 61.166 31.188 64.341 1.00 51.59 217 ALA B C 1
ATOM 3030 O O . ALA B 1 184 ? 62.231 31.673 64.684 1.00 51.51 217 ALA B O 1
ATOM 3032 N N . GLY B 1 185 ? 60.210 30.861 65.201 1.00 55.09 218 GLY B N 1
ATOM 3033 C CA . GLY B 1 185 ? 60.373 31.010 66.636 1.00 58.60 218 GLY B CA 1
ATOM 3034 C C . GLY B 1 185 ? 61.597 30.265 67.098 1.00 58.34 218 GLY B C 1
ATOM 3035 O O . GLY B 1 185 ? 62.496 30.856 67.709 1.00 58.89 218 GLY B O 1
ATOM 3036 N N . TYR B 1 186 ? 61.642 28.973 66.771 1.00 57.99 219 TYR B N 1
ATOM 3037 C CA . TYR B 1 186 ? 62.725 28.107 67.224 1.00 58.33 219 TYR B CA 1
ATOM 3038 C C . TYR B 1 186 ? 64.046 28.462 66.584 1.00 55.89 219 TYR B C 1
ATOM 3039 O O . TYR B 1 186 ? 65.084 28.366 67.230 1.00 56.68 219 TYR B O 1
ATOM 3048 N N . GLY B 1 187 ? 64.017 28.908 65.336 1.00 53.86 220 GLY B N 1
ATOM 3049 C CA . GLY B 1 187 ? 65.218 29.451 64.710 1.00 52.19 220 GLY B CA 1
ATOM 3050 C C . GLY B 1 187 ? 65.869 30.479 65.609 1.00 53.81 220 GLY B C 1
ATOM 3051 O O . GLY B 1 187 ? 67.048 30.376 65.944 1.00 53.66 220 GLY B O 1
ATOM 3052 N N . LYS B 1 188 ? 65.081 31.456 66.037 1.00 56.22 221 LYS B N 1
ATOM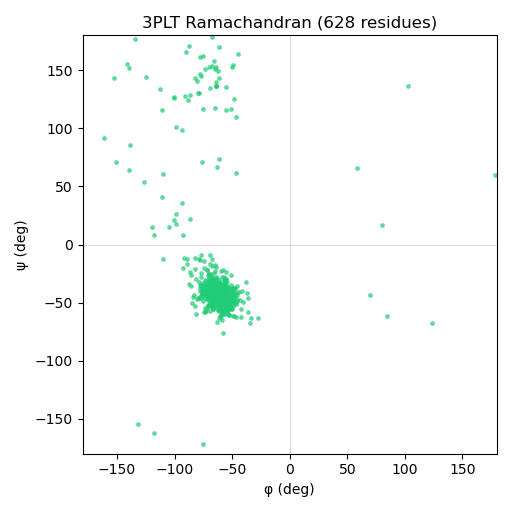 3053 C CA . LYS B 1 188 ? 65.586 32.525 66.890 1.00 58.52 221 LYS B CA 1
ATOM 3054 C C . LYS B 1 188 ? 66.090 32.012 68.237 1.00 60.46 221 LYS B C 1
ATOM 3055 O O . LYS B 1 188 ? 67.089 32.499 68.754 1.00 60.48 221 LYS B O 1
ATOM 3061 N N . ALA B 1 189 ? 65.395 31.034 68.806 1.00 62.58 222 ALA B N 1
ATOM 3062 C CA . ALA B 1 189 ? 65.821 30.443 70.074 1.00 65.38 222 ALA B CA 1
ATOM 3063 C C . ALA B 1 189 ? 67.215 29.858 69.939 1.00 63.98 222 ALA B C 1
ATOM 3064 O O . ALA B 1 189 ? 68.086 30.132 70.756 1.00 65.11 222 ALA B O 1
ATOM 3066 N N . LEU B 1 190 ? 67.427 29.058 68.899 1.00 50.96 223 LEU B N 1
ATOM 3067 C CA . LEU B 1 190 ? 68.754 28.512 68.614 1.00 50.03 223 LEU B CA 1
ATOM 3068 C C . LEU B 1 190 ? 69.871 29.551 68.765 1.00 52.38 223 LEU B C 1
ATOM 3069 O O . LEU B 1 190 ? 70.874 29.300 69.426 1.00 53.11 223 LEU B O 1
ATOM 3074 N N . LEU B 1 191 ? 69.679 30.726 68.182 1.00 54.70 224 LEU B N 1
ATOM 3075 C CA . LEU B 1 191 ? 70.691 31.773 68.241 1.00 58.50 224 LEU B CA 1
ATOM 3076 C C . LEU B 1 191 ? 71.144 32.159 69.661 1.00 62.38 224 LEU B C 1
ATOM 3077 O O . LEU B 1 191 ? 72.244 32.686 69.826 1.00 64.91 224 LEU B O 1
ATOM 3082 N N . GLU B 1 192 ? 70.318 31.920 70.679 1.00 64.27 225 GLU B N 1
ATOM 3083 C CA . GLU B 1 192 ? 70.704 32.253 72.059 1.00 69.59 225 GLU B CA 1
ATOM 3084 C C . GLU B 1 192 ? 71.904 31.431 72.520 1.00 68.59 225 GLU B C 1
ATOM 3085 O O . GLU B 1 192 ? 72.677 31.880 73.358 1.00 72.79 225 GLU B O 1
ATOM 3091 N N . LEU B 1 193 ? 72.070 30.239 71.956 1.00 64.55 226 LEU B N 1
ATOM 3092 C CA . LEU B 1 193 ? 73.196 29.364 72.305 1.00 64.64 226 LEU B CA 1
ATOM 3093 C C . LEU B 1 193 ? 74.557 29.885 71.816 1.00 65.73 226 LEU B C 1
ATOM 3094 O O . LEU B 1 193 ? 75.602 29.346 72.175 1.00 66.71 226 LEU B O 1
ATOM 3099 N N . LEU B 1 194 ? 74.531 30.935 71.003 1.00 67.02 227 LEU B N 1
ATOM 3100 C CA . LEU B 1 194 ? 75.731 31.618 70.518 1.00 69.62 227 LEU B CA 1
ATOM 3101 C C . LEU B 1 194 ? 76.143 32.691 71.550 1.00 75.80 227 LEU B C 1
ATOM 3102 O O . LEU B 1 194 ? 75.303 33.518 71.943 1.00 78.95 227 LEU B O 1
ATOM 3107 N N . ASP B 1 195 ? 77.412 32.699 71.972 1.00 78.55 228 ASP B N 1
ATOM 3108 C CA . ASP B 1 195 ? 77.873 33.630 73.022 1.00 85.48 228 ASP B CA 1
ATOM 3109 C C . ASP B 1 195 ? 78.471 34.941 72.480 1.00 90.98 228 ASP B C 1
ATOM 3110 O O . ASP B 1 195 ? 79.648 34.982 72.116 1.00 92.09 228 ASP B O 1
ATOM 3115 N N . ASP B 1 196 ? 77.678 36.016 72.456 1.00 95.87 229 ASP B N 1
ATOM 3116 C CA . ASP B 1 196 ? 78.184 37.336 72.037 1.00 103.59 229 ASP B CA 1
ATOM 3117 C C . ASP B 1 196 ? 79.015 37.973 73.148 1.00 111.12 229 ASP B C 1
ATOM 3118 O O . ASP B 1 196 ? 78.590 38.947 73.775 1.00 119.16 229 ASP B O 1
ATOM 3123 N N . SER B 1 197 ? 80.202 37.418 73.381 1.00 109.57 230 SER B N 1
ATOM 3124 C CA . SER B 1 197 ? 81.121 37.930 74.396 1.00 116.78 230 SER B CA 1
ATOM 3125 C C . SER B 1 197 ? 82.560 37.915 73.858 1.00 117.34 230 SER B C 1
ATOM 3126 O O . SER B 1 197 ? 83.293 36.941 74.060 1.00 113.07 230 SER B O 1
ATOM 3129 N N . PRO B 1 198 ? 82.955 38.991 73.145 1.00 123.50 231 PRO B N 1
ATOM 3130 C CA . PRO B 1 198 ? 84.300 39.133 72.591 1.00 126.07 231 PRO B CA 1
ATOM 3131 C C . PRO B 1 198 ? 85.402 38.786 73.588 1.00 127.73 231 PRO B C 1
ATOM 3132 O O . PRO B 1 198 ? 85.896 37.661 73.584 1.00 121.36 231 PRO B O 1
ATOM 3136 N N . PRO B 1 206 ? 85.793 30.055 77.124 1.00 99.45 239 PRO B N 1
ATOM 3137 C CA . PRO B 1 206 ? 84.942 29.103 77.858 1.00 99.10 239 PRO B CA 1
ATOM 3138 C C . PRO B 1 206 ? 84.371 28.021 76.931 1.00 93.06 239 PRO B C 1
ATOM 3139 O O . PRO B 1 206 ? 83.917 28.336 75.829 1.00 88.35 239 PRO B O 1
ATOM 3143 N N . ALA B 1 207 ? 84.391 26.767 77.381 1.00 94.31 240 ALA B N 1
ATOM 3144 C CA . ALA B 1 207 ? 84.005 25.626 76.544 1.00 90.78 240 ALA B CA 1
ATOM 3145 C C . ALA B 1 207 ? 82.529 25.672 76.130 1.00 85.81 240 ALA B C 1
ATOM 3146 O O . ALA B 1 207 ? 81.659 25.959 76.959 1.00 87.19 240 ALA B O 1
ATOM 3148 N N . TYR B 1 208 ? 82.236 25.389 74.862 1.00 80.76 241 TYR B N 1
ATOM 3149 C CA . TYR B 1 208 ? 80.847 25.335 74.423 1.00 76.44 241 TYR B CA 1
ATOM 3150 C C . TYR B 1 208 ? 80.151 24.127 75.031 1.00 79.11 241 TYR B C 1
ATOM 3151 O O . TYR B 1 208 ? 80.717 23.034 75.045 1.00 82.61 241 TYR B O 1
ATOM 3160 N N . ASP B 1 209 ? 78.938 24.329 75.546 1.00 78.67 242 ASP B N 1
ATOM 3161 C CA . ASP B 1 209 ? 78.076 23.209 75.942 1.00 81.50 242 ASP B CA 1
ATOM 3162 C C . ASP B 1 209 ? 76.601 23.577 75.808 1.00 78.35 242 ASP B C 1
ATOM 3163 O O . ASP B 1 209 ? 75.883 23.760 76.788 1.00 81.89 242 ASP B O 1
ATOM 3168 N N . GLY B 1 210 ? 76.164 23.682 74.564 1.00 72.96 243 GLY B N 1
ATOM 3169 C CA . GLY B 1 210 ? 74.768 23.939 74.244 1.00 69.94 243 GLY B CA 1
ATOM 3170 C C . GLY B 1 210 ? 74.159 22.823 73.422 1.00 68.97 243 GLY B C 1
ATOM 3171 O O . GLY B 1 210 ? 73.088 22.986 72.849 1.00 66.26 243 GLY B O 1
ATOM 3172 N N . TYR B 1 211 ? 74.831 21.681 73.370 1.00 72.41 244 TYR B N 1
ATOM 3173 C CA . TYR B 1 211 ? 74.339 20.551 72.597 1.00 73.65 244 TYR B CA 1
ATOM 3174 C C . TYR B 1 211 ? 72.997 20.057 73.157 1.00 75.87 244 TYR B C 1
ATOM 3175 O O . TYR B 1 211 ? 72.051 19.826 72.409 1.00 73.86 244 TYR B O 1
ATOM 3184 N N . GLU B 1 212 ? 72.923 19.909 74.475 1.00 80.87 245 GLU B N 1
ATOM 3185 C CA . GLU B 1 212 ? 71.689 19.491 75.139 1.00 84.95 245 GLU B CA 1
ATOM 3186 C C . GLU B 1 212 ? 70.571 20.472 74.831 1.00 79.16 245 GLU B C 1
ATOM 3187 O O . GLU B 1 212 ? 69.441 20.077 74.550 1.00 79.42 245 GLU B O 1
ATOM 3193 N N . ALA B 1 213 ? 70.895 21.757 74.901 1.00 74.94 246 ALA B N 1
ATOM 3194 C CA . ALA B 1 213 ? 69.904 22.793 74.712 1.00 71.28 246 ALA B CA 1
ATOM 3195 C C . ALA B 1 213 ? 69.410 22.785 73.276 1.00 65.73 246 ALA B C 1
ATOM 3196 O O . ALA B 1 213 ? 68.206 22.798 73.045 1.00 65.41 246 ALA B O 1
ATOM 3198 N N . SER B 1 214 ? 70.328 22.724 72.315 1.00 62.63 247 SER B N 1
ATOM 3199 C CA . SER B 1 214 ? 69.949 22.776 70.901 1.00 58.79 247 SER B CA 1
ATOM 3200 C C . SER B 1 214 ? 69.160 21.555 70.479 1.00 60.90 247 SER B C 1
ATOM 3201 O O . SER B 1 214 ? 68.206 21.676 69.723 1.00 59.23 247 SER B O 1
ATOM 3204 N N . ARG B 1 215 ? 69.556 20.378 70.948 1.00 65.98 248 ARG B N 1
ATOM 3205 C CA . ARG B 1 215 ? 68.754 19.177 70.712 1.00 70.24 248 ARG B CA 1
ATOM 3206 C C . ARG B 1 215 ? 67.322 19.399 71.166 1.00 69.66 248 ARG B C 1
ATOM 3207 O O . ARG B 1 215 ? 66.376 19.116 70.427 1.00 69.00 248 ARG B O 1
ATOM 3215 N N . GLN B 1 216 ? 67.165 19.920 72.379 1.00 70.55 249 GLN B N 1
ATOM 3216 C CA . GLN B 1 216 ? 65.832 20.137 72.931 1.00 71.98 249 GLN B CA 1
ATOM 3217 C C . GLN B 1 216 ? 64.989 21.048 72.040 1.00 65.86 249 GLN B C 1
ATOM 3218 O O . GLN B 1 216 ? 63.790 20.834 71.878 1.00 66.94 249 GLN B O 1
ATOM 3224 N N . ILE B 1 217 ? 65.619 22.052 71.450 1.00 60.23 250 ILE B N 1
ATOM 3225 C CA . ILE B 1 217 ? 64.912 22.910 70.528 1.00 55.86 250 ILE B CA 1
ATOM 3226 C C . ILE B 1 217 ? 64.384 22.093 69.347 1.00 55.37 250 ILE B C 1
ATOM 3227 O O . ILE B 1 217 ? 63.188 22.094 69.086 1.00 55.82 250 ILE B O 1
ATOM 3232 N N . ILE B 1 218 ? 65.254 21.373 68.649 1.00 55.71 251 ILE B N 1
ATOM 3233 C CA . ILE B 1 218 ? 64.801 20.592 67.500 1.00 56.82 251 ILE B CA 1
ATOM 3234 C C . ILE B 1 218 ? 63.712 19.607 67.909 1.00 61.70 251 ILE B C 1
ATOM 3235 O O . ILE B 1 218 ? 62.697 19.484 67.225 1.00 61.75 251 ILE B O 1
ATOM 3240 N N . MET B 1 219 ? 63.916 18.920 69.033 1.00 66.82 252 MET B N 1
ATOM 3241 C CA . MET B 1 219 ? 62.894 18.024 69.579 1.00 73.05 252 MET B CA 1
ATOM 3242 C C . MET B 1 219 ? 61.580 18.764 69.831 1.00 71.55 252 MET B C 1
ATOM 3243 O O . MET B 1 219 ? 60.510 18.222 69.570 1.00 74.46 252 MET B O 1
ATOM 3248 N N . ASP B 1 220 ? 61.676 19.994 70.340 1.00 68.15 253 ASP B N 1
ATOM 3249 C CA . ASP B 1 220 ? 60.507 20.860 70.558 1.00 67.62 253 ASP B CA 1
ATOM 3250 C C . ASP B 1 220 ? 59.804 21.162 69.255 1.00 63.84 253 ASP B C 1
ATOM 3251 O O . ASP B 1 220 ? 58.596 21.011 69.141 1.00 65.98 253 ASP B O 1
ATOM 3256 N N . ALA B 1 221 ? 60.572 21.616 68.278 1.00 59.41 254 ALA B N 1
ATOM 3257 C CA . ALA B 1 221 ? 60.033 21.920 66.965 1.00 57.21 254 ALA B CA 1
ATOM 3258 C C . ALA B 1 221 ? 59.280 20.711 66.420 1.00 60.84 254 ALA B C 1
ATOM 3259 O O . ALA B 1 221 ? 58.081 20.784 66.177 1.00 61.73 254 ALA B O 1
ATOM 3261 N N . GLU B 1 222 ? 59.972 19.588 66.270 1.00 64.02 255 GLU B N 1
ATOM 3262 C CA . GLU B 1 222 ? 59.330 18.404 65.734 1.00 69.57 255 GLU B CA 1
ATOM 3263 C C . GLU B 1 222 ? 58.035 18.136 66.486 1.00 73.13 255 GLU B C 1
ATOM 3264 O O . GLU B 1 222 ? 57.042 17.756 65.882 1.00 75.72 255 GLU B O 1
ATOM 3270 N N . SER B 1 223 ? 58.046 18.347 67.799 1.00 74.48 256 SER B N 1
ATOM 3271 C CA . SER B 1 223 ? 56.858 18.134 68.628 1.00 79.38 256 SER B CA 1
ATOM 3272 C C . SER B 1 223 ? 55.744 19.111 68.283 1.00 76.44 256 SER B C 1
ATOM 3273 O O . SER B 1 223 ? 54.584 18.721 68.121 1.00 79.97 256 SER B O 1
ATOM 3276 N N . ALA B 1 224 ? 56.112 20.382 68.168 1.00 70.95 257 ALA B N 1
ATOM 3277 C CA . ALA B 1 224 ? 55.159 21.439 67.884 1.00 69.23 257 ALA B CA 1
ATOM 3278 C C . ALA B 1 224 ? 54.594 21.331 66.477 1.00 68.11 257 ALA B C 1
ATOM 3279 O O . ALA B 1 224 ? 53.499 21.804 66.226 1.00 69.43 257 ALA B O 1
ATOM 3281 N N . LEU B 1 225 ? 55.325 20.710 65.561 1.00 67.36 258 LEU B N 1
ATOM 3282 C CA . LEU B 1 225 ? 54.805 20.463 64.209 1.00 68.26 258 LEU B CA 1
ATOM 3283 C C . LEU B 1 225 ? 53.848 19.272 64.172 1.00 74.45 258 LEU B C 1
ATOM 3284 O O . LEU B 1 225 ? 52.775 19.360 63.587 1.00 75.73 258 LEU B O 1
ATOM 3289 N N . GLU B 1 226 ? 54.238 18.169 64.804 1.00 79.33 259 GLU B N 1
ATOM 3290 C CA . GLU B 1 226 ? 53.406 16.967 64.847 1.00 87.39 259 GLU B CA 1
ATOM 3291 C C . GLU B 1 226 ? 52.030 17.218 65.457 1.00 89.99 259 GLU B C 1
ATOM 3292 O O . GLU B 1 226 ? 51.043 16.606 65.037 1.00 94.90 259 GLU B O 1
ATOM 3298 N N . SER B 1 227 ? 51.968 18.109 66.444 1.00 87.80 260 SER B N 1
ATOM 3299 C CA . SER B 1 227 ? 50.727 18.344 67.182 1.00 92.12 260 SER B CA 1
ATOM 3300 C C . SER B 1 227 ? 49.950 19.571 66.703 1.00 88.52 260 SER B C 1
ATOM 3301 O O . SER B 1 227 ? 49.085 20.074 67.417 1.00 91.31 260 SER B O 1
ATOM 3304 N N . TRP B 1 228 ? 50.255 20.056 65.505 1.00 83.81 261 TRP B N 1
ATOM 3305 C CA . TRP B 1 228 ? 49.509 21.170 64.934 1.00 82.02 261 TRP B CA 1
ATOM 3306 C C . TRP B 1 228 ? 48.175 20.659 64.407 1.00 86.78 261 TRP B C 1
ATOM 3307 O O . TRP B 1 228 ? 48.081 19.526 63.927 1.00 90.14 261 TRP B O 1
ATOM 3318 N N . THR B 1 229 ? 47.141 21.487 64.516 1.00 88.40 262 THR B N 1
ATOM 3319 C CA . THR B 1 229 ? 45.836 21.166 63.953 1.00 92.92 262 THR B CA 1
ATOM 3320 C C . THR B 1 229 ? 45.091 22.448 63.610 1.00 92.99 262 THR B C 1
ATOM 3321 O O . THR B 1 229 ? 45.194 23.445 64.322 1.00 92.65 262 THR B O 1
ATOM 3325 N N . LEU B 1 230 ? 44.345 22.422 62.513 1.00 94.91 263 LEU B N 1
ATOM 3326 C CA . LEU B 1 230 ? 43.356 23.450 62.248 1.00 97.52 263 LEU B CA 1
ATOM 3327 C C . LEU B 1 230 ? 42.317 23.336 63.349 1.00 103.68 263 LEU B C 1
ATOM 3328 O O . LEU B 1 230 ? 42.129 22.251 63.914 1.00 107.11 263 LEU B O 1
ATOM 3333 N N . ASP B 1 231 ? 41.644 24.439 63.663 1.00 106.99 264 ASP B N 1
ATOM 3334 C CA . ASP B 1 231 ? 40.431 24.399 64.509 1.00 114.63 264 ASP B CA 1
ATOM 3335 C C . ASP B 1 231 ? 40.714 23.992 65.958 1.00 117.40 264 ASP B C 1
ATOM 3336 O O . ASP B 1 231 ? 41.814 24.203 66.470 1.00 113.89 264 ASP B O 1
ATOM 3341 N N . PRO C 1 19 ? -19.420 32.481 11.998 1.00 107.96 52 PRO C N 1
ATOM 3342 C CA . PRO C 1 19 ? -20.262 31.643 11.128 1.00 105.54 52 PRO C CA 1
ATOM 3343 C C . PRO C 1 19 ? -21.018 30.510 11.878 1.00 100.48 52 PRO C C 1
ATOM 3344 O O . PRO C 1 19 ? -20.423 29.805 12.715 1.00 96.96 52 PRO C O 1
ATOM 3348 N N . GLU C 1 20 ? -22.305 30.338 11.538 1.00 100.28 53 GLU C N 1
ATOM 3349 C CA . GLU C 1 20 ? -23.266 29.507 12.308 1.00 97.63 53 GLU C CA 1
ATOM 3350 C C . GLU C 1 20 ? -22.802 28.084 12.631 1.00 92.12 53 GLU C C 1
ATOM 3351 O O . GLU C 1 20 ? -23.147 27.548 13.687 1.00 90.80 53 GLU C O 1
ATOM 3357 N N . LEU C 1 21 ? -22.058 27.465 11.719 1.00 89.34 54 LEU C N 1
ATOM 3358 C CA . LEU C 1 21 ? -21.591 26.101 11.937 1.00 85.44 54 LEU C CA 1
ATOM 3359 C C . LEU C 1 21 ? -20.477 26.105 12.969 1.00 81.96 54 LEU C C 1
ATOM 3360 O O . LEU C 1 21 ? -20.594 25.468 14.028 1.00 80.69 54 LEU C O 1
ATOM 3365 N N . ALA C 1 22 ? -19.415 26.853 12.676 1.00 80.82 55 ALA C N 1
ATOM 3366 C CA . ALA C 1 22 ? -18.238 26.905 13.542 1.00 77.79 55 ALA C CA 1
ATOM 3367 C C . ALA C 1 22 ? -18.548 27.356 14.984 1.00 75.60 55 ALA C C 1
ATOM 3368 O O . ALA C 1 22 ? -17.786 27.075 15.900 1.00 73.38 55 ALA C O 1
ATOM 3370 N N . ARG C 1 23 ? -19.671 28.045 15.171 1.00 76.24 56 ARG C N 1
ATOM 3371 C CA . ARG C 1 23 ? -20.031 28.657 16.453 1.00 76.04 56 ARG C CA 1
ATOM 3372 C C . ARG C 1 23 ? -19.889 27.730 17.651 1.00 71.54 56 ARG C C 1
ATOM 3373 O O . ARG C 1 23 ? -19.103 28.005 18.544 1.00 70.60 56 ARG C O 1
ATOM 3381 N N . LYS C 1 24 ? -20.643 26.634 17.663 1.00 68.86 57 LYS C N 1
ATOM 3382 C CA . LYS C 1 24 ? -20.701 25.759 18.842 1.00 66.15 57 LYS C CA 1
ATOM 3383 C C . LYS C 1 24 ? -19.387 25.010 19.097 1.00 61.61 57 LYS C C 1
ATOM 3384 O O . LYS C 1 24 ? -18.961 24.840 20.248 1.00 60.09 57 LYS C O 1
ATOM 3390 N N . LEU C 1 25 ? -18.748 24.565 18.025 1.00 59.38 58 LEU C N 1
ATOM 3391 C CA . LEU C 1 25 ? -17.468 23.913 18.151 1.00 56.46 58 LEU C CA 1
ATOM 3392 C C . LEU C 1 25 ? -16.410 24.899 18.601 1.00 55.89 58 LEU C C 1
ATOM 3393 O O . LEU C 1 25 ? -15.495 24.542 19.328 1.00 54.44 58 LEU C O 1
ATOM 3398 N N . SER C 1 26 ? -16.524 26.152 18.195 1.00 57.86 59 SER C N 1
ATOM 3399 C CA . SER C 1 26 ? -15.518 27.115 18.595 1.00 58.72 59 SER C CA 1
ATOM 3400 C C . SER C 1 26 ? -15.573 27.398 20.086 1.00 57.73 59 SER C C 1
ATOM 3401 O O . SER C 1 26 ? -14.553 27.677 20.696 1.00 57.58 59 SER C O 1
ATOM 3404 N N . GLN C 1 27 ? -16.762 27.318 20.666 1.00 57.61 60 GLN C N 1
ATOM 3405 C CA . GLN C 1 27 ? -16.901 27.352 22.111 1.00 57.39 60 GLN C CA 1
ATOM 3406 C C . GLN C 1 27 ? -16.182 26.174 22.770 1.00 53.08 60 GLN C C 1
ATOM 3407 O O . GLN C 1 27 ? -15.524 26.341 23.799 1.00 52.64 60 GLN C O 1
ATOM 3413 N N . LEU C 1 28 ? -16.313 24.983 22.190 1.00 50.23 61 LEU C N 1
ATOM 3414 C CA . LEU C 1 28 ? -15.718 23.797 22.786 1.00 47.19 61 LEU C CA 1
ATOM 3415 C C . LEU C 1 28 ? -14.201 23.869 22.748 1.00 45.89 61 LEU C C 1
ATOM 3416 O O . LEU C 1 28 ? -13.531 23.499 23.699 1.00 44.42 61 LEU C O 1
ATOM 3421 N N . VAL C 1 29 ? -13.652 24.368 21.655 1.00 47.20 62 VAL C N 1
ATOM 3422 C CA . VAL C 1 29 ? -12.209 24.518 21.554 1.00 47.53 62 VAL C CA 1
ATOM 3423 C C . VAL C 1 29 ? -11.705 25.523 22.598 1.00 48.48 62 VAL C C 1
ATOM 3424 O O . VAL C 1 29 ? -10.587 25.413 23.103 1.00 48.08 62 VAL C O 1
ATOM 3428 N N . LYS C 1 30 ? -12.531 26.504 22.920 1.00 50.61 63 LYS C N 1
ATOM 3429 C CA . LYS C 1 30 ? -12.125 27.550 23.839 1.00 53.48 63 LYS C CA 1
ATOM 3430 C C . LYS C 1 30 ? -12.051 26.949 25.229 1.00 51.19 63 LYS C C 1
ATOM 3431 O O . LYS C 1 30 ? -11.037 27.060 25.916 1.00 51.34 63 LYS C O 1
ATOM 3437 N N . THR C 1 31 ? -13.124 26.286 25.633 1.00 49.77 64 THR C N 1
ATOM 3438 C CA . THR C 1 31 ? -13.164 25.661 26.931 1.00 48.16 64 THR C CA 1
ATOM 3439 C C . THR C 1 31 ? -12.001 24.722 27.118 1.00 45.57 64 THR C C 1
ATOM 3440 O O . THR C 1 31 ? -11.406 24.681 28.187 1.00 45.26 64 THR C O 1
ATOM 3444 N N . GLU C 1 32 ? -11.661 23.967 26.081 1.00 44.70 65 GLU C N 1
ATOM 3445 C CA . GLU C 1 32 ? -10.613 22.975 26.226 1.00 43.54 65 GLU C CA 1
ATOM 3446 C C . GLU C 1 32 ? -9.218 23.594 26.383 1.00 44.61 65 GLU C C 1
ATOM 3447 O O . GLU C 1 32 ? -8.356 23.000 27.017 1.00 43.69 65 GLU C O 1
ATOM 3453 N N . LYS C 1 33 ? -8.993 24.785 25.831 1.00 47.62 66 LYS C N 1
ATOM 3454 C CA . LYS C 1 33 ? -7.760 25.526 26.123 1.00 49.99 66 LYS C CA 1
ATOM 3455 C C . LYS C 1 33 ? -7.728 25.903 27.603 1.00 49.70 66 LYS C C 1
ATOM 3456 O O . LYS C 1 33 ? -6.696 25.787 28.257 1.00 50.04 66 LYS C O 1
ATOM 3462 N N . GLY C 1 34 ? -8.872 26.334 28.128 1.00 49.89 67 GLY C N 1
ATOM 3463 C CA . GLY C 1 34 ? -8.997 26.695 29.541 1.00 50.30 67 GLY C CA 1
ATOM 3464 C C . GLY C 1 34 ? -8.725 25.545 30.477 1.00 46.54 67 GLY C C 1
ATOM 3465 O O . GLY C 1 34 ? -8.093 25.717 31.512 1.00 46.48 67 GLY C O 1
ATOM 3466 N N . VAL C 1 35 ? -9.222 24.373 30.109 1.00 44.02 68 VAL C N 1
ATOM 3467 C CA . VAL C 1 35 ? -8.918 23.162 30.841 1.00 41.85 68 VAL C CA 1
ATOM 3468 C C . VAL C 1 35 ? -7.428 22.886 30.752 1.00 42.02 68 VAL C C 1
ATOM 3469 O O . VAL C 1 35 ? -6.823 22.451 31.728 1.00 41.58 68 VAL C O 1
ATOM 3473 N N . LEU C 1 36 ? -6.843 23.113 29.578 1.00 43.50 69 LEU C N 1
ATOM 3474 C CA . LEU C 1 36 ? -5.433 22.860 29.395 1.00 44.68 69 LEU C CA 1
ATOM 3475 C C . LEU C 1 36 ? -4.662 23.720 30.389 1.00 46.59 69 LEU C C 1
ATOM 3476 O O . LEU C 1 36 ? -3.892 23.195 31.194 1.00 46.02 69 LEU C O 1
ATOM 3481 N N . ARG C 1 37 ? -4.914 25.028 30.371 1.00 49.69 70 ARG C N 1
ATOM 3482 C CA . ARG C 1 37 ? -4.178 25.978 31.219 1.00 53.26 70 ARG C CA 1
ATOM 3483 C C . ARG C 1 37 ? -4.202 25.603 32.696 1.00 51.02 70 ARG C C 1
ATOM 3484 O O . ARG C 1 37 ? -3.217 25.800 33.406 1.00 52.66 70 ARG C O 1
ATOM 3492 N N . ALA C 1 38 ? -5.333 25.097 33.173 1.00 48.25 71 ALA C N 1
ATOM 3493 C CA . ALA C 1 38 ? -5.451 24.740 34.581 1.00 46.83 71 ALA C CA 1
ATOM 3494 C C . ALA C 1 38 ? -4.644 23.486 34.873 1.00 43.83 71 ALA C C 1
ATOM 3495 O O . ALA C 1 38 ? -3.929 23.405 35.875 1.00 43.90 71 ALA C O 1
ATOM 3497 N N . MET C 1 39 ? -4.733 22.507 33.991 1.00 41.74 72 MET C N 1
ATOM 3498 C CA . MET C 1 39 ? -3.962 21.309 34.197 1.00 40.31 72 MET C CA 1
ATOM 3499 C C . MET C 1 39 ? -2.475 21.659 34.287 1.00 41.68 72 MET C C 1
ATOM 3500 O O . MET C 1 39 ? -1.760 21.079 35.110 1.00 40.59 72 MET C O 1
ATOM 3505 N N . GLU C 1 40 ? -2.023 22.615 33.462 1.00 44.15 73 GLU C N 1
ATOM 3506 C CA . GLU C 1 40 ? -0.643 23.124 33.544 1.00 47.24 73 GLU C CA 1
ATOM 3507 C C . GLU C 1 40 ? -0.299 23.615 34.956 1.00 46.96 73 GLU C C 1
ATOM 3508 O O . GLU C 1 40 ? 0.806 23.392 35.455 1.00 47.57 73 GLU C O 1
ATOM 3514 N N . VAL C 1 41 ? -1.244 24.316 35.574 1.00 46.25 74 VAL C N 1
ATOM 3515 C CA . VAL C 1 41 ? -0.996 24.946 36.860 1.00 47.59 74 VAL C CA 1
ATOM 3516 C C . VAL C 1 41 ? -1.042 23.882 37.935 1.00 43.97 74 VAL C C 1
ATOM 3517 O O . VAL C 1 41 ? -0.188 23.847 38.826 1.00 44.60 74 VAL C O 1
ATOM 3521 N N . VAL C 1 42 ? -2.032 23.007 37.845 1.00 40.73 75 VAL C N 1
ATOM 3522 C CA . VAL C 1 42 ? -2.099 21.895 38.766 1.00 38.26 75 VAL C CA 1
ATOM 3523 C C . VAL C 1 42 ? -0.767 21.161 38.709 1.00 38.25 75 VAL C C 1
ATOM 3524 O O . VAL C 1 42 ? -0.097 21.057 39.720 1.00 39.10 75 VAL C O 1
ATOM 3528 N N . ALA C 1 43 ? -0.356 20.712 37.526 1.00 38.95 76 ALA C N 1
ATOM 3529 C CA . ALA C 1 43 ? 0.917 19.994 37.369 1.00 40.15 76 ALA C CA 1
ATOM 3530 C C . ALA C 1 43 ? 2.080 20.786 37.928 1.00 43.11 76 ALA C C 1
ATOM 3531 O O . ALA C 1 43 ? 2.846 20.286 38.748 1.00 43.14 76 ALA C O 1
ATOM 3533 N N . SER C 1 44 ? 2.197 22.033 37.490 1.00 46.68 77 SER C N 1
ATOM 3534 C CA . SER C 1 44 ? 3.257 22.908 37.962 1.00 51.00 77 SER C CA 1
ATOM 3535 C C . SER C 1 44 ? 3.263 23.001 39.467 1.00 50.11 77 SER C C 1
ATOM 3536 O O . SER C 1 44 ? 4.311 22.874 40.085 1.00 51.66 77 SER C O 1
ATOM 3539 N N . GLU C 1 45 ? 2.097 23.228 40.056 1.00 48.68 78 GLU C N 1
ATOM 3540 C CA . GLU C 1 45 ? 2.034 23.435 41.498 1.00 49.33 78 GLU C CA 1
ATOM 3541 C C . GLU C 1 45 ? 2.354 22.180 42.259 1.00 46.26 78 GLU C C 1
ATOM 3542 O O . GLU C 1 45 ? 2.971 22.261 43.308 1.00 47.57 78 GLU C O 1
ATOM 3548 N N . ARG C 1 46 ? 1.971 21.021 41.742 1.00 43.32 79 ARG C N 1
ATOM 3549 C CA . ARG C 1 46 ? 2.365 19.780 42.397 1.00 41.97 79 ARG C CA 1
ATOM 3550 C C . ARG C 1 46 ? 3.870 19.663 42.526 1.00 43.55 79 ARG C C 1
ATOM 3551 O O . ARG C 1 46 ? 4.361 19.151 43.520 1.00 43.68 79 ARG C O 1
ATOM 3559 N N . ARG C 1 47 ? 4.617 20.139 41.543 1.00 45.83 80 ARG C N 1
ATOM 3560 C CA . ARG C 1 47 ? 6.059 19.997 41.622 1.00 48.31 80 ARG C CA 1
ATOM 3561 C C . ARG C 1 47 ? 6.612 20.893 42.691 1.00 49.54 80 ARG C C 1
ATOM 3562 O O . ARG C 1 47 ? 7.576 20.529 43.344 1.00 51.03 80 ARG C O 1
ATOM 3570 N N . GLU C 1 48 ? 5.987 22.043 42.916 1.00 49.66 81 GLU C N 1
ATOM 3571 C CA . GLU C 1 48 ? 6.427 22.908 44.014 1.00 51.70 81 GLU C CA 1
ATOM 3572 C C . GLU C 1 48 ? 6.131 22.258 45.356 1.00 47.60 81 GLU C C 1
ATOM 3573 O O . GLU C 1 48 ? 6.978 22.254 46.229 1.00 48.95 81 GLU C O 1
ATOM 3579 N N . ALA C 1 49 ? 4.942 21.683 45.493 1.00 43.02 82 ALA C N 1
ATOM 3580 C CA . ALA C 1 49 ? 4.535 20.976 46.710 1.00 40.26 82 ALA C CA 1
ATOM 3581 C C . ALA C 1 49 ? 5.490 19.829 47.053 1.00 38.66 82 ALA C C 1
ATOM 3582 O O . ALA C 1 49 ? 5.882 19.630 48.201 1.00 38.58 82 ALA C O 1
ATOM 3584 N N . ALA C 1 50 ? 5.870 19.091 46.024 1.00 37.69 83 ALA C N 1
ATOM 3585 C CA . ALA C 1 50 ? 6.867 18.065 46.137 1.00 37.50 83 ALA C CA 1
ATOM 3586 C C . ALA C 1 50 ? 8.137 18.612 46.762 1.00 40.13 83 ALA C C 1
ATOM 3587 O O . ALA C 1 50 ? 8.522 18.160 47.819 1.00 39.87 83 ALA C O 1
ATOM 3589 N N . LYS C 1 51 ? 8.766 19.600 46.127 1.00 43.52 84 LYS C N 1
ATOM 3590 C CA . LYS C 1 51 ? 10.024 20.180 46.629 1.00 47.72 84 LYS C CA 1
ATOM 3591 C C . LYS C 1 51 ? 9.906 20.717 48.041 1.00 47.20 84 LYS C C 1
ATOM 3592 O O . LYS C 1 51 ? 10.833 20.598 48.821 1.00 49.16 84 LYS C O 1
ATOM 3598 N N . GLN C 1 52 ? 8.771 21.322 48.360 1.00 45.46 85 GLN C N 1
ATOM 3599 C CA . GLN C 1 52 ? 8.562 21.911 49.683 1.00 46.40 85 GLN C CA 1
ATOM 3600 C C . GLN C 1 52 ? 8.372 20.837 50.772 1.00 43.01 85 GLN C C 1
ATOM 3601 O O . GLN C 1 52 ? 8.857 20.985 51.901 1.00 44.37 85 GLN C O 1
ATOM 3607 N N . LEU C 1 53 ? 7.658 19.768 50.440 1.00 38.88 86 LEU C N 1
ATOM 3608 C CA . LEU C 1 53 ? 7.502 18.672 51.377 1.00 36.89 86 LEU C CA 1
ATOM 3609 C C . LEU C 1 53 ? 8.864 18.064 51.668 1.00 38.30 86 LEU C C 1
ATOM 3610 O O . LEU C 1 53 ? 9.250 17.876 52.813 1.00 38.73 86 LEU C O 1
ATOM 3615 N N . SER C 1 54 ? 9.587 17.744 50.605 1.00 39.48 87 SER C N 1
ATOM 3616 C CA . SER C 1 54 ? 10.933 17.228 50.731 1.00 41.80 87 SER C CA 1
ATOM 3617 C C . SER C 1 54 ? 11.769 18.151 51.613 1.00 44.64 87 SER C C 1
ATOM 3618 O O . SER C 1 54 ? 12.436 17.700 52.531 1.00 45.16 87 SER C O 1
ATOM 3621 N N . LEU C 1 55 ? 11.702 19.444 51.321 1.00 47.02 88 LEU C N 1
ATOM 3622 C CA . LEU C 1 55 ? 12.531 20.452 51.963 1.00 51.60 88 LEU C CA 1
ATOM 3623 C C . LEU C 1 55 ? 12.167 20.633 53.436 1.00 51.09 88 LEU C C 1
ATOM 3624 O O . LEU C 1 55 ? 13.047 20.799 54.281 1.00 53.90 88 LEU C O 1
ATOM 3629 N N . TRP C 1 56 ? 10.875 20.605 53.749 1.00 48.47 89 TRP C N 1
ATOM 3630 C CA . TRP C 1 56 ? 10.430 20.711 55.141 1.00 48.89 89 TRP C CA 1
ATOM 3631 C C . TRP C 1 56 ? 10.828 19.501 55.958 1.00 46.96 89 TRP C C 1
ATOM 3632 O O . TRP C 1 56 ? 11.198 19.629 57.116 1.00 48.88 89 TRP C O 1
ATOM 3643 N N . GLY C 1 57 ? 10.688 18.327 55.359 1.00 44.15 90 GLY C N 1
ATOM 3644 C CA . GLY C 1 57 ? 10.975 17.083 56.025 1.00 43.33 90 GLY C CA 1
ATOM 3645 C C . GLY C 1 57 ? 12.445 16.977 56.328 1.00 46.54 90 GLY C C 1
ATOM 3646 O O . GLY C 1 57 ? 12.817 16.390 57.344 1.00 47.03 90 GLY C O 1
ATOM 3647 N N . ALA C 1 58 ? 13.267 17.578 55.461 1.00 49.85 91 ALA C N 1
ATOM 3648 C CA . ALA C 1 58 ? 14.739 17.604 55.596 1.00 54.20 91 ALA C CA 1
ATOM 3649 C C . ALA C 1 58 ? 15.287 17.937 56.987 1.00 57.00 91 ALA C C 1
ATOM 3650 O O . ALA C 1 58 ? 16.310 17.375 57.374 1.00 59.38 91 ALA C O 1
ATOM 3652 N N . ASP C 1 59 ? 14.635 18.829 57.736 1.00 58.01 92 ASP C N 1
ATOM 3653 C CA . ASP C 1 59 ? 15.139 19.209 59.070 1.00 61.28 92 ASP C CA 1
ATOM 3654 C C . ASP C 1 59 ? 14.229 18.693 60.198 1.00 58.99 92 ASP C C 1
ATOM 3655 O O . ASP C 1 59 ? 13.990 19.361 61.200 1.00 61.14 92 ASP C O 1
ATOM 3660 N N . ASN C 1 60 ? 13.762 17.462 60.022 1.00 55.72 93 ASN C N 1
ATOM 3661 C CA . ASN C 1 60 ? 12.946 16.761 61.010 1.00 54.39 93 ASN C CA 1
ATOM 3662 C C . ASN C 1 60 ? 13.700 15.503 61.479 1.00 54.34 93 ASN C C 1
ATOM 3663 O O . ASN C 1 60 ? 14.913 15.411 61.287 1.00 56.16 93 ASN C O 1
ATOM 3668 N N . ASP C 1 61 ? 13.006 14.545 62.094 1.00 53.55 94 ASP C N 1
ATOM 3669 C CA . ASP C 1 61 ? 13.634 13.266 62.456 1.00 54.17 94 ASP C CA 1
ATOM 3670 C C . ASP C 1 61 ? 14.112 12.557 61.183 1.00 53.59 94 ASP C C 1
ATOM 3671 O O . ASP C 1 61 ? 13.798 12.973 60.067 1.00 52.32 94 ASP C O 1
ATOM 3676 N N . ASP C 1 62 ? 14.875 11.485 61.338 1.00 54.97 95 ASP C N 1
ATOM 3677 C CA . ASP C 1 62 ? 15.473 10.843 60.169 1.00 56.01 95 ASP C CA 1
ATOM 3678 C C . ASP C 1 62 ? 14.458 10.040 59.354 1.00 54.15 95 ASP C C 1
ATOM 3679 O O . ASP C 1 62 ? 14.483 10.086 58.130 1.00 54.15 95 ASP C O 1
ATOM 3684 N N . ASP C 1 63 ? 13.561 9.320 60.015 1.00 53.18 96 ASP C N 1
ATOM 3685 C CA . ASP C 1 63 ? 12.513 8.607 59.292 1.00 52.65 96 ASP C CA 1
ATOM 3686 C C . ASP C 1 63 ? 11.674 9.572 58.454 1.00 49.39 96 ASP C C 1
ATOM 3687 O O . ASP C 1 63 ? 11.462 9.352 57.262 1.00 49.02 96 ASP C O 1
ATOM 3692 N N . VAL C 1 64 ? 11.228 10.653 59.088 1.00 47.34 97 VAL C N 1
ATOM 3693 C CA . VAL C 1 64 ? 10.337 11.616 58.470 1.00 44.92 97 VAL C CA 1
ATOM 3694 C C . VAL C 1 64 ? 11.045 12.239 57.297 1.00 44.23 97 VAL C C 1
ATOM 3695 O O . VAL C 1 64 ? 10.482 12.337 56.214 1.00 43.39 97 VAL C O 1
ATOM 3699 N N . SER C 1 65 ? 12.298 12.616 57.517 1.00 45.47 98 SER C N 1
ATOM 3700 C CA . SER C 1 65 ? 13.116 13.254 56.501 1.00 46.48 98 SER C CA 1
ATOM 3701 C C . SER C 1 65 ? 13.292 12.401 55.246 1.00 47.44 98 SER C C 1
ATOM 3702 O O . SER C 1 65 ? 13.205 12.916 54.121 1.00 48.00 98 SER C O 1
ATOM 3705 N N . ASP C 1 66 ? 13.553 11.111 55.427 1.00 48.80 99 ASP C N 1
ATOM 3706 C CA . ASP C 1 66 ? 13.725 10.214 54.289 1.00 50.76 99 ASP C CA 1
ATOM 3707 C C . ASP C 1 66 ? 12.411 10.005 53.578 1.00 48.42 99 ASP C C 1
ATOM 3708 O O . ASP C 1 66 ? 12.353 10.064 52.360 1.00 48.93 99 ASP C O 1
ATOM 3713 N N . VAL C 1 67 ? 11.362 9.735 54.343 1.00 46.60 100 VAL C N 1
ATOM 3714 C CA . VAL C 1 67 ? 10.088 9.371 53.756 1.00 45.53 100 VAL C CA 1
ATOM 3715 C C . VAL C 1 67 ? 9.595 10.558 52.943 1.00 43.06 100 VAL C C 1
ATOM 3716 O O . VAL C 1 67 ? 9.126 10.390 51.815 1.00 43.22 100 VAL C O 1
ATOM 3720 N N . THR C 1 68 ? 9.752 11.763 53.480 1.00 41.54 101 THR C N 1
ATOM 3721 C CA . THR C 1 68 ? 9.336 12.950 52.739 1.00 40.30 101 THR C CA 1
ATOM 3722 C C . THR C 1 68 ? 10.261 13.258 51.544 1.00 42.06 101 THR C C 1
ATOM 3723 O O . THR C 1 68 ? 9.868 13.955 50.615 1.00 41.86 101 THR C O 1
ATOM 3727 N N . ASP C 1 69 ? 11.488 12.760 51.564 1.00 44.91 102 ASP C N 1
ATOM 3728 C CA . ASP C 1 69 ? 12.346 12.878 50.399 1.00 47.97 102 ASP C CA 1
ATOM 3729 C C . ASP C 1 69 ? 11.724 12.050 49.282 1.00 48.32 102 ASP C C 1
ATOM 3730 O O . ASP C 1 69 ? 11.477 12.567 48.178 1.00 48.68 102 ASP C O 1
ATOM 3735 N N . LYS C 1 70 ? 11.451 10.776 49.572 1.00 48.78 103 LYS C N 1
ATOM 3736 C CA . LYS C 1 70 ? 10.908 9.874 48.554 1.00 50.16 103 LYS C CA 1
ATOM 3737 C C . LYS C 1 70 ? 9.512 10.318 48.127 1.00 46.26 103 LYS C C 1
ATOM 3738 O O . LYS C 1 70 ? 9.213 10.395 46.941 1.00 47.02 103 LYS C O 1
ATOM 3744 N N . LEU C 1 71 ? 8.655 10.618 49.091 1.00 42.57 104 LEU C N 1
ATOM 3745 C CA . LEU C 1 71 ? 7.333 11.065 48.755 1.00 39.49 104 LEU C CA 1
ATOM 3746 C C . LEU C 1 71 ? 7.449 12.161 47.722 1.00 38.54 104 LEU C C 1
ATOM 3747 O O . LEU C 1 71 ? 6.694 12.178 46.761 1.00 38.17 104 LEU C O 1
ATOM 3752 N N . GLY C 1 72 ? 8.406 13.070 47.930 1.00 38.96 105 GLY C N 1
ATOM 3753 C CA . GLY C 1 72 ? 8.648 14.193 47.035 1.00 39.18 105 GLY C CA 1
ATOM 3754 C C . GLY C 1 72 ? 8.981 13.722 45.628 1.00 42.02 105 GLY C C 1
ATOM 3755 O O . GLY C 1 72 ? 8.397 14.222 44.649 1.00 41.72 105 GLY C O 1
ATOM 3756 N N . VAL C 1 73 ? 9.912 12.764 45.521 1.00 44.98 106 VAL C N 1
ATOM 3757 C CA . VAL C 1 73 ? 10.223 12.136 44.245 1.00 48.27 106 VAL C CA 1
ATOM 3758 C C . VAL C 1 73 ? 8.932 11.660 43.609 1.00 46.45 106 VAL C C 1
ATOM 3759 O O . VAL C 1 73 ? 8.702 11.895 42.432 1.00 47.78 106 VAL C O 1
ATOM 3763 N N . LEU C 1 74 ? 8.068 11.015 44.382 1.00 44.34 107 LEU C N 1
ATOM 3764 C CA . LEU C 1 74 ? 6.862 10.424 43.806 1.00 44.03 107 LEU C CA 1
ATOM 3765 C C . LEU C 1 74 ? 5.892 11.472 43.331 1.00 40.72 107 LEU C C 1
ATOM 3766 O O . LEU C 1 74 ? 5.447 11.435 42.188 1.00 41.56 107 LEU C O 1
ATOM 3771 N N . ILE C 1 75 ? 5.584 12.422 44.193 1.00 38.20 108 ILE C N 1
ATOM 3772 C CA . ILE C 1 75 ? 4.646 13.490 43.840 1.00 36.30 108 ILE C CA 1
ATOM 3773 C C . ILE C 1 75 ? 5.165 14.342 42.682 1.00 38.16 108 ILE C C 1
ATOM 3774 O O . ILE C 1 75 ? 4.385 14.753 41.830 1.00 37.28 108 ILE C O 1
ATOM 3779 N N . TYR C 1 76 ? 6.477 14.573 42.622 1.00 41.66 109 TYR C N 1
ATOM 3780 C CA . TYR C 1 76 ? 7.087 15.224 41.441 1.00 45.21 109 TYR C CA 1
ATOM 3781 C C . TYR C 1 76 ? 6.730 14.463 40.162 1.00 47.62 109 TYR C C 1
ATOM 3782 O O . TYR C 1 76 ? 6.346 15.064 39.168 1.00 48.28 109 TYR C O 1
ATOM 3791 N N . GLU C 1 77 ? 6.837 13.138 40.186 1.00 48.65 110 GLU C N 1
ATOM 3792 C CA . GLU C 1 77 ? 6.505 12.336 39.000 1.00 48.79 110 GLU C CA 1
ATOM 3793 C C . GLU C 1 77 ? 5.027 12.443 38.673 1.00 46.65 110 GLU C C 1
ATOM 3794 O O . GLU C 1 77 ? 4.659 12.396 37.513 1.00 46.73 110 GLU C O 1
ATOM 3800 N N . LEU C 1 78 ? 4.169 12.596 39.670 1.00 45.49 111 LEU C N 1
ATOM 3801 C CA . LEU C 1 78 ? 2.770 12.872 39.346 1.00 44.51 111 LEU C CA 1
ATOM 3802 C C . LEU C 1 78 ? 2.675 14.109 38.466 1.00 45.37 111 LEU C C 1
ATOM 3803 O O . LEU C 1 78 ? 1.805 14.184 37.607 1.00 44.91 111 LEU C O 1
ATOM 3808 N N . GLY C 1 79 ? 3.573 15.067 38.692 1.00 47.28 112 GLY C N 1
ATOM 3809 C CA . GLY C 1 79 ? 3.601 16.306 37.936 1.00 48.92 112 GLY C CA 1
ATOM 3810 C C . GLY C 1 79 ? 4.037 16.060 36.519 1.00 49.99 112 GLY C C 1
ATOM 3811 O O . GLY C 1 79 ? 3.363 16.456 35.570 1.00 49.56 112 GLY C O 1
ATOM 3812 N N . GLU C 1 80 ? 5.160 15.374 36.370 1.00 51.63 113 GLU C N 1
ATOM 3813 C CA . GLU C 1 80 ? 5.702 15.145 35.052 1.00 53.68 113 GLU C CA 1
ATOM 3814 C C . GLU C 1 80 ? 4.743 14.333 34.203 1.00 51.84 113 GLU C C 1
ATOM 3815 O O . GLU C 1 80 ? 4.606 14.585 33.021 1.00 52.85 113 GLU C O 1
ATOM 3821 N N . LEU C 1 81 ? 4.054 13.379 34.804 1.00 50.06 114 LEU C N 1
ATOM 3822 C CA . LEU C 1 81 ? 3.080 12.596 34.068 1.00 49.03 114 LEU C CA 1
ATOM 3823 C C . LEU C 1 81 ? 1.947 13.474 33.512 1.00 48.41 114 LEU C C 1
ATOM 3824 O O . LEU C 1 81 ? 1.520 13.305 32.364 1.00 48.59 114 LEU C O 1
ATOM 3829 N N . GLN C 1 82 ? 1.480 14.429 34.300 1.00 48.23 115 GLN C N 1
ATOM 3830 C CA . GLN C 1 82 ? 0.397 15.294 33.846 1.00 48.08 115 GLN C CA 1
ATOM 3831 C C . GLN C 1 82 ? 0.852 16.184 32.700 1.00 49.43 115 GLN C C 1
ATOM 3832 O O . GLN C 1 82 ? 0.063 16.485 31.818 1.00 49.23 115 GLN C O 1
ATOM 3838 N N . ASP C 1 83 ? 2.114 16.604 32.704 1.00 51.35 116 ASP C N 1
ATOM 3839 C CA . ASP C 1 83 ? 2.670 17.305 31.541 1.00 53.56 116 ASP C CA 1
ATOM 3840 C C . ASP C 1 83 ? 2.786 16.409 30.319 1.00 52.94 116 ASP C C 1
ATOM 3841 O O . ASP C 1 83 ? 2.574 16.843 29.194 1.00 53.12 116 ASP C O 1
ATOM 3846 N N . GLN C 1 84 ? 3.134 15.153 30.536 1.00 52.07 117 GLN C N 1
ATOM 3847 C CA . GLN C 1 84 ? 3.105 14.207 29.447 1.00 52.14 117 GLN C CA 1
ATOM 3848 C C . GLN C 1 84 ? 1.699 14.138 28.861 1.00 49.61 117 GLN C C 1
ATOM 3849 O O . GLN C 1 84 ? 1.522 14.161 27.644 1.00 50.37 117 GLN C O 1
ATOM 3855 N N . PHE C 1 85 ? 0.699 14.092 29.726 1.00 47.00 118 PHE C N 1
ATOM 3856 C CA . PHE C 1 85 ? -0.688 14.063 29.275 1.00 44.92 118 PHE C CA 1
ATOM 3857 C C . PHE C 1 85 ? -1.134 15.400 28.669 1.00 44.99 118 PHE C C 1
ATOM 3858 O O . PHE C 1 85 ? -1.973 15.431 27.774 1.00 44.22 118 PHE C O 1
ATOM 3866 N N . ILE C 1 86 ? -0.583 16.497 29.168 1.00 45.95 119 ILE C N 1
ATOM 3867 C CA . ILE C 1 86 ? -0.960 17.813 28.683 1.00 47.01 119 ILE C CA 1
ATOM 3868 C C . ILE C 1 86 ? -0.577 17.984 27.211 1.00 48.30 119 ILE C C 1
ATOM 3869 O O . ILE C 1 86 ? -1.338 18.559 26.445 1.00 48.34 119 ILE C O 1
ATOM 3874 N N . ASP C 1 87 ? 0.587 17.478 26.808 1.00 50.00 120 ASP C N 1
ATOM 3875 C CA . ASP C 1 87 ? 1.000 17.532 25.401 1.00 51.97 120 ASP C CA 1
ATOM 3876 C C . ASP C 1 87 ? 0.033 16.767 24.527 1.00 50.14 120 ASP C C 1
ATOM 3877 O O . ASP C 1 87 ? -0.389 17.249 23.479 1.00 50.54 120 ASP C O 1
ATOM 3882 N N . LYS C 1 88 ? -0.323 15.576 24.978 1.00 48.34 121 LYS C N 1
ATOM 3883 C CA . LYS C 1 88 ? -1.270 14.755 24.264 1.00 47.24 121 LYS C CA 1
ATOM 3884 C C . LYS C 1 88 ? -2.623 15.418 24.218 1.00 45.58 121 LYS C C 1
ATOM 3885 O O . LYS C 1 88 ? -3.330 15.279 23.243 1.00 45.71 121 LYS C O 1
ATOM 3891 N N . TYR C 1 89 ? -2.985 16.147 25.265 1.00 45.16 122 TYR C N 1
ATOM 3892 C CA . TYR C 1 89 ? -4.239 16.917 25.265 1.00 44.41 122 TYR C CA 1
ATOM 3893 C C . TYR C 1 89 ? -4.192 18.044 24.255 1.00 45.69 122 TYR C C 1
ATOM 3894 O O . TYR C 1 89 ? -5.209 18.389 23.684 1.00 45.37 122 TYR C O 1
ATOM 3903 N N . ASP C 1 90 ? -3.026 18.636 24.039 1.00 47.74 123 ASP C N 1
ATOM 3904 C CA . ASP C 1 90 ? -2.931 19.674 23.025 1.00 49.78 123 ASP C CA 1
ATOM 3905 C C . ASP C 1 90 ? -3.136 19.090 21.620 1.00 49.45 123 ASP C C 1
ATOM 3906 O O . ASP C 1 90 ? -3.787 19.702 20.780 1.00 49.28 123 ASP C O 1
ATOM 3911 N N . GLN C 1 91 ? -2.603 17.895 21.381 1.00 49.32 124 GLN C N 1
ATOM 3912 C CA . GLN C 1 91 ? -2.832 17.204 20.123 1.00 49.47 124 GLN C CA 1
ATOM 3913 C C . GLN C 1 91 ? -4.312 16.975 19.896 1.00 47.13 124 GLN C C 1
ATOM 3914 O O . GLN C 1 91 ? -4.791 17.066 18.767 1.00 47.43 124 GLN C O 1
ATOM 3920 N N . TYR C 1 92 ? -5.022 16.656 20.977 1.00 44.98 125 TYR C N 1
ATOM 3921 C CA . TYR C 1 92 ? -6.484 16.503 20.964 1.00 43.11 125 TYR C CA 1
ATOM 3922 C C . TYR C 1 92 ? -7.183 17.802 20.542 1.00 43.02 125 TYR C C 1
ATOM 3923 O O . TYR C 1 92 ? -7.857 17.854 19.522 1.00 42.38 125 TYR C O 1
ATOM 3932 N N . ARG C 1 93 ? -6.986 18.857 21.316 1.00 43.67 126 ARG C N 1
ATOM 3933 C CA . ARG C 1 93 ? -7.528 20.169 20.981 1.00 44.78 126 ARG C CA 1
ATOM 3934 C C . ARG C 1 93 ? -7.251 20.544 19.524 1.00 45.61 126 ARG C C 1
ATOM 3935 O O . ARG C 1 93 ? -8.152 20.940 18.801 1.00 45.60 126 ARG C O 1
ATOM 3943 N N . VAL C 1 94 ? -6.011 20.406 19.087 1.00 46.71 127 VAL C N 1
ATOM 3944 C CA . VAL C 1 94 ? -5.675 20.770 17.726 1.00 48.28 127 VAL C CA 1
ATOM 3945 C C . VAL C 1 94 ? -6.558 20.036 16.739 1.00 46.92 127 VAL C C 1
ATOM 3946 O O . VAL C 1 94 ? -7.094 20.646 15.827 1.00 47.93 127 VAL C O 1
ATOM 3950 N N . THR C 1 95 ? -6.712 18.729 16.919 1.00 45.46 128 THR C N 1
ATOM 3951 C CA . THR C 1 95 ? -7.627 17.942 16.082 1.00 44.53 128 THR C CA 1
ATOM 3952 C C . THR C 1 95 ? -9.048 18.538 16.059 1.00 43.62 128 THR C C 1
ATOM 3953 O O . THR C 1 95 ? -9.670 18.629 15.001 1.00 44.07 128 THR C O 1
ATOM 3957 N N . LEU C 1 96 ? -9.556 18.949 17.217 1.00 42.69 129 LEU C N 1
ATOM 3958 C CA . LEU C 1 96 ? -10.875 19.567 17.278 1.00 42.21 129 LEU C CA 1
ATOM 3959 C C . LEU C 1 96 ? -10.872 20.912 16.598 1.00 43.86 129 LEU C C 1
ATOM 3960 O O . LEU C 1 96 ? -11.853 21.295 15.941 1.00 43.59 129 LEU C O 1
ATOM 3965 N N . LYS C 1 97 ? -9.765 21.627 16.787 1.00 45.81 130 LYS C N 1
ATOM 3966 C CA . LYS C 1 97 ? -9.554 22.921 16.162 1.00 48.38 130 LYS C CA 1
ATOM 3967 C C . LYS C 1 97 ? -9.617 22.710 14.648 1.00 48.94 130 LYS C C 1
ATOM 3968 O O . LYS C 1 97 ? -10.168 23.542 13.916 1.00 50.29 130 LYS C O 1
ATOM 3974 N N . SER C 1 98 ? -9.081 21.576 14.198 1.00 48.31 131 SER C N 1
ATOM 3975 C CA . SER C 1 98 ? -9.065 21.220 12.788 1.00 48.94 131 SER C CA 1
ATOM 3976 C C . SER C 1 98 ? -10.483 21.028 12.235 1.00 47.52 131 SER C C 1
ATOM 3977 O O . SER C 1 98 ? -10.780 21.430 11.129 1.00 48.24 131 SER C O 1
ATOM 3980 N N . ILE C 1 99 ? -11.366 20.434 13.020 1.00 46.22 132 ILE C N 1
ATOM 3981 C CA . ILE C 1 99 ? -12.761 20.261 12.608 1.00 45.67 132 ILE C CA 1
ATOM 3982 C C . ILE C 1 99 ? -13.496 21.592 12.522 1.00 46.58 132 ILE C C 1
ATOM 3983 O O . ILE C 1 99 ? -14.215 21.853 11.567 1.00 46.83 132 ILE C O 1
ATOM 3988 N N . ARG C 1 100 ? -13.319 22.426 13.539 1.00 47.48 133 ARG C N 1
ATOM 3989 C CA . ARG C 1 100 ? -13.900 23.766 13.531 1.00 49.37 133 ARG C CA 1
ATOM 3990 C C . ARG C 1 100 ? -13.497 24.557 12.285 1.00 51.09 133 ARG C C 1
ATOM 3991 O O . ARG C 1 100 ? -14.293 25.319 11.740 1.00 52.65 133 ARG C O 1
ATOM 3999 N N . ASN C 1 101 ? -12.256 24.401 11.852 1.00 51.46 134 ASN C N 1
ATOM 4000 C CA . ASN C 1 101 ? -11.802 25.086 10.671 1.00 53.26 134 ASN C CA 1
ATOM 4001 C C . ASN C 1 101 ? -12.565 24.682 9.438 1.00 52.97 134 ASN C C 1
ATOM 4002 O O . ASN C 1 101 ? -12.883 25.530 8.603 1.00 54.95 134 ASN C O 1
ATOM 4007 N N . ILE C 1 102 ? -12.872 23.398 9.314 1.00 51.24 135 ILE C N 1
ATOM 4008 C CA . ILE C 1 102 ? -13.537 22.916 8.110 1.00 51.10 135 ILE C CA 1
ATOM 4009 C C . ILE C 1 102 ? -15.036 23.272 8.117 1.00 50.60 135 ILE C C 1
ATOM 4010 O O . ILE C 1 102 ? -15.585 23.592 7.060 1.00 51.39 135 ILE C O 1
ATOM 4015 N N . GLU C 1 103 ? -15.692 23.243 9.281 1.00 49.71 136 GLU C N 1
ATOM 4016 C CA . GLU C 1 103 ? -17.054 23.777 9.382 1.00 50.32 136 GLU C CA 1
ATOM 4017 C C . GLU C 1 103 ? -17.046 25.246 8.950 1.00 52.11 136 GLU C C 1
ATOM 4018 O O . GLU C 1 103 ? -17.900 25.690 8.192 1.00 53.05 136 GLU C O 1
ATOM 4024 N N . ALA C 1 104 ? -16.060 25.995 9.425 1.00 53.09 137 ALA C N 1
ATOM 4025 C CA . ALA C 1 104 ? -15.895 27.381 9.026 1.00 55.65 137 ALA C CA 1
ATOM 4026 C C . ALA C 1 104 ? -15.757 27.516 7.509 1.00 56.41 137 ALA C C 1
ATOM 4027 O O . ALA C 1 104 ? -16.260 28.464 6.928 1.00 58.48 137 ALA C O 1
ATOM 4029 N N . SER C 1 105 ? -15.091 26.563 6.867 1.00 55.26 138 SER C N 1
ATOM 4030 C CA . SER C 1 105 ? -14.892 26.613 5.423 1.00 56.42 138 SER C CA 1
ATOM 4031 C C . SER C 1 105 ? -16.160 26.333 4.604 1.00 55.58 138 SER C C 1
ATOM 4032 O O . SER C 1 105 ? -16.237 26.744 3.442 1.00 57.14 138 SER C O 1
ATOM 4035 N N . VAL C 1 106 ? -17.141 25.652 5.196 1.00 53.59 139 VAL C N 1
ATOM 4036 C CA . VAL C 1 106 ? -18.369 25.273 4.481 1.00 53.19 139 VAL C CA 1
ATOM 4037 C C . VAL C 1 106 ? -19.519 26.302 4.532 1.00 54.71 139 VAL C C 1
ATOM 4038 O O . VAL C 1 106 ? -20.443 26.227 3.725 1.00 54.88 139 VAL C O 1
ATOM 4042 N N . GLN C 1 107 ? -19.485 27.257 5.457 1.00 56.22 140 GLN C N 1
ATOM 4043 C CA . GLN C 1 107 ? -20.566 28.247 5.529 1.00 58.33 140 GLN C CA 1
ATOM 4044 C C . GLN C 1 107 ? -20.812 28.977 4.224 1.00 60.23 140 GLN C C 1
ATOM 4045 O O . GLN C 1 107 ? -21.959 29.084 3.805 1.00 61.01 140 GLN C O 1
ATOM 4051 N N . PRO C 1 108 ? -19.748 29.473 3.572 1.00 61.78 141 PRO C N 1
ATOM 4052 C CA . PRO C 1 108 ? -19.923 30.198 2.311 1.00 63.81 141 PRO C CA 1
ATOM 4053 C C . PRO C 1 108 ? -20.778 29.441 1.288 1.00 62.51 141 PRO C C 1
ATOM 4054 O O . PRO C 1 108 ? -21.570 30.055 0.566 1.00 64.09 141 PRO C O 1
ATOM 4058 N N . SER C 1 109 ? -20.611 28.122 1.244 1.00 60.08 142 SER C N 1
ATOM 4059 C CA . SER C 1 109 ? -21.396 27.260 0.377 1.00 59.05 142 SER C CA 1
ATOM 4060 C C . SER C 1 109 ? -22.883 27.204 0.769 1.00 59.12 142 SER C C 1
ATOM 4061 O O . SER C 1 109 ? -23.736 27.071 -0.097 1.00 59.50 142 SER C O 1
ATOM 4064 N N . ARG C 1 110 ? -23.202 27.296 2.056 1.00 59.44 143 ARG C N 1
ATOM 4065 C CA . ARG C 1 110 ? -24.608 27.286 2.485 1.00 60.51 143 ARG C CA 1
ATOM 4066 C C . ARG C 1 110 ? -25.273 28.609 2.210 1.00 63.10 143 ARG C C 1
ATOM 4067 O O . ARG C 1 110 ? -26.440 28.651 1.822 1.00 64.51 143 ARG C O 1
ATOM 4075 N N . ASP C 1 111 ? -24.542 29.693 2.429 1.00 64.45 144 ASP C N 1
ATOM 4076 C CA . ASP C 1 111 ? -25.079 31.011 2.150 1.00 67.56 144 ASP C CA 1
ATOM 4077 C C . ASP C 1 111 ? -25.441 31.085 0.670 1.00 67.48 144 ASP C C 1
ATOM 4078 O O . ASP C 1 111 ? -26.587 31.340 0.317 1.00 68.84 144 ASP C O 1
ATOM 4083 N N . ARG C 1 112 ? -24.474 30.806 -0.194 1.00 66.03 145 ARG C N 1
ATOM 4084 C CA . ARG C 1 112 ? -24.701 30.872 -1.627 1.00 66.15 145 ARG C CA 1
ATOM 4085 C C . ARG C 1 112 ? -25.993 30.174 -2.020 1.00 65.39 145 ARG C C 1
ATOM 4086 O O . ARG C 1 112 ? -26.815 30.746 -2.720 1.00 67.32 145 ARG C O 1
ATOM 4094 N N . LYS C 1 113 ? -26.159 28.940 -1.557 1.00 63.31 146 LYS C N 1
ATOM 4095 C CA . LYS C 1 113 ? -27.325 28.110 -1.871 1.00 62.98 146 LYS C CA 1
ATOM 4096 C C . LYS C 1 113 ? -28.625 28.731 -1.361 1.00 65.05 146 LYS C C 1
ATOM 4097 O O . LYS C 1 113 ? -29.657 28.658 -2.032 1.00 65.62 146 LYS C O 1
ATOM 4103 N N . GLU C 1 114 ? -28.567 29.345 -0.181 1.00 66.29 147 GLU C N 1
ATOM 4104 C CA . GLU C 1 114 ? -29.740 30.001 0.407 1.00 69.47 147 GLU C CA 1
ATOM 4105 C C . GLU C 1 114 ? -30.148 31.248 -0.377 1.00 71.82 147 GLU C C 1
ATOM 4106 O O . GLU C 1 114 ? -31.308 31.404 -0.754 1.00 73.50 147 GLU C O 1
ATOM 4112 N N . LYS C 1 115 ? -29.184 32.124 -0.627 1.00 72.24 148 LYS C N 1
ATOM 4113 C CA . LYS C 1 115 ? -29.422 33.324 -1.423 1.00 75.05 148 LYS C CA 1
ATOM 4114 C C . LYS C 1 115 ? -30.085 33.009 -2.768 1.00 74.15 148 LYS C C 1
ATOM 4115 O O . LYS C 1 115 ? -31.077 33.634 -3.123 1.00 76.91 148 LYS C O 1
ATOM 4121 N N . ILE C 1 116 ? -29.552 32.038 -3.503 1.00 70.64 149 ILE C N 1
ATOM 4122 C CA . ILE C 1 116 ? -30.108 31.683 -4.812 1.00 69.86 149 ILE C CA 1
ATOM 4123 C C . ILE C 1 116 ? -31.453 30.961 -4.715 1.00 69.82 149 ILE C C 1
ATOM 4124 O O . ILE C 1 116 ? -32.306 31.121 -5.573 1.00 70.99 149 ILE C O 1
ATOM 4129 N N . THR C 1 117 ? -31.640 30.150 -3.688 1.00 68.98 150 THR C N 1
ATOM 4130 C CA . THR C 1 117 ? -32.901 29.439 -3.529 1.00 69.92 150 THR C CA 1
ATOM 4131 C C . THR C 1 117 ? -34.021 30.450 -3.380 1.00 73.71 150 THR C C 1
ATOM 4132 O O . THR C 1 117 ? -35.008 30.379 -4.097 1.00 75.25 150 THR C O 1
ATOM 4136 N N . ASP C 1 118 ? -33.846 31.406 -2.470 1.00 75.94 151 ASP C N 1
ATOM 4137 C CA . ASP C 1 118 ? -34.871 32.431 -2.210 1.00 80.72 151 ASP C CA 1
ATOM 4138 C C . ASP C 1 118 ? -35.020 33.424 -3.359 1.00 82.51 151 ASP C C 1
ATOM 4139 O O . ASP C 1 118 ? -36.078 34.006 -3.530 1.00 85.94 151 ASP C O 1
ATOM 4144 N N . GLU C 1 119 ? -33.954 33.592 -4.138 1.00 80.69 152 GLU C N 1
ATOM 4145 C CA . GLU C 1 119 ? -33.939 34.451 -5.319 1.00 82.39 152 GLU C CA 1
ATOM 4146 C C . GLU C 1 119 ? -34.837 33.906 -6.443 1.00 81.98 152 GLU C C 1
ATOM 4147 O O . GLU C 1 119 ? -35.570 34.669 -7.059 1.00 84.80 152 GLU C O 1
ATOM 4153 N N . ILE C 1 120 ? -34.781 32.603 -6.719 1.00 79.03 153 ILE C N 1
ATOM 4154 C CA . ILE C 1 120 ? -35.642 32.005 -7.758 1.00 79.20 153 ILE C CA 1
ATOM 4155 C C . ILE C 1 120 ? -37.067 31.783 -7.254 1.00 82.02 153 ILE C C 1
ATOM 4156 O O . ILE C 1 120 ? -38.018 31.844 -8.035 1.00 83.53 153 ILE C O 1
ATOM 4161 N N . ALA C 1 121 ? -37.205 31.491 -5.960 1.00 82.84 154 ALA C N 1
ATOM 4162 C CA . ALA C 1 121 ? -38.518 31.334 -5.337 1.00 86.43 154 ALA C CA 1
ATOM 4163 C C . ALA C 1 121 ? -39.326 32.618 -5.533 1.00 91.24 154 ALA C C 1
ATOM 4164 O O . ALA C 1 121 ? -40.472 32.583 -5.974 1.00 93.81 154 ALA C O 1
ATOM 4166 N N . HIS C 1 122 ? -38.693 33.744 -5.222 1.00 92.85 155 HIS C N 1
ATOM 4167 C CA . HIS C 1 122 ? -39.265 35.065 -5.423 1.00 97.72 155 HIS C CA 1
ATOM 4168 C C . HIS C 1 122 ? -39.640 35.283 -6.888 1.00 98.27 155 HIS C C 1
ATOM 4169 O O . HIS C 1 122 ? -40.793 35.547 -7.195 1.00 101.74 155 HIS C O 1
ATOM 4176 N N . LEU C 1 123 ? -38.672 35.151 -7.789 1.00 95.46 156 LEU C N 1
ATOM 4177 C CA . LEU C 1 123 ? -38.901 35.420 -9.211 1.00 96.10 156 LEU C CA 1
ATOM 4178 C C . LEU C 1 123 ? -40.015 34.544 -9.776 1.00 96.77 156 LEU C C 1
ATOM 4179 O O . LEU C 1 123 ? -40.926 35.051 -10.414 1.00 99.96 156 LEU C O 1
ATOM 4184 N N . LYS C 1 124 ? -39.952 33.238 -9.528 1.00 94.62 157 LYS C N 1
ATOM 4185 C CA . LYS C 1 124 ? -40.988 32.308 -10.001 1.00 95.67 157 LYS C CA 1
ATOM 4186 C C . LYS C 1 124 ? -42.379 32.621 -9.458 1.00 101.00 157 LYS C C 1
ATOM 4187 O O . LYS C 1 124 ? -43.376 32.429 -10.148 1.00 103.27 157 LYS C O 1
ATOM 4193 N N . TYR C 1 125 ? -42.433 33.099 -8.221 1.00 103.74 158 TYR C N 1
ATOM 4194 C CA . TYR C 1 125 ? -43.685 33.443 -7.556 1.00 109.52 158 TYR C CA 1
ATOM 4195 C C . TYR C 1 125 ? -44.381 34.600 -8.255 1.00 113.54 158 TYR C C 1
ATOM 4196 O O . TYR C 1 125 ? -45.590 34.555 -8.457 1.00 117.41 158 TYR C O 1
ATOM 4205 N N . LYS C 1 126 ? -43.608 35.616 -8.644 1.00 113.15 159 LYS C N 1
ATOM 4206 C CA . LYS C 1 126 ? -44.154 36.855 -9.208 1.00 117.64 159 LYS C CA 1
ATOM 4207 C C . LYS C 1 126 ? -43.899 37.101 -10.686 1.00 116.01 159 LYS C C 1
ATOM 4208 O O . LYS C 1 126 ? -44.514 37.991 -11.271 1.00 119.80 159 LYS C O 1
ATOM 4214 N N . ASP C 1 127 ? -43.007 36.330 -11.293 1.00 110.91 160 ASP C N 1
ATOM 4215 C CA . ASP C 1 127 ? -42.696 36.497 -12.708 1.00 109.29 160 ASP C CA 1
ATOM 4216 C C . ASP C 1 127 ? -42.026 35.222 -13.229 1.00 104.18 160 ASP C C 1
ATOM 4217 O O . ASP C 1 127 ? -40.811 35.056 -13.108 1.00 101.00 160 ASP C O 1
ATOM 4222 N N . PRO C 1 128 ? -42.824 34.284 -13.760 1.00 103.88 161 PRO C N 1
ATOM 4223 C CA . PRO C 1 128 ? -42.253 33.216 -14.586 1.00 100.02 161 PRO C CA 1
ATOM 4224 C C . PRO C 1 128 ? -41.572 33.851 -15.820 1.00 99.11 161 PRO C C 1
ATOM 4225 O O . PRO C 1 128 ? -42.051 33.779 -16.960 1.00 99.33 161 PRO C O 1
ATOM 4229 N N . GLN C 1 129 ? -40.426 34.459 -15.526 1.00 98.07 162 GLN C N 1
ATOM 4230 C CA . GLN C 1 129 ? -39.787 35.473 -16.342 1.00 98.78 162 GLN C CA 1
ATOM 4231 C C . GLN C 1 129 ? -39.009 34.918 -17.506 1.00 96.21 162 GLN C C 1
ATOM 4232 O O . GLN C 1 129 ? -38.306 33.911 -17.389 1.00 93.11 162 GLN C O 1
ATOM 4238 N N . SER C 1 130 ? -39.122 35.627 -18.623 1.00 98.20 163 SER C N 1
ATOM 4239 C CA . SER C 1 130 ? -38.355 35.352 -19.833 1.00 96.85 163 SER C CA 1
ATOM 4240 C C . SER C 1 130 ? -36.881 35.130 -19.518 1.00 94.65 163 SER C C 1
ATOM 4241 O O . SER C 1 130 ? -36.326 34.042 -19.727 1.00 92.18 163 SER C O 1
ATOM 4244 N N . THR C 1 131 ? -36.264 36.166 -18.978 1.00 96.16 164 THR C N 1
ATOM 4245 C CA . THR C 1 131 ? -34.850 36.130 -18.694 1.00 94.79 164 THR C CA 1
ATOM 4246 C C . THR C 1 131 ? -34.682 35.542 -17.302 1.00 92.62 164 THR C C 1
ATOM 4247 O O . THR C 1 131 ? -35.664 35.327 -16.590 1.00 92.90 164 THR C O 1
ATOM 4251 N N . LYS C 1 132 ? -33.435 35.257 -16.946 1.00 90.81 165 LYS C N 1
ATOM 4252 C CA . LYS C 1 132 ? -33.023 34.904 -15.576 1.00 89.00 165 LYS C CA 1
ATOM 4253 C C . LYS C 1 132 ? -33.465 33.556 -15.016 1.00 85.87 165 LYS C C 1
ATOM 4254 O O . LYS C 1 132 ? -32.652 32.894 -14.376 1.00 83.88 165 LYS C O 1
ATOM 4260 N N . ILE C 1 133 ? -34.714 33.130 -15.209 1.00 85.73 166 ILE C N 1
ATOM 4261 C CA . ILE C 1 133 ? -35.101 31.805 -14.694 1.00 83.38 166 ILE C CA 1
ATOM 4262 C C . ILE C 1 133 ? -34.129 30.735 -15.176 1.00 80.74 166 ILE C C 1
ATOM 4263 O O . ILE C 1 133 ? -33.600 30.009 -14.341 1.00 78.97 166 ILE C O 1
ATOM 4268 N N . PRO C 1 134 ? -33.890 30.638 -16.511 1.00 80.72 167 PRO C N 1
ATOM 4269 C CA . PRO C 1 134 ? -32.911 29.688 -17.058 1.00 79.28 167 PRO C CA 1
ATOM 4270 C C . PRO C 1 134 ? -31.431 30.057 -16.863 1.00 78.92 167 PRO C C 1
ATOM 4271 O O . PRO C 1 134 ? -30.564 29.175 -16.946 1.00 77.88 167 PRO C O 1
ATOM 4275 N N . VAL C 1 135 ? -31.138 31.330 -16.619 1.00 80.30 168 VAL C N 1
ATOM 4276 C CA . VAL C 1 135 ? -29.786 31.727 -16.227 1.00 80.42 168 VAL C CA 1
ATOM 4277 C C . VAL C 1 135 ? -29.538 31.412 -14.754 1.00 78.85 168 VAL C C 1
ATOM 4278 O O . VAL C 1 135 ? -28.432 31.029 -14.383 1.00 78.33 168 VAL C O 1
ATOM 4282 N N . LEU C 1 136 ? -30.554 31.594 -13.910 1.00 78.73 169 LEU C N 1
ATOM 4283 C CA . LEU C 1 136 ? -30.406 31.374 -12.470 1.00 77.49 169 LEU C CA 1
ATOM 4284 C C . LEU C 1 136 ? -30.636 29.927 -12.090 1.00 75.22 169 LEU C C 1
ATOM 4285 O O . LEU C 1 136 ? -30.119 29.475 -11.075 1.00 73.89 169 LEU C O 1
ATOM 4290 N N . GLU C 1 137 ? -31.419 29.204 -12.890 1.00 75.22 170 GLU C N 1
ATOM 4291 C CA . GLU C 1 137 ? -31.512 27.752 -12.750 1.00 73.83 170 GLU C CA 1
ATOM 4292 C C . GLU C 1 137 ? -30.086 27.205 -12.839 1.00 72.00 170 GLU C C 1
ATOM 4293 O O . GLU C 1 137 ? -29.704 26.279 -12.110 1.00 70.69 170 GLU C O 1
ATOM 4299 N N . GLN C 1 138 ? -29.305 27.814 -13.731 1.00 72.07 171 GLN C N 1
ATOM 4300 C CA . GLN C 1 138 ? -27.911 27.439 -13.950 1.00 71.29 171 GLN C CA 1
ATOM 4301 C C . GLN C 1 138 ? -27.079 27.573 -12.677 1.00 69.55 171 GLN C C 1
ATOM 4302 O O . GLN C 1 138 ? -26.273 26.694 -12.362 1.00 68.54 171 GLN C O 1
ATOM 4308 N N . GLU C 1 139 ? -27.274 28.681 -11.966 1.00 69.19 172 GLU C N 1
ATOM 4309 C CA . GLU C 1 139 ? -26.568 28.950 -10.709 1.00 67.88 172 GLU C CA 1
ATOM 4310 C C . GLU C 1 139 ? -27.031 27.991 -9.605 1.00 65.14 172 GLU C C 1
ATOM 4311 O O . GLU C 1 139 ? -26.244 27.584 -8.747 1.00 63.75 172 GLU C O 1
ATOM 4317 N N . LEU C 1 140 ? -28.309 27.634 -9.625 1.00 64.19 173 LEU C N 1
ATOM 4318 C CA . LEU C 1 140 ? -28.872 26.841 -8.547 1.00 62.68 173 LEU C CA 1
ATOM 4319 C C . LEU C 1 140 ? -28.268 25.453 -8.550 1.00 60.92 173 LEU C C 1
ATOM 4320 O O . LEU C 1 140 ? -27.729 25.010 -7.538 1.00 59.63 173 LEU C O 1
ATOM 4325 N N . VAL C 1 141 ? -28.326 24.778 -9.689 1.00 60.83 174 VAL C N 1
ATOM 4326 C CA . VAL C 1 141 ? -27.666 23.482 -9.800 1.00 60.14 174 VAL C CA 1
ATOM 4327 C C . VAL C 1 141 ? -26.178 23.617 -9.440 1.00 59.30 174 VAL C C 1
ATOM 4328 O O . VAL C 1 141 ? -25.579 22.732 -8.820 1.00 59.06 174 VAL C O 1
ATOM 4332 N N . ARG C 1 142 ? -25.598 24.746 -9.809 1.00 59.41 175 ARG C N 1
ATOM 4333 C CA . ARG C 1 142 ? -24.204 25.007 -9.534 1.00 59.01 175 ARG C CA 1
ATOM 4334 C C . ARG C 1 142 ? -24.004 25.120 -8.040 1.00 56.98 175 ARG C C 1
ATOM 4335 O O . ARG C 1 142 ? -23.056 24.591 -7.501 1.00 56.15 175 ARG C O 1
ATOM 4343 N N . ALA C 1 143 ? -24.918 25.801 -7.367 1.00 56.37 176 ALA C N 1
ATOM 4344 C CA . ALA C 1 143 ? -24.797 26.002 -5.935 1.00 55.11 176 ALA C CA 1
ATOM 4345 C C . ALA C 1 143 ? -25.157 24.748 -5.155 1.00 53.48 176 ALA C C 1
ATOM 4346 O O . ALA C 1 143 ? -24.484 24.419 -4.200 1.00 52.58 176 ALA C O 1
ATOM 4348 N N . GLU C 1 144 ? -26.208 24.041 -5.551 1.00 53.67 177 GLU C N 1
ATOM 4349 C CA . GLU C 1 144 ? -26.622 22.855 -4.811 1.00 53.25 177 GLU C CA 1
ATOM 4350 C C . GLU C 1 144 ? -25.606 21.736 -5.014 1.00 52.41 177 GLU C C 1
ATOM 4351 O O . GLU C 1 144 ? -25.343 20.953 -4.094 1.00 51.86 177 GLU C O 1
ATOM 4357 N N . ALA C 1 145 ? -25.020 21.647 -6.203 1.00 52.80 178 ALA C N 1
ATOM 4358 C CA . ALA C 1 145 ? -23.980 20.628 -6.432 1.00 53.15 178 ALA C CA 1
ATOM 4359 C C . ALA C 1 145 ? -22.807 20.863 -5.473 1.00 52.25 178 ALA C C 1
ATOM 4360 O O . ALA C 1 145 ? -22.404 19.975 -4.715 1.00 51.56 178 ALA C O 1
ATOM 4362 N N . GLU C 1 146 ? -22.297 22.092 -5.496 1.00 52.36 179 GLU C N 1
ATOM 4363 C CA . GLU C 1 146 ? -21.225 22.510 -4.610 1.00 51.91 179 GLU C CA 1
ATOM 4364 C C . GLU C 1 146 ? -21.514 22.101 -3.164 1.00 49.92 179 GLU C C 1
ATOM 4365 O O . GLU C 1 146 ? -20.631 21.574 -2.490 1.00 49.41 179 GLU C O 1
ATOM 4371 N N . SER C 1 147 ? -22.749 22.304 -2.702 1.00 48.91 180 SER C N 1
ATOM 4372 C CA . SER C 1 147 ? -23.069 22.058 -1.305 1.00 47.68 180 SER C CA 1
ATOM 4373 C C . SER C 1 147 ? -23.038 20.584 -0.970 1.00 47.00 180 SER C C 1
ATOM 4374 O O . SER C 1 147 ? -22.444 20.194 0.012 1.00 45.89 180 SER C O 1
ATOM 4377 N N . LEU C 1 148 ? -23.665 19.763 -1.799 1.00 47.95 181 LEU C N 1
ATOM 4378 C CA . LEU C 1 148 ? -23.584 18.317 -1.640 1.00 48.39 181 LEU C CA 1
ATOM 4379 C C . LEU C 1 148 ? -22.155 17.862 -1.398 1.00 47.92 181 LEU C C 1
ATOM 4380 O O . LEU C 1 148 ? -21.891 17.070 -0.489 1.00 47.95 181 LEU C O 1
ATOM 4385 N N . VAL C 1 149 ? -21.231 18.347 -2.218 1.00 48.14 182 VAL C N 1
ATOM 4386 C CA . VAL C 1 149 ? -19.847 17.931 -2.083 1.00 48.26 182 VAL C CA 1
ATOM 4387 C C . VAL C 1 149 ? -19.283 18.413 -0.768 1.00 46.69 182 VAL C C 1
ATOM 4388 O O . VAL C 1 149 ? -18.771 17.621 -0.006 1.00 46.61 182 VAL C O 1
ATOM 4392 N N . ALA C 1 150 ? -19.407 19.704 -0.492 1.00 46.13 183 ALA C N 1
ATOM 4393 C CA . ALA C 1 150 ? -18.810 20.280 0.709 1.00 45.37 183 ALA C CA 1
ATOM 4394 C C . ALA C 1 150 ? -19.367 19.612 1.971 1.00 44.49 183 ALA C C 1
ATOM 4395 O O . ALA C 1 150 ? -18.615 19.252 2.873 1.00 43.41 183 ALA C O 1
ATOM 4397 N N . GLU C 1 151 ? -20.684 19.420 1.996 1.00 45.08 184 GLU C N 1
ATOM 4398 C CA . GLU C 1 151 ? -21.354 18.719 3.083 1.00 45.37 184 GLU C CA 1
ATOM 4399 C C . GLU C 1 151 ? -20.902 17.249 3.184 1.00 45.75 184 GLU C C 1
ATOM 4400 O O . GLU C 1 151 ? -20.692 16.727 4.275 1.00 45.34 184 GLU C O 1
ATOM 4406 N N . ALA C 1 152 ? -20.757 16.575 2.058 1.00 47.10 185 ALA C N 1
ATOM 4407 C CA . ALA C 1 152 ? -20.397 15.176 2.109 1.00 48.73 185 ALA C CA 1
ATOM 4408 C C . ALA C 1 152 ? -19.013 15.008 2.698 1.00 48.81 185 ALA C C 1
ATOM 4409 O O . ALA C 1 152 ? -18.800 14.121 3.513 1.00 49.46 185 ALA C O 1
ATOM 4411 N N . GLN C 1 153 ? -18.067 15.859 2.308 1.00 48.94 186 GLN C N 1
ATOM 4412 C CA . GLN C 1 153 ? -16.696 15.735 2.826 1.00 49.39 186 GLN C CA 1
ATOM 4413 C C . GLN C 1 153 ? -16.598 16.190 4.287 1.00 46.94 186 GLN C C 1
ATOM 4414 O O . GLN C 1 153 ? -15.826 15.639 5.058 1.00 46.72 186 GLN C O 1
ATOM 4420 N N . LEU C 1 154 ? -17.392 17.186 4.659 1.00 45.28 187 LEU C N 1
ATOM 4421 C CA . LEU C 1 154 ? -17.474 17.618 6.041 1.00 43.72 187 LEU C CA 1
ATOM 4422 C C . LEU C 1 154 ? -17.885 16.455 6.928 1.00 43.96 187 LEU C C 1
ATOM 4423 O O . LEU C 1 154 ? -17.232 16.166 7.935 1.00 43.81 187 LEU C O 1
ATOM 4428 N N . SER C 1 155 ? -18.955 15.769 6.553 1.00 44.69 188 SER C N 1
ATOM 4429 C CA . SER C 1 155 ? -19.399 14.638 7.345 1.00 45.68 188 SER C CA 1
ATOM 4430 C C . SER C 1 155 ? -18.318 13.546 7.430 1.00 46.18 188 SER C C 1
ATOM 4431 O O . SER C 1 155 ? -18.177 12.903 8.457 1.00 46.04 188 SER C O 1
ATOM 4434 N N . ASN C 1 156 ? -17.538 13.356 6.373 1.00 47.24 189 ASN C N 1
ATOM 4435 C CA . ASN C 1 156 ? -16.438 12.384 6.422 1.00 48.67 189 ASN C CA 1
ATOM 4436 C C . ASN C 1 156 ? -15.329 12.833 7.382 1.00 47.50 189 ASN C C 1
ATOM 4437 O O . ASN C 1 156 ? -14.906 12.084 8.271 1.00 47.69 189 ASN C O 1
ATOM 4442 N N . ILE C 1 157 ? -14.867 14.063 7.188 1.00 46.57 190 ILE C N 1
ATOM 4443 C CA . ILE C 1 157 ? -13.803 14.631 8.004 1.00 45.75 190 ILE C CA 1
ATOM 4444 C C . ILE C 1 157 ? -14.236 14.779 9.448 1.00 43.99 190 ILE C C 1
ATOM 4445 O O . ILE C 1 157 ? -13.441 14.564 10.353 1.00 43.54 190 ILE C O 1
ATOM 4450 N N . THR C 1 158 ? -15.493 15.124 9.678 1.00 43.44 191 THR C N 1
ATOM 4451 C CA . THR C 1 158 ? -15.973 15.228 11.053 1.00 42.62 191 THR C CA 1
ATOM 4452 C C . THR C 1 158 ? -15.848 13.876 11.714 1.00 43.19 191 THR C C 1
ATOM 4453 O O . THR C 1 158 ? -15.079 13.719 12.652 1.00 42.98 191 THR C O 1
ATOM 4457 N N . ARG C 1 159 ? -16.561 12.884 11.209 1.00 44.51 192 ARG C N 1
ATOM 4458 C CA . ARG C 1 159 ? -16.517 11.581 11.850 1.00 46.14 192 ARG C CA 1
ATOM 4459 C C . ARG C 1 159 ? -15.128 10.993 12.035 1.00 46.68 192 ARG C C 1
ATOM 4460 O O . ARG C 1 159 ? -14.903 10.276 12.995 1.00 47.15 192 ARG C O 1
ATOM 4468 N N . GLU C 1 160 ? -14.208 11.272 11.119 1.00 47.27 193 GLU C N 1
ATOM 4469 C CA . GLU C 1 160 ? -12.873 10.696 11.197 1.00 48.54 193 GLU C CA 1
ATOM 4470 C C . GLU C 1 160 ? -12.122 11.351 12.332 1.00 46.25 193 GLU C C 1
ATOM 4471 O O . GLU C 1 160 ? -11.634 10.682 13.232 1.00 46.68 193 GLU C O 1
ATOM 4477 N N . LYS C 1 161 ? -12.060 12.671 12.302 1.00 44.40 194 LYS C N 1
ATOM 4478 C CA . LYS C 1 161 ? -11.252 13.409 13.260 1.00 42.87 194 LYS C CA 1
ATOM 4479 C C . LYS C 1 161 ? -11.842 13.268 14.637 1.00 41.07 194 LYS C C 1
ATOM 4480 O O . LYS C 1 161 ? -11.137 12.943 15.575 1.00 40.64 194 LYS C O 1
ATOM 4486 N N . LEU C 1 162 ? -13.149 13.463 14.741 1.00 40.30 195 LEU C N 1
ATOM 4487 C CA . LEU C 1 162 ? -13.865 13.250 16.001 1.00 39.57 195 LEU C CA 1
ATOM 4488 C C . LEU C 1 162 ? -13.480 11.928 16.652 1.00 39.93 195 LEU C C 1
ATOM 4489 O O . LEU C 1 162 ? -13.117 11.894 17.820 1.00 39.28 195 LEU C O 1
ATOM 4494 N N . LYS C 1 163 ? -13.547 10.846 15.888 1.00 41.14 196 LYS C N 1
ATOM 4495 C CA . LYS C 1 163 ? -13.237 9.529 16.408 1.00 42.40 196 LYS C CA 1
ATOM 4496 C C . LYS C 1 163 ? -11.799 9.474 16.839 1.00 42.01 196 LYS C C 1
ATOM 4497 O O . LYS C 1 163 ? -11.521 9.060 17.937 1.00 42.34 196 LYS C O 1
ATOM 4503 N N . ALA C 1 164 ? -10.882 9.897 15.982 1.00 42.33 197 ALA C N 1
ATOM 4504 C CA . ALA C 1 164 ? -9.450 9.909 16.316 1.00 42.63 197 ALA C CA 1
ATOM 4505 C C . ALA C 1 164 ? -9.145 10.709 17.576 1.00 40.93 197 ALA C C 1
ATOM 4506 O O . ALA C 1 164 ? -8.432 10.238 18.437 1.00 41.22 197 ALA C O 1
ATOM 4508 N N . ALA C 1 165 ? -9.689 11.924 17.660 1.00 39.85 198 ALA C N 1
ATOM 4509 C CA . ALA C 1 165 ? -9.366 12.875 18.725 1.00 38.72 198 ALA C CA 1
ATOM 4510 C C . ALA C 1 165 ? -9.725 12.303 20.072 1.00 38.62 198 ALA C C 1
ATOM 4511 O O . ALA C 1 165 ? -8.906 12.297 20.974 1.00 39.01 198 ALA C O 1
ATOM 4513 N N . TYR C 1 166 ? -10.951 11.815 20.200 1.00 38.86 199 TYR C N 1
ATOM 4514 C CA . TYR C 1 166 ? -11.408 11.246 21.445 1.00 38.81 199 TYR C CA 1
ATOM 4515 C C . TYR C 1 166 ? -10.781 9.913 21.721 1.00 40.10 199 TYR C C 1
ATOM 4516 O O . TYR C 1 166 ? -10.555 9.567 22.867 1.00 40.18 199 TYR C O 1
ATOM 4525 N N . SER C 1 167 ? -10.464 9.159 20.688 1.00 42.04 200 SER C N 1
ATOM 4526 C CA . SER C 1 167 ? -9.762 7.911 20.910 1.00 44.52 200 SER C CA 1
ATOM 4527 C C . SER C 1 167 ? -8.420 8.209 21.539 1.00 44.49 200 SER C C 1
ATOM 4528 O O . SER C 1 167 ? -8.072 7.607 22.549 1.00 45.46 200 SER C O 1
ATOM 4531 N N . TYR C 1 168 ? -7.684 9.150 20.957 1.00 44.18 201 TYR C N 1
ATOM 4532 C CA . TYR C 1 168 ? -6.361 9.483 21.444 1.00 44.70 201 TYR C CA 1
ATOM 4533 C C . TYR C 1 168 ? -6.457 9.943 22.891 1.00 42.99 201 TYR C C 1
ATOM 4534 O O . TYR C 1 168 ? -5.727 9.473 23.763 1.00 43.63 201 TYR C O 1
ATOM 4543 N N . MET C 1 169 ? -7.389 10.847 23.136 1.00 41.44 202 MET C N 1
ATOM 4544 C CA . MET C 1 169 ? -7.576 11.461 24.442 1.00 40.27 202 MET C CA 1
ATOM 4545 C C . MET C 1 169 ? -7.896 10.440 25.527 1.00 40.14 202 MET C C 1
ATOM 4546 O O . MET C 1 169 ? -7.232 10.396 26.551 1.00 39.83 202 MET C O 1
ATOM 4551 N N . PHE C 1 170 ? -8.894 9.601 25.297 1.00 40.82 203 PHE C N 1
ATOM 4552 C CA . PHE C 1 170 ? -9.224 8.551 26.265 1.00 41.74 203 PHE C CA 1
ATOM 4553 C C . PHE C 1 170 ? -8.106 7.537 26.498 1.00 42.41 203 PHE C C 1
ATOM 4554 O O . PHE C 1 170 ? -7.904 7.112 27.613 1.00 42.64 203 PHE C O 1
ATOM 4562 N N . ASP C 1 171 ? -7.388 7.148 25.456 1.00 43.40 204 ASP C N 1
ATOM 4563 C CA . ASP C 1 171 ? -6.172 6.354 25.627 1.00 44.89 204 ASP C CA 1
ATOM 4564 C C . ASP C 1 171 ? -5.150 7.075 26.515 1.00 43.19 204 ASP C C 1
ATOM 4565 O O . ASP C 1 171 ? -4.506 6.454 27.355 1.00 43.86 204 ASP C O 1
ATOM 4570 N N . SER C 1 172 ? -4.986 8.379 26.326 1.00 41.13 205 SER C N 1
ATOM 4571 C CA . SER C 1 172 ? -4.002 9.117 27.107 1.00 40.24 205 SER C CA 1
ATOM 4572 C C . SER C 1 172 ? -4.474 9.316 28.554 1.00 38.82 205 SER C C 1
ATOM 4573 O O . SER C 1 172 ? -3.725 9.060 29.500 1.00 38.79 205 SER C O 1
ATOM 4576 N N . LEU C 1 173 ? -5.724 9.726 28.722 1.00 37.58 206 LEU C N 1
ATOM 4577 C CA . LEU C 1 173 ? -6.301 9.830 30.043 1.00 37.24 206 LEU C CA 1
ATOM 4578 C C . LEU C 1 173 ? -6.181 8.523 30.814 1.00 38.32 206 LEU C C 1
ATOM 4579 O O . LEU C 1 173 ? -5.736 8.511 31.961 1.00 37.77 206 LEU C O 1
ATOM 4584 N N . ARG C 1 174 ? -6.565 7.418 30.191 1.00 40.03 207 ARG C N 1
ATOM 4585 C CA . ARG C 1 174 ? -6.431 6.137 30.865 1.00 42.25 207 ARG C CA 1
ATOM 4586 C C . ARG C 1 174 ? -5.002 5.923 31.311 1.00 42.33 207 ARG C C 1
ATOM 4587 O O . ARG C 1 174 ? -4.774 5.517 32.445 1.00 42.86 207 ARG C O 1
ATOM 4595 N N . GLU C 1 175 ? -4.046 6.204 30.430 1.00 42.39 208 GLU C N 1
ATOM 4596 C CA . GLU C 1 175 ? -2.634 6.004 30.758 1.00 43.06 208 GLU C CA 1
ATOM 4597 C C . GLU C 1 175 ? -2.213 6.806 31.972 1.00 40.92 208 GLU C C 1
ATOM 4598 O O . GLU C 1 175 ? -1.525 6.301 32.842 1.00 41.09 208 GLU C O 1
ATOM 4604 N N . LEU C 1 176 ? -2.592 8.073 31.981 1.00 39.02 209 LEU C N 1
ATOM 4605 C CA . LEU C 1 176 ? -2.237 8.985 33.051 1.00 37.96 209 LEU C CA 1
ATOM 4606 C C . LEU C 1 176 ? -2.811 8.476 34.356 1.00 37.87 209 LEU C C 1
ATOM 4607 O O . LEU C 1 176 ? -2.135 8.446 35.365 1.00 37.79 209 LEU C O 1
ATOM 4612 N N . SER C 1 177 ? -4.070 8.063 34.316 1.00 38.44 210 SER C N 1
ATOM 4613 C CA . SER C 1 177 ? -4.763 7.570 35.501 1.00 39.05 210 SER C CA 1
ATOM 4614 C C . SER C 1 177 ? -4.191 6.247 36.025 1.00 40.45 210 SER C C 1
ATOM 4615 O O . SER C 1 177 ? -3.968 6.103 37.220 1.00 40.91 210 SER C O 1
ATOM 4618 N N . GLU C 1 178 ? -3.944 5.280 35.152 1.00 41.61 211 GLU C N 1
ATOM 4619 C CA . GLU C 1 178 ? -3.343 4.038 35.615 1.00 43.57 211 GLU C CA 1
ATOM 4620 C C . GLU C 1 178 ? -1.981 4.326 36.239 1.00 42.79 211 GLU C C 1
ATOM 4621 O O . GLU C 1 178 ? -1.711 3.908 37.370 1.00 43.39 211 GLU C O 1
ATOM 4627 N N . LYS C 1 179 ? -1.152 5.091 35.539 1.00 41.74 212 LYS C N 1
ATOM 4628 C CA . LYS C 1 179 ? 0.144 5.509 36.090 1.00 41.27 212 LYS C CA 1
ATOM 4629 C C . LYS C 1 179 ? 0.014 6.259 37.431 1.00 39.65 212 LYS C C 1
ATOM 4630 O O . LYS C 1 179 ? 0.841 6.058 38.320 1.00 40.20 212 LYS C O 1
ATOM 4636 N N . PHE C 1 180 ? -1.015 7.089 37.601 1.00 38.05 213 PHE C N 1
ATOM 4637 C CA . PHE C 1 180 ? -1.238 7.735 38.902 1.00 37.39 213 PHE C CA 1
ATOM 4638 C C . PHE C 1 180 ? -1.581 6.681 39.948 1.00 38.33 213 PHE C C 1
ATOM 4639 O O . PHE C 1 180 ? -1.115 6.761 41.086 1.00 38.31 213 PHE C O 1
ATOM 4647 N N . ALA C 1 181 ? -2.403 5.700 39.568 1.00 39.41 214 ALA C N 1
ATOM 4648 C CA . ALA C 1 181 ? -2.901 4.712 40.538 1.00 40.74 214 ALA C CA 1
ATOM 4649 C C . ALA C 1 181 ? -1.751 3.880 41.076 1.00 41.74 214 ALA C C 1
ATOM 4650 O O . ALA C 1 181 ? -1.724 3.546 42.241 1.00 42.32 214 ALA C O 1
ATOM 4652 N N . LEU C 1 182 ? -0.788 3.573 40.216 1.00 42.47 215 LEU C N 1
ATOM 4653 C CA . LEU C 1 182 ? 0.359 2.768 40.599 1.00 43.94 215 LEU C CA 1
ATOM 4654 C C . LEU C 1 182 ? 1.229 3.538 41.546 1.00 42.77 215 LEU C C 1
ATOM 4655 O O . LEU C 1 182 ? 1.638 3.014 42.581 1.00 44.04 215 LEU C O 1
ATOM 4660 N N . ILE C 1 183 ? 1.526 4.777 41.183 1.00 41.08 216 ILE C N 1
ATOM 4661 C CA . ILE C 1 183 ? 2.309 5.627 42.044 1.00 40.38 216 ILE C CA 1
ATOM 4662 C C . ILE C 1 183 ? 1.604 5.794 43.363 1.00 39.79 216 ILE C C 1
ATOM 4663 O O . ILE C 1 183 ? 2.237 5.761 44.404 1.00 40.03 216 ILE C O 1
ATOM 4668 N N . ALA C 1 184 ? 0.293 5.971 43.335 1.00 39.59 217 ALA C N 1
ATOM 4669 C CA . ALA C 1 184 ? -0.419 6.209 44.582 1.00 40.22 217 ALA C CA 1
ATOM 4670 C C . ALA C 1 184 ? -0.047 5.125 45.575 1.00 41.73 217 ALA C C 1
ATOM 4671 O O . ALA C 1 184 ? 0.387 5.428 46.686 1.00 42.27 217 ALA C O 1
ATOM 4673 N N . GLY C 1 185 ? -0.189 3.871 45.147 1.00 43.12 218 GLY C N 1
ATOM 4674 C CA . GLY C 1 185 ? 0.095 2.724 45.977 1.00 45.05 218 GLY C CA 1
ATOM 4675 C C . GLY C 1 185 ? 1.503 2.748 46.524 1.00 45.19 218 GLY C C 1
ATOM 4676 O O . GLY C 1 185 ? 1.723 2.537 47.707 1.00 45.74 218 GLY C O 1
ATOM 4677 N N . TYR C 1 186 ? 2.472 3.009 45.667 1.00 45.34 219 TYR C N 1
ATOM 4678 C CA . TYR C 1 186 ? 3.845 2.988 46.113 1.00 46.20 219 TYR C CA 1
ATOM 4679 C C . TYR C 1 186 ? 4.088 4.077 47.129 1.00 45.33 219 TYR C C 1
ATOM 4680 O O . TYR C 1 186 ? 4.878 3.896 48.041 1.00 45.99 219 TYR C O 1
ATOM 4689 N N . GLY C 1 187 ? 3.400 5.203 46.983 1.00 44.49 220 GLY C N 1
ATOM 4690 C CA . GLY C 1 187 ? 3.476 6.260 47.975 1.00 44.39 220 GLY C CA 1
ATOM 4691 C C . GLY C 1 187 ? 2.986 5.762 49.318 1.00 45.57 220 GLY C C 1
ATOM 4692 O O . GLY C 1 187 ? 3.628 5.967 50.349 1.00 45.58 220 GLY C O 1
ATOM 4693 N N . LYS C 1 188 ? 1.846 5.082 49.298 1.00 47.01 221 LYS C N 1
ATOM 4694 C CA . LYS C 1 188 ? 1.248 4.575 50.519 1.00 48.82 221 LYS C CA 1
ATOM 4695 C C . LYS C 1 188 ? 2.159 3.566 51.223 1.00 50.11 221 LYS C C 1
ATOM 4696 O O . LYS C 1 188 ? 2.153 3.476 52.439 1.00 51.30 221 LYS C O 1
ATOM 4702 N N . ALA C 1 189 ? 2.961 2.831 50.469 1.00 50.97 222 ALA C N 1
ATOM 4703 C CA . ALA C 1 189 ? 3.939 1.925 51.066 1.00 52.77 222 ALA C CA 1
ATOM 4704 C C . ALA C 1 189 ? 4.919 2.687 51.940 1.00 52.50 222 ALA C C 1
ATOM 4705 O O . ALA C 1 189 ? 4.971 2.454 53.153 1.00 53.72 222 ALA C O 1
ATOM 4707 N N . LEU C 1 190 ? 5.667 3.616 51.337 1.00 51.74 223 LEU C N 1
ATOM 4708 C CA . LEU C 1 190 ? 6.632 4.464 52.071 1.00 51.63 223 LEU C CA 1
ATOM 4709 C C . LEU C 1 190 ? 6.173 4.916 53.459 1.00 51.81 223 LEU C C 1
ATOM 4710 O O . LEU C 1 190 ? 6.995 5.090 54.351 1.00 52.18 223 LEU C O 1
ATOM 4715 N N . LEU C 1 191 ? 4.871 5.112 53.642 1.00 52.04 224 LEU C N 1
ATOM 4716 C CA . LEU C 1 191 ? 4.349 5.561 54.934 1.00 53.05 224 LEU C CA 1
ATOM 4717 C C . LEU C 1 191 ? 4.543 4.537 56.046 1.00 54.99 224 LEU C C 1
ATOM 4718 O O . LEU C 1 191 ? 4.599 4.901 57.220 1.00 55.15 224 LEU C O 1
ATOM 4723 N N . GLU C 1 192 ? 4.661 3.261 55.686 1.00 56.72 225 GLU C N 1
ATOM 4724 C CA . GLU C 1 192 ? 4.821 2.227 56.699 1.00 59.32 225 GLU C CA 1
ATOM 4725 C C . GLU C 1 192 ? 6.222 2.242 57.301 1.00 59.69 225 GLU C C 1
ATOM 4726 O O . GLU C 1 192 ? 6.461 1.642 58.355 1.00 60.80 225 GLU C O 1
ATOM 4732 N N . LEU C 1 193 ? 7.132 2.953 56.633 1.00 59.22 226 LEU C N 1
ATOM 4733 C CA . LEU C 1 193 ? 8.475 3.216 57.148 1.00 59.77 226 LEU C CA 1
ATOM 4734 C C . LEU C 1 193 ? 8.451 4.322 58.172 1.00 59.93 226 LEU C C 1
ATOM 4735 O O . LEU C 1 193 ? 9.436 4.551 58.865 1.00 60.85 226 LEU C O 1
ATOM 4740 N N . LEU C 1 194 ? 7.330 5.021 58.246 1.00 59.99 227 LEU C N 1
ATOM 4741 C CA . LEU C 1 194 ? 7.146 6.090 59.199 1.00 60.72 227 LEU C CA 1
ATOM 4742 C C . LEU C 1 194 ? 6.525 5.483 60.460 1.00 62.53 227 LEU C C 1
ATOM 4743 O O . LEU C 1 194 ? 5.508 4.780 60.383 1.00 62.97 227 LEU C O 1
ATOM 4748 N N . ASP C 1 195 ? 7.141 5.754 61.611 1.00 64.10 228 ASP C N 1
ATOM 4749 C CA . ASP C 1 195 ? 6.737 5.166 62.898 1.00 66.06 228 ASP C CA 1
ATOM 4750 C C . ASP C 1 195 ? 5.891 6.129 63.733 1.00 67.32 228 ASP C C 1
ATOM 4751 O O . ASP C 1 195 ? 6.332 7.233 64.005 1.00 67.54 228 ASP C O 1
ATOM 4756 N N . ASP C 1 196 ? 4.704 5.683 64.160 1.00 69.13 229 ASP C N 1
ATOM 4757 C CA . ASP C 1 196 ? 3.762 6.496 64.976 1.00 71.58 229 ASP C CA 1
ATOM 4758 C C . ASP C 1 196 ? 3.982 6.427 66.494 1.00 73.63 229 ASP C C 1
ATOM 4759 O O . ASP C 1 196 ? 3.728 7.410 67.217 1.00 75.10 229 ASP C O 1
ATOM 4764 N N . SER C 1 197 ? 4.418 5.254 66.958 1.00 73.62 230 SER C N 1
ATOM 4765 C CA . SER C 1 197 ? 4.526 4.937 68.384 1.00 75.67 230 SER C CA 1
ATOM 4766 C C . SER C 1 197 ? 5.206 6.031 69.233 1.00 75.84 230 SER C C 1
ATOM 4767 O O . SER C 1 197 ? 6.416 6.243 69.123 1.00 74.47 230 SER C O 1
ATOM 4770 N N . PRO C 1 198 ? 4.419 6.721 70.088 1.00 77.88 231 PRO C N 1
ATOM 4771 C CA . PRO C 1 198 ? 4.854 7.891 70.841 1.00 78.61 231 PRO C CA 1
ATOM 4772 C C . PRO C 1 198 ? 6.164 7.763 71.614 1.00 77.44 231 PRO C C 1
ATOM 4773 O O . PRO C 1 198 ? 6.553 6.670 72.012 1.00 77.11 231 PRO C O 1
ATOM 4777 N N . VAL C 1 199 ? 6.826 8.896 71.818 1.00 76.88 232 VAL C N 1
ATOM 4778 C CA . VAL C 1 199 ? 7.950 8.989 72.736 1.00 76.62 232 VAL C CA 1
ATOM 4779 C C . VAL C 1 199 ? 7.587 9.874 73.938 1.00 79.73 232 VAL C C 1
ATOM 4780 O O . VAL C 1 199 ? 7.009 10.954 73.793 1.00 81.38 232 VAL C O 1
ATOM 4784 N N . THR C 1 200 ? 7.916 9.387 75.129 1.00 80.48 233 THR C N 1
ATOM 4785 C CA . THR C 1 200 ? 7.843 10.182 76.336 1.00 83.57 233 THR C CA 1
ATOM 4786 C C . THR C 1 200 ? 8.951 11.222 76.267 1.00 83.64 233 THR C C 1
ATOM 4787 O O . THR C 1 200 ? 9.967 10.989 75.621 1.00 80.97 233 THR C O 1
ATOM 4791 N N . PRO C 1 201 ? 8.765 12.374 76.924 1.00 87.05 234 PRO C N 1
ATOM 4792 C CA . PRO C 1 201 ? 9.785 13.419 76.922 1.00 88.41 234 PRO C CA 1
ATOM 4793 C C . PRO C 1 201 ? 11.186 12.909 77.254 1.00 87.19 234 PRO C C 1
ATOM 4794 O O . PRO C 1 201 ? 11.367 12.264 78.279 1.00 88.21 234 PRO C O 1
ATOM 4798 N N . GLY C 1 202 ? 12.153 13.182 76.379 1.00 85.79 235 GLY C N 1
ATOM 4799 C CA . GLY C 1 202 ? 13.556 12.817 76.607 1.00 85.16 235 GLY C CA 1
ATOM 4800 C C . GLY C 1 202 ? 13.920 11.379 76.308 1.00 81.88 235 GLY C C 1
ATOM 4801 O O . GLY C 1 202 ? 14.961 10.901 76.730 1.00 81.70 235 GLY C O 1
ATOM 4802 N N . GLU C 1 203 ? 13.059 10.694 75.567 1.00 80.12 236 GLU C N 1
ATOM 4803 C CA . GLU C 1 203 ? 13.283 9.308 75.165 1.00 77.81 236 GLU C CA 1
ATOM 4804 C C . GLU C 1 203 ? 13.796 9.271 73.721 1.00 75.96 236 GLU C C 1
ATOM 4805 O O . GLU C 1 203 ? 13.182 9.838 72.811 1.00 75.25 236 GLU C O 1
ATOM 4811 N N . ALA C 1 204 ? 14.928 8.598 73.526 1.00 75.60 237 ALA C N 1
ATOM 4812 C CA . ALA C 1 204 ? 15.549 8.462 72.213 1.00 74.37 237 ALA C CA 1
ATOM 4813 C C . ALA C 1 204 ? 14.630 7.690 71.296 1.00 72.34 237 ALA C C 1
ATOM 4814 O O . ALA C 1 204 ? 14.051 6.679 71.701 1.00 71.97 237 ALA C O 1
ATOM 4816 N N . ARG C 1 205 ? 14.492 8.170 70.065 1.00 71.47 238 ARG C N 1
ATOM 4817 C CA . ARG C 1 205 ? 13.840 7.385 69.034 1.00 69.65 238 ARG C CA 1
ATOM 4818 C C . ARG C 1 205 ? 14.840 6.309 68.660 1.00 69.07 238 ARG C C 1
ATOM 4819 O O . ARG C 1 205 ? 16.043 6.522 68.799 1.00 70.05 238 ARG C O 1
ATOM 4827 N N . PRO C 1 206 ? 14.357 5.143 68.206 1.00 68.06 239 PRO C N 1
ATOM 4828 C CA . PRO C 1 206 ? 15.320 4.175 67.648 1.00 68.06 239 PRO C CA 1
ATOM 4829 C C . PRO C 1 206 ? 15.960 4.747 66.379 1.00 67.26 239 PRO C C 1
ATOM 4830 O O . PRO C 1 206 ? 15.344 5.573 65.699 1.00 65.99 239 PRO C O 1
ATOM 4834 N N . ALA C 1 207 ? 17.193 4.343 66.092 1.00 67.86 240 ALA C N 1
ATOM 4835 C CA . ALA C 1 207 ? 17.879 4.842 64.914 1.00 68.14 240 ALA C CA 1
ATOM 4836 C C . ALA C 1 207 ? 17.100 4.374 63.702 1.00 66.61 240 ALA C C 1
ATOM 4837 O O . ALA C 1 207 ? 16.592 3.255 63.675 1.00 66.21 240 ALA C O 1
ATOM 4839 N N . TYR C 1 208 ? 16.969 5.253 62.718 1.00 66.06 241 TYR C N 1
ATOM 4840 C CA . TYR C 1 208 ? 16.251 4.929 61.496 1.00 64.53 241 TYR C CA 1
ATOM 4841 C C . TYR C 1 208 ? 17.171 4.117 60.606 1.00 66.22 241 TYR C C 1
ATOM 4842 O O . TYR C 1 208 ? 18.335 4.474 60.404 1.00 67.97 241 TYR C O 1
ATOM 4851 N N . ASP C 1 209 ? 16.648 3.002 60.112 1.00 66.08 242 ASP C N 1
ATOM 4852 C CA . ASP C 1 209 ? 17.356 2.182 59.151 1.00 68.26 242 ASP C CA 1
ATOM 4853 C C . ASP C 1 209 ? 16.317 1.723 58.138 1.00 67.03 242 ASP C C 1
ATOM 4854 O O . ASP C 1 209 ? 16.006 0.538 58.029 1.00 68.13 242 ASP C O 1
ATOM 4859 N N . GLY C 1 210 ? 15.762 2.691 57.418 1.00 65.24 243 GLY C N 1
ATOM 4860 C CA . GLY C 1 210 ? 14.769 2.422 56.382 1.00 64.04 243 GLY C CA 1
ATOM 4861 C C . GLY C 1 210 ? 15.231 2.840 54.993 1.00 64.90 243 GLY C C 1
ATOM 4862 O O . GLY C 1 210 ? 14.451 2.798 54.040 1.00 63.86 243 GLY C O 1
ATOM 4863 N N . TYR C 1 211 ? 16.501 3.220 54.861 1.00 66.88 244 TYR C N 1
ATOM 4864 C CA . TYR C 1 211 ? 16.993 3.751 53.599 1.00 68.09 244 TYR C CA 1
ATOM 4865 C C . TYR C 1 211 ? 17.012 2.668 52.522 1.00 69.74 244 TYR C C 1
ATOM 4866 O O . TYR C 1 211 ? 16.774 2.959 51.348 1.00 69.55 244 TYR C O 1
ATOM 4875 N N . GLU C 1 212 ? 17.300 1.425 52.914 1.00 71.51 245 GLU C N 1
ATOM 4876 C CA . GLU C 1 212 ? 17.312 0.315 51.949 1.00 73.92 245 GLU C CA 1
ATOM 4877 C C . GLU C 1 212 ? 15.900 0.080 51.394 1.00 71.27 245 GLU C C 1
ATOM 4878 O O . GLU C 1 212 ? 15.699 0.019 50.175 1.00 71.79 245 GLU C O 1
ATOM 4884 N N . ALA C 1 213 ? 14.935 -0.024 52.307 1.00 68.47 246 ALA C N 1
ATOM 4885 C CA . ALA C 1 213 ? 13.560 -0.347 51.964 1.00 66.36 246 ALA C CA 1
ATOM 4886 C C . ALA C 1 213 ? 12.920 0.755 51.132 1.00 63.77 246 ALA C C 1
ATOM 4887 O O . ALA C 1 213 ? 12.163 0.473 50.212 1.00 63.33 246 ALA C O 1
ATOM 4889 N N . SER C 1 214 ? 13.234 2.004 51.462 1.00 62.29 247 SER C N 1
ATOM 4890 C CA . SER C 1 214 ? 12.670 3.161 50.773 1.00 60.39 247 SER C CA 1
ATOM 4891 C C . SER C 1 214 ? 13.258 3.299 49.385 1.00 61.87 247 SER C C 1
ATOM 4892 O O . SER C 1 214 ? 12.538 3.519 48.413 1.00 61.11 247 SER C O 1
ATOM 4895 N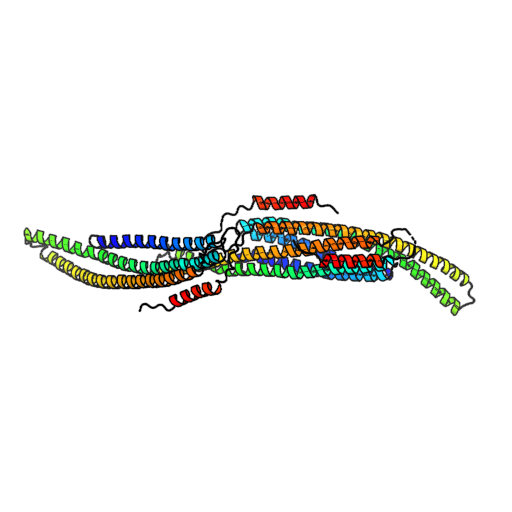 N . ARG C 1 215 ? 14.574 3.182 49.291 1.00 64.60 248 ARG C N 1
ATOM 4896 C CA . ARG C 1 215 ? 15.228 3.244 47.992 1.00 67.11 248 ARG C CA 1
ATOM 4897 C C . ARG C 1 215 ? 14.881 2.039 47.126 1.00 67.80 248 ARG C C 1
ATOM 4898 O O . ARG C 1 215 ? 15.049 2.091 45.913 1.00 69.43 248 ARG C O 1
ATOM 4906 N N . GLN C 1 216 ? 14.396 0.966 47.742 1.00 66.93 249 GLN C N 1
ATOM 4907 C CA . GLN C 1 216 ? 13.859 -0.157 46.996 1.00 68.08 249 GLN C CA 1
ATOM 4908 C C . GLN C 1 216 ? 12.500 0.189 46.371 1.00 65.12 249 GLN C C 1
ATOM 4909 O O . GLN C 1 216 ? 12.253 -0.122 45.204 1.00 66.54 249 GLN C O 1
ATOM 4915 N N . ILE C 1 217 ? 11.635 0.836 47.141 1.00 61.48 250 ILE C N 1
ATOM 4916 C CA . ILE C 1 217 ? 10.317 1.262 46.658 1.00 58.88 250 ILE C CA 1
ATOM 4917 C C . ILE C 1 217 ? 10.377 2.196 45.451 1.00 58.55 250 ILE C C 1
ATOM 4918 O O . ILE C 1 217 ? 9.708 1.965 44.450 1.00 58.51 250 ILE C O 1
ATOM 4923 N N . ILE C 1 218 ? 11.157 3.263 45.554 1.00 58.65 251 ILE C N 1
ATOM 4924 C CA . ILE C 1 218 ? 11.373 4.158 44.413 1.00 59.21 251 ILE C CA 1
ATOM 4925 C C . ILE C 1 218 ? 11.832 3.394 43.176 1.00 62.30 251 ILE C C 1
ATOM 4926 O O . ILE C 1 218 ? 11.473 3.735 42.048 1.00 62.21 251 ILE C O 1
ATOM 4931 N N . MET C 1 219 ? 12.657 2.377 43.401 1.00 65.57 252 MET C N 1
ATOM 4932 C CA . MET C 1 219 ? 13.181 1.557 42.321 1.00 69.43 252 MET C CA 1
ATOM 4933 C C . MET C 1 219 ? 12.042 0.740 41.734 1.00 68.84 252 MET C C 1
ATOM 4934 O O . MET C 1 219 ? 11.883 0.705 40.522 1.00 70.03 252 MET C O 1
ATOM 4939 N N . ASP C 1 220 ? 11.240 0.113 42.594 1.00 67.35 253 ASP C N 1
ATOM 4940 C CA . ASP C 1 220 ? 10.081 -0.652 42.139 1.00 67.51 253 ASP C CA 1
ATOM 4941 C C . ASP C 1 220 ? 9.163 0.197 41.276 1.00 64.95 253 ASP C C 1
ATOM 4942 O O . ASP C 1 220 ? 8.661 -0.263 40.256 1.00 66.18 253 ASP C O 1
ATOM 4947 N N . ALA C 1 221 ? 8.928 1.431 41.709 1.00 62.00 254 ALA C N 1
ATOM 4948 C CA . ALA C 1 221 ? 7.957 2.312 41.058 1.00 59.47 254 ALA C CA 1
ATOM 4949 C C . ALA C 1 221 ? 8.413 2.655 39.664 1.00 60.97 254 ALA C C 1
ATOM 4950 O O . ALA C 1 221 ? 7.638 2.558 38.725 1.00 60.67 254 ALA C O 1
ATOM 4952 N N . GLU C 1 222 ? 9.674 3.060 39.540 1.00 63.08 255 GLU C N 1
ATOM 4953 C CA . GLU C 1 222 ? 10.289 3.278 38.245 1.00 65.87 255 GLU C CA 1
ATOM 4954 C C . GLU C 1 222 ? 10.092 2.037 37.372 1.00 68.68 255 GLU C C 1
ATOM 4955 O O . GLU C 1 222 ? 9.798 2.144 36.180 1.00 69.42 255 GLU C O 1
ATOM 4961 N N . SER C 1 223 ? 10.242 0.862 37.975 1.00 70.63 256 SER C N 1
ATOM 4962 C CA . SER C 1 223 ? 10.073 -0.395 37.257 1.00 74.05 256 SER C CA 1
ATOM 4963 C C . SER C 1 223 ? 8.639 -0.626 36.780 1.00 72.26 256 SER C C 1
ATOM 4964 O O . SER C 1 223 ? 8.434 -1.030 35.643 1.00 74.66 256 SER C O 1
ATOM 4967 N N . ALA C 1 224 ? 7.654 -0.394 37.640 1.00 68.94 257 ALA C N 1
ATOM 4968 C CA . ALA C 1 224 ? 6.250 -0.612 37.260 1.00 67.87 257 ALA C CA 1
ATOM 4969 C C . ALA C 1 224 ? 5.829 0.357 36.147 1.00 66.42 257 ALA C C 1
ATOM 4970 O O . ALA C 1 224 ? 5.167 -0.037 35.172 1.00 67.17 257 ALA C O 1
ATOM 4972 N N . LEU C 1 225 ? 6.239 1.617 36.315 1.00 64.52 258 LEU C N 1
ATOM 4973 C CA . LEU C 1 225 ? 6.121 2.668 35.298 1.00 63.43 258 LEU C CA 1
ATOM 4974 C C . LEU C 1 225 ? 6.729 2.336 33.929 1.00 67.04 258 LEU C C 1
ATOM 4975 O O . LEU C 1 225 ? 6.180 2.743 32.913 1.00 66.55 258 LEU C O 1
ATOM 4980 N N . GLU C 1 226 ? 7.863 1.644 33.883 1.00 71.22 259 GLU C N 1
ATOM 4981 C CA . GLU C 1 226 ? 8.440 1.280 32.589 1.00 75.80 259 GLU C CA 1
ATOM 4982 C C . GLU C 1 226 ? 7.551 0.262 31.885 1.00 77.50 259 GLU C C 1
ATOM 4983 O O . GLU C 1 226 ? 7.147 0.476 30.739 1.00 78.09 259 GLU C O 1
ATOM 4989 N N . SER C 1 227 ? 7.238 -0.831 32.583 1.00 78.84 260 SER C N 1
ATOM 4990 C CA . SER C 1 227 ? 6.591 -2.002 31.970 1.00 82.02 260 SER C CA 1
ATOM 4991 C C . SER C 1 227 ? 5.052 -1.947 31.907 1.00 79.37 260 SER C C 1
ATOM 4992 O O . SER C 1 227 ? 4.408 -2.992 31.795 1.00 81.89 260 SER C O 1
ATOM 4995 N N . TRP C 1 228 ? 4.477 -0.743 31.974 1.00 74.97 261 TRP C N 1
ATOM 4996 C CA . TRP C 1 228 ? 3.045 -0.538 31.780 1.00 72.42 261 TRP C CA 1
ATOM 4997 C C . TRP C 1 228 ? 2.783 -0.491 30.304 1.00 73.98 261 TRP C C 1
ATOM 4998 O O . TRP C 1 228 ? 3.593 0.058 29.554 1.00 74.82 261 TRP C O 1
ATOM 5009 N N . THR C 1 229 ? 1.646 -1.046 29.889 1.00 74.85 262 THR C N 1
ATOM 5010 C CA . THR C 1 229 ? 1.226 -1.030 28.482 1.00 76.18 262 THR C CA 1
ATOM 5011 C C . THR C 1 229 ? -0.270 -0.809 28.384 1.00 74.16 262 THR C C 1
ATOM 5012 O O . THR C 1 229 ? -1.012 -1.131 29.313 1.00 73.20 262 THR C O 1
ATOM 5016 N N . LEU C 1 230 ? -0.704 -0.280 27.240 1.00 73.93 263 LEU C N 1
ATOM 5017 C CA . LEU C 1 230 ? -2.098 0.132 27.042 1.00 72.02 263 LEU C CA 1
ATOM 5018 C C . LEU C 1 230 ? -3.111 -0.987 27.284 1.00 74.84 263 LEU C C 1
ATOM 5019 O O . LEU C 1 230 ? -4.246 -0.726 27.677 1.00 73.18 263 LEU C O 1
ATOM 5024 N N . ASP C 1 231 ? -2.714 -2.228 27.041 1.00 79.87 264 ASP C N 1
ATOM 5025 C CA . ASP C 1 231 ? -3.535 -3.353 27.454 1.00 83.30 264 ASP C CA 1
ATOM 5026 C C . ASP C 1 231 ? -2.723 -4.301 28.334 1.00 86.29 264 ASP C C 1
ATOM 5027 O O . ASP C 1 231 ? -2.953 -5.504 28.332 1.00 91.50 264 ASP C O 1
#

Secondary structure (DSSP, 8-state):
--HHHHHHHHHHHHHHHHHHHHHHHHHHHHHHHHHHHHHHHTS-HHHHHHHHHHHHHHHHHHHHHHHHHHHHHHHHHHHHHHHHHHHHHHHHHHHHHHHHHHHHHHHHH-TT-THHHHHHHHHHHHHHHHHHHHHHHHHHHHHHHHHHHHHHHHHHHHHHHHHHHHHHHHHHHHTTS------SSSPP-----HHHHHHHHHHHHHHHHH----/--GGGHHHHHHHHHHHHHHHHHHHHHHHHHHHHHHHHHHHTTS-HHHHHHHHHHHHHHHHHHHHHHHHHHHHHHHHHHHHHHHHHHHHHHHHHHHHHHHHHHHHHHTTS---TTTHHHHHHHHHHHHHHHHHHHHHHHHHHHHHHHHHHHHHHHHHHHHHHHHHHHHHHHHHHHTTS---------HHHHHHHHHHHHHHHHT----/-TTHHHHHHHHHHHHHHHHHHHHHHHHHHHHHHHHHHHHTTS-HHHHHHHHHHHHHHHHHHHHHHHHHHHHHHHHHHHHHHHHHHHHHHHHHHHHHHHHHHHHHHHHH---TTTHHHHHHHHHHHHHHHHHHHHHHHHHHHHHHHHHHHHHHHHHHHHHHHHHHHHHHHHHHGGGS------TTPPPPPP--HHHHHHHHHHHHHHHHT----

Radius of gyration: 45.12 Å; Cα contacts (8 Å, |Δi|>4): 647; chains: 3; bounding box: 169×50×98 Å

Organism: Saccharomyces cerevisiae (strain ATCC 204508 / S288c) (NCBI:txid559292)

GO terms:
  GO:0032126 eisosome (C, IDA)
  GO:0008289 lipid binding (F, IDA)
  GO:0071944 cell periphery (C, HDA)
  GO:0005737 cytoplasm (C, HDA)
  GO:0005739 mitochondrion (C, HDA)
  GO:0005741 mitochondrial outer membrane (C, HDA)
  GO:0005886 plasma membrane (C, HDA)
  GO:0009408 response to heat (P, IMP)
  GO:0061024 membrane organization (P, IMP)
  GO:0070941 eisosome assembly (P, IMP)
  GO:0006897 endocytosis (P, IMP)
  GO:0005515 protein binding (F, IPI)

Nearest PDB structures (foldseek):
  3plt-assembly2_C-2  TM=1.005E+00  e=4.781E-26  Saccharomyces cerevisiae
  3plt-assembly1_B  TM=9.903E-01  e=6.599E-23  Saccharomyces cerevisiae
  8qb8-assembly1_A  TM=9.745E-01  e=3.527E-23  Saccharomyces cerevisiae
  8qb7-assembly1_A  TM=9.785E-01  e=7.429E-21  Saccharomyces cerevisiae
  8qb9-assembly1_A  TM=9.552E-01  e=8.181E-21  Saccharomyces cerevisiae

Foldseek 3Di:
DQDLLPVLVVVLVVLVVVLVVLLVVLVVLLVVLVVQLVVLCPDDPLSNQLSPLLSVLSNVLSVLSVVLSVQSVVLSVLSVVLSVLSVVLRVLVVVLVVLVVVLVCCCVVPVPDPCNVVSVVVNVVSVVVNVVSVVVSVVSCVVSVCVRVVSSVLSVVLSVVLNVLSVVLSVVSVVLDDPDDDDPPDDDDDRDCNVVSVVSVVVSVVCSVPDDDD/DDDLLVVLVVVLVVLVVVLVVLLVVLVVLLV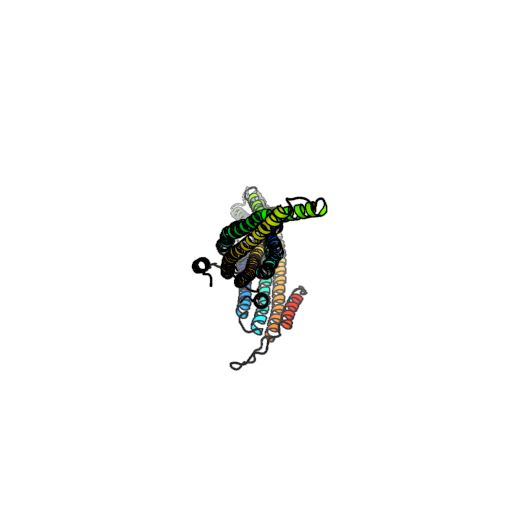VLVVQQVVQCPDDPLSNQLSPLLSVLSNVLSVLSVVLSVLSVVLSVLSVVLSVLSVVLVVLVVVLVVLVVVCVCCPPPVVDDPCCVVSVVVNVVSVVVNVVSVVCSVVSCVVSVCVSVVSSVVSVVLSVVLNVVSVVLSVVSCVQDDPDVDDRDCNVVSVVSVVVSVVCSVPDDDD/DVQLVVLVVVLVVLVVVLVVLLVVLVVLLVVLVVQQVVQCPDAPLSNLLSPLLSVLSNVLSVLSVVLSVLSVVLSVLSVVLSVLSVVLPVLVVQLVVLVVVLVVCVVPPPDPPDNVVSVVSNCVSVVVNVVSVVVSVVSCVVSVVVSVVSNVLSVVLSVVLNVLSVVLSVVSCVLPDDDDDDPPDDDPHRDCNVVSVVSSVVSVVVNVPDDSD

Sequence (634 aa):
GPELARKLSQLVKTEKGVLRAMEVVASERREAAKQLSLWGADNDDDVSDVTDKLGVLIYELGELQDQFIDKYDQYRVTLKSIRNIEASVQPSRDRKEKITDEIAHLKYKDPQSTKIPVLEQELVRAEAESLVAEAQLSNITREKLKAAYSYMFDSLRELSEKFALIAGYGKALLELLDDSPVTPGEARPAYDGYEASRQIIMDAESALESWTLDGPELARKLSQLVKTEKGVLRAMEVVASERREAAKQLSLWGADNDDDVSDVTDKLGVLIYELGELQDQFIDKYDQYRVTLKSIRNIEASVQPSRDRKEKITDEIAHLKYKDPQSTKIPVLEQELVRAEAESLVAEAQLSNITREKLKAAYSYMFDSLRELSEKFALIAGYGKALLELLDDSPPAYDGYEASRQIIMDAESALESWTLDPELARKLSQLVKTEKGVLRAMEVVASERREAAKQLSLWGADNDDDVSDVTDKLGVLIYELGELQDQFIDKYDQYRVTLKSIRNIEASVQPSRDRKEKITDEIAHLKYKDPQSTKIPVLEQELVRAEAESLVAEAQLSNITREKLKAAYSYMFDSLRELSEKFALIAGYGKALLELLDDSPVTPGEARPAYDGYEASRQIIMDAESALESWTLD

CATH classification: 1.20.1270.60

InterPro domains:
  IPR027267 AH/BAR domain superfamily [G3DSA:1.20.1270.60] (51-267)
  IPR028245 Eisosome component PIL1/LSP1 [PF13805] (1-264)
  IPR028245 Eisosome component PIL1/LSP1 [PTHR31962] (1-288)

Solvent-accessible surface area: 35756 Å² total; per-residue (Å²): 73,65,120,40,5,118,96,1,35,94,0,9,159,17,5,88,25,0,18,156,9,3,81,72,6,0,47,53,15,38,76,2,2,101,31,2,29,110,5,0,57,93,59,52,98,8,1,33,10,0,0,66,25,0,7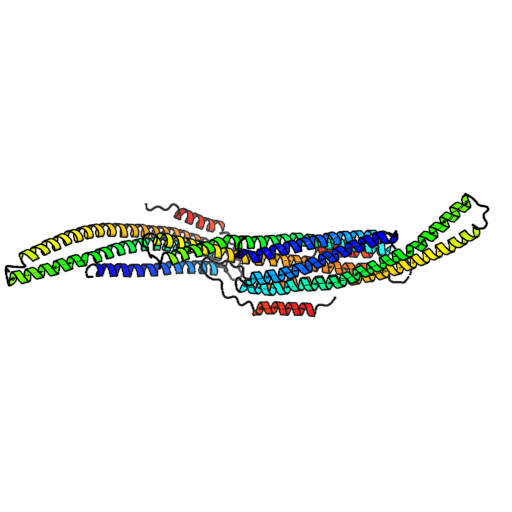,70,8,10,82,65,4,0,73,6,16,56,94,4,18,102,52,3,56,97,2,16,65,35,2,68,35,0,60,72,51,3,31,78,14,19,74,21,63,85,119,56,117,139,10,56,85,73,13,61,118,26,100,174,150,67,88,158,27,119,106,13,78,94,12,71,125,81,36,97,172,4,73,54,95,3,131,91,19,57,59,112,14,25,44,55,3,27,68,73,0,53,61,3,1,25,88,9,1,27,8,2,38,35,15,5,53,29,16,17,52,1,1,32,63,0,76,35,0,4,150,43,0,58,38,66,99,31,62,65,50,136,86,63,101,106,42,116,11,105,132,46,0,142,91,18,46,106,45,4,101,66,20,27,131,81,48,93,86,155,80,49,139,46,0,145,88,1,36,96,1,5,163,13,6,84,27,0,17,148,9,8,83,70,3,0,42,46,16,42,81,2,2,119,37,2,24,111,5,0,62,85,36,63,91,13,3,36,12,0,0,64,30,0,5,75,6,8,86,56,2,0,59,7,12,50,81,4,11,99,55,9,55,106,2,16,75,26,0,77,30,0,43,77,27,6,21,77,6,22,77,23,83,83,119,70,105,129,8,54,78,84,14,61,115,21,93,191,124,100,87,85,100,101,107,36,80,92,26,75,93,76,33,80,144,3,87,52,96,13,86,85,16,50,8,97,18,26,25,42,6,2,91,82,0,62,50,2,1,26,91,12,1,23,6,6,58,36,20,4,50,26,13,7,70,1,1,26,60,0,75,37,0,3,126,39,6,78,66,72,133,174,102,45,128,6,96,152,45,0,156,95,19,38,130,58,5,104,66,25,25,136,85,44,99,66,182,95,113,30,7,145,164,29,45,119,66,4,162,84,18,90,42,57,18,144,56,45,68,90,70,1,45,102,78,46,69,51,2,80,116,51,33,130,146,0,64,127,66,72,90,12,28,26,9,2,11,62,27,29,4,71,9,49,77,56,28,0,59,4,8,45,89,5,20,100,53,23,57,99,3,18,76,28,0,67,25,3,60,73,34,32,37,73,4,23,86,12,81,82,80,64,115,149,6,66,90,77,10,57,127,30,121,165,143,56,115,47,105,82,107,37,73,99,35,103,114,65,35,83,154,1,72,53,83,6,138,97,17,52,53,90,12,42,82,53,34,144,130,68,80,156,56,3,62,57,80,17,118,61,5,68,104,36,16,57,64,26,50,69,70,4,63,43,61,10,154,39,0,77,148,44,63,69,129,74,125,63,92,140,92,86,90,71,100,102,41,130,8,123,154,49,0,164,89,20,40,108,55,3,104,61,24,18,134,92,45,92,72,166

B-factor: mean 63.92, std 18.39, range [10.63, 161.86]